Protein AF-A0A094HJ12-F1 (afdb_monomer_lite)

pLDDT: mean 71.32, std 26.85, range [19.88, 98.44]

Radius of gyration: 34.87 Å; chains: 1; bounding box: 113×97×85 Å

Sequence (709 aa):
MSSPTTSNSNSSTTTIVPDAVLGPIGPSYYASSKYLTPKFYEDLICRGWRRSGTLLYKPDLRNACCPHYTLRLDAPAFKATKDQRQAQNRFNHYILGDEYIKETAKLHPKSKAEAARYKQTFDLCERVHESELSYLQEPTKPAHEFAVTLDPDTFTEEKYLLYENYQRIVHKEGPDDISRHGFRNFLCSSKIKRSTTIVDGKEKKLGSYHQCYRLDGRLVAIGVLDLLPNAVSAVYFMYHEDLHTWSPGKLSALRETALAIEQGCRWYMMGFYIHGCTKMKYKADYHPQYILDPEKYTWDLLDDDLKLRMDARRYVSLSSEKARGIPAPTKEEAEAAAATRSPPPTNDDDDDLNLLSQNMPGALTADELEAFDLGSLLRPYGRGAVIRFSDIDGWEGYPEPGDGRTDGEPLIKQALGDLVAVVGTELAGRLELEVIDMEGTITKQAPVAVSLEFFTVIYVEGMIIKQSSIAPSSEHQNWTLERTIIKQGLGRSFRYVNKLEDAPGFPQTALQHLLPLHHNLLQRVNPHTISLTSAHILSSRAPAPAQTATMAPTSTQLLLLSPAELSYLHTSLSLHPPLRPDSRTATQFRPLTAETDILPSTNGSARICFADGTEAIVGIKAEVERTVQQPGAGEGFVDVDEEDEEGRGGKRGGDNKWVELSIDIPGFRDDDAMPVVLSSILAEALLADGSFTPRLWINRRFHWKLYID

Structure (mmCIF, N/CA/C/O backbone):
data_AF-A0A094HJ12-F1
#
_entry.id   AF-A0A094HJ12-F1
#
loop_
_atom_site.group_PDB
_atom_site.id
_atom_site.type_symbol
_atom_site.label_atom_id
_atom_site.label_alt_id
_atom_site.label_comp_id
_atom_site.label_asym_id
_atom_site.label_entity_id
_atom_site.label_seq_id
_atom_site.pdbx_PDB_ins_code
_atom_site.Cartn_x
_atom_site.Cartn_y
_atom_site.Cartn_z
_atom_site.occupancy
_atom_site.B_iso_or_equiv
_atom_site.auth_seq_id
_atom_site.auth_comp_id
_atom_site.auth_asym_id
_atom_site.auth_atom_id
_atom_site.pdbx_PDB_model_num
ATOM 1 N N . MET A 1 1 ? -19.230 41.498 -31.877 1.00 28.03 1 MET A N 1
ATOM 2 C CA . MET A 1 1 ? -19.140 41.767 -30.423 1.00 28.03 1 MET A CA 1
ATOM 3 C C . MET A 1 1 ? -18.967 40.438 -29.703 1.00 28.03 1 MET A C 1
ATOM 5 O O . MET A 1 1 ? -19.468 39.453 -30.228 1.00 28.03 1 MET A O 1
ATOM 9 N N . SER A 1 2 ? -18.262 40.441 -28.564 1.00 26.09 2 SER A N 1
ATOM 10 C CA . SER A 1 2 ? -18.084 39.321 -27.610 1.00 26.09 2 SER A CA 1
ATOM 11 C C . SER A 1 2 ? -17.624 37.966 -28.178 1.00 26.09 2 SER A C 1
ATOM 13 O O . SER A 1 2 ? -18.425 37.143 -28.612 1.00 26.09 2 SER A O 1
ATOM 15 N N . SER A 1 3 ? -16.313 37.734 -28.084 1.00 19.88 3 SER A N 1
ATOM 16 C CA . SER A 1 3 ? -15.638 36.437 -28.228 1.00 19.88 3 SER A CA 1
ATOM 17 C C . SER A 1 3 ? -16.081 35.423 -27.156 1.00 19.88 3 SER A C 1
ATOM 19 O O . SER A 1 3 ? -16.410 35.844 -26.044 1.00 19.88 3 SER A O 1
ATOM 21 N N . PRO A 1 4 ? -15.998 34.103 -27.410 1.00 23.28 4 PRO A N 1
ATOM 22 C CA . PRO A 1 4 ? -16.052 33.107 -26.346 1.00 23.28 4 PRO A CA 1
ATOM 23 C C . PRO A 1 4 ? -14.735 33.121 -25.556 1.00 23.28 4 PRO A C 1
ATOM 25 O O . PRO A 1 4 ? -13.648 33.016 -26.124 1.00 23.28 4 PRO A O 1
ATOM 28 N N . THR A 1 5 ? -14.827 33.263 -24.236 1.00 21.38 5 THR A N 1
ATOM 29 C CA . THR A 1 5 ? -13.683 33.192 -23.319 1.00 21.38 5 THR A CA 1
ATOM 30 C C . THR A 1 5 ? -13.147 31.767 -23.231 1.00 21.38 5 THR A C 1
ATOM 32 O O . THR A 1 5 ? -13.823 30.886 -22.702 1.00 21.38 5 THR A O 1
ATOM 35 N N . THR A 1 6 ? -11.910 31.552 -23.676 1.00 22.92 6 THR A N 1
ATOM 36 C CA . THR A 1 6 ? -11.144 30.340 -23.370 1.00 22.92 6 THR A CA 1
ATOM 37 C C . THR A 1 6 ? -10.833 30.293 -21.876 1.00 22.92 6 THR A C 1
ATOM 39 O O . THR A 1 6 ? -10.045 31.093 -21.370 1.00 22.92 6 THR A O 1
ATOM 42 N N . SER A 1 7 ? -11.443 29.353 -21.158 1.00 22.30 7 SER A N 1
ATOM 43 C CA . SER A 1 7 ? -11.045 29.022 -19.793 1.00 22.30 7 SER A CA 1
ATOM 44 C C . SER A 1 7 ? -9.666 28.361 -19.813 1.00 22.30 7 SER A C 1
ATOM 46 O O . SER A 1 7 ? -9.531 27.262 -20.352 1.00 22.30 7 SER A O 1
ATOM 48 N N . ASN A 1 8 ? -8.660 28.997 -19.206 1.00 22.53 8 ASN A N 1
ATOM 49 C CA . ASN A 1 8 ? -7.356 28.373 -18.977 1.00 22.53 8 ASN A CA 1
ATOM 50 C C . ASN A 1 8 ? -7.510 27.176 -18.028 1.00 22.53 8 ASN A C 1
ATOM 52 O O . ASN A 1 8 ? -7.481 27.326 -16.806 1.00 22.53 8 ASN A O 1
ATOM 56 N N . SER A 1 9 ? -7.635 25.974 -18.586 1.00 24.02 9 SER A N 1
ATOM 57 C CA . SER A 1 9 ? -7.294 24.752 -17.870 1.00 24.02 9 SER A CA 1
ATOM 58 C C . SER A 1 9 ? -5.774 24.703 -17.738 1.00 24.02 9 SER A C 1
ATOM 60 O O . SER A 1 9 ? -5.082 24.428 -18.717 1.00 24.02 9 SER A O 1
ATOM 62 N N . ASN A 1 10 ? -5.249 24.980 -16.543 1.00 25.69 10 ASN A N 1
ATOM 63 C CA . ASN A 1 10 ? -3.838 24.745 -16.246 1.00 25.69 10 ASN A CA 1
ATOM 64 C C . ASN A 1 10 ? -3.533 23.254 -16.457 1.00 25.69 10 ASN A C 1
ATOM 66 O O . ASN A 1 10 ? -3.905 22.430 -15.619 1.00 25.69 10 ASN A O 1
ATOM 70 N N . SER A 1 11 ? -2.856 22.907 -17.552 1.00 30.03 11 SER A N 1
ATOM 71 C CA . SER A 1 11 ? -2.266 21.582 -17.729 1.00 30.03 11 SER A CA 1
ATOM 72 C C . SER A 1 11 ? -1.170 21.420 -16.680 1.00 30.03 11 SER A C 1
ATOM 74 O O . SER A 1 11 ? -0.110 22.035 -16.767 1.00 30.03 11 SER A O 1
ATOM 76 N N . SER A 1 12 ? -1.451 20.644 -15.639 1.00 38.69 12 SER A N 1
ATOM 77 C CA . SER A 1 12 ? -0.516 20.382 -14.553 1.00 38.69 12 SER A CA 1
ATOM 78 C C . SER A 1 12 ? 0.535 19.363 -15.001 1.00 38.69 12 SER A C 1
ATOM 80 O O . SER A 1 12 ? 0.399 18.163 -14.761 1.00 38.69 12 SER A O 1
ATOM 82 N N . THR A 1 13 ? 1.583 19.831 -15.683 1.00 43.44 13 THR A N 1
ATOM 83 C CA . THR A 1 13 ? 2.632 18.938 -16.181 1.00 43.44 13 THR A CA 1
ATOM 84 C C . THR A 1 13 ? 3.459 18.300 -15.064 1.00 43.44 13 THR A C 1
ATOM 86 O O . THR A 1 13 ? 3.528 18.778 -13.925 1.00 43.44 13 THR A O 1
ATOM 89 N N . THR A 1 14 ? 4.028 17.143 -15.398 1.00 50.75 14 THR A N 1
ATOM 90 C CA . THR A 1 14 ? 4.689 16.210 -14.483 1.00 50.75 14 THR A CA 1
ATOM 91 C C . THR A 1 14 ? 6.115 15.977 -14.968 1.00 50.75 14 THR A C 1
ATOM 93 O O . THR A 1 14 ? 6.303 15.549 -16.103 1.00 50.75 14 THR A O 1
ATOM 96 N N . THR A 1 15 ? 7.107 16.248 -14.114 1.00 53.44 15 THR A N 1
ATOM 97 C CA . THR A 1 15 ? 8.528 16.139 -14.478 1.00 53.44 15 THR A CA 1
ATOM 98 C C . THR A 1 15 ? 9.113 14.828 -13.956 1.00 53.44 15 THR A C 1
ATOM 100 O O . THR A 1 15 ? 9.269 14.650 -12.738 1.00 53.44 15 THR A O 1
ATOM 103 N N . ILE A 1 16 ? 9.454 13.918 -14.867 1.00 53.62 16 ILE A N 1
ATOM 104 C CA . ILE A 1 16 ? 10.161 12.663 -14.573 1.00 53.62 16 ILE A CA 1
ATOM 105 C C . ILE A 1 16 ? 11.623 12.799 -15.010 1.00 53.62 16 ILE A C 1
ATOM 107 O O . ILE A 1 16 ? 11.931 13.421 -16.025 1.00 53.62 16 ILE A O 1
ATOM 111 N N . VAL A 1 17 ? 12.526 12.241 -14.209 1.00 47.56 17 VAL A N 1
ATOM 112 C CA . VAL A 1 17 ? 13.943 12.106 -14.550 1.00 47.56 17 VAL A CA 1
ATOM 113 C C . VAL A 1 17 ? 14.173 10.615 -14.806 1.00 47.56 17 VAL A C 1
ATOM 115 O O . VAL A 1 17 ? 14.023 9.821 -13.869 1.00 47.56 17 VAL A O 1
ATOM 118 N N . PRO A 1 18 ? 14.455 10.206 -16.057 1.00 44.28 18 PRO A N 1
ATOM 119 C CA . PRO A 1 18 ? 14.776 8.822 -16.365 1.00 44.28 18 PRO A CA 1
ATOM 120 C C . PRO A 1 18 ? 16.154 8.492 -15.788 1.00 44.28 18 PRO A C 1
ATOM 122 O O . PRO A 1 18 ? 17.180 8.734 -16.410 1.00 44.28 18 PRO A O 1
ATOM 125 N N . ASP A 1 19 ? 16.137 7.948 -14.578 1.00 42.00 19 ASP A N 1
ATOM 126 C CA . ASP A 1 19 ? 17.265 7.282 -13.930 1.00 42.00 19 ASP A CA 1
ATOM 127 C C . ASP A 1 19 ? 16.904 5.788 -13.867 1.00 42.00 19 ASP A C 1
ATOM 129 O O . ASP A 1 19 ? 16.589 5.217 -12.820 1.00 42.00 19 ASP A O 1
ATOM 133 N N . ALA A 1 20 ? 16.732 5.217 -15.063 1.00 37.56 20 ALA A N 1
ATOM 134 C CA . ALA A 1 20 ? 16.187 3.884 -15.280 1.00 37.56 20 ALA A CA 1
ATOM 135 C C . ALA A 1 20 ? 17.318 2.856 -15.242 1.00 37.56 20 ALA A C 1
ATOM 137 O O . ALA A 1 20 ? 17.795 2.393 -16.275 1.00 37.56 20 ALA A O 1
ATOM 138 N N . VAL A 1 21 ? 17.753 2.508 -14.031 1.00 37.72 21 VAL A N 1
ATOM 139 C CA . VAL A 1 21 ? 18.708 1.415 -13.833 1.00 37.72 21 VAL A CA 1
ATOM 140 C C . VAL A 1 21 ? 18.003 0.087 -14.113 1.00 37.72 21 VAL A C 1
ATOM 142 O O . VAL A 1 21 ? 17.206 -0.395 -13.308 1.00 37.72 21 VAL A O 1
ATOM 145 N N . LEU A 1 22 ? 18.310 -0.489 -15.273 1.00 38.94 22 LEU A N 1
ATOM 146 C CA . LEU A 1 22 ? 18.162 -1.910 -15.565 1.00 38.94 22 LEU A CA 1
ATOM 147 C C . LEU A 1 22 ? 19.378 -2.624 -14.959 1.00 38.94 22 LEU A C 1
ATOM 149 O O . LEU A 1 22 ? 20.489 -2.477 -15.455 1.00 38.94 22 LEU A O 1
ATOM 153 N N . GLY A 1 23 ? 19.190 -3.326 -13.842 1.00 38.09 23 GLY A N 1
ATOM 154 C CA . GLY A 1 23 ? 20.279 -3.999 -13.129 1.00 38.09 23 GLY A CA 1
ATOM 155 C C . GLY A 1 23 ? 19.833 -4.535 -11.763 1.00 38.09 23 GLY A C 1
ATOM 156 O O . GLY A 1 23 ? 18.845 -4.047 -11.206 1.00 38.09 23 GLY A O 1
ATOM 157 N N . PRO A 1 24 ? 20.496 -5.570 -11.220 1.00 32.66 24 PRO A N 1
ATOM 158 C CA . PRO A 1 24 ? 19.861 -6.474 -10.269 1.00 32.66 24 PRO A CA 1
ATOM 159 C C . PRO A 1 24 ? 19.702 -5.908 -8.848 1.00 32.66 24 PRO A C 1
ATOM 161 O O . PRO A 1 24 ? 20.607 -5.968 -8.019 1.00 32.66 24 PRO A O 1
ATOM 164 N N . ILE A 1 25 ? 18.459 -5.554 -8.513 1.00 39.75 25 ILE A N 1
ATOM 165 C CA . ILE A 1 25 ? 17.819 -6.058 -7.285 1.00 39.75 25 ILE A CA 1
ATOM 166 C C . ILE A 1 25 ? 16.558 -6.826 -7.714 1.00 39.75 25 ILE A C 1
ATOM 168 O O . ILE A 1 25 ? 15.420 -6.443 -7.443 1.00 39.75 25 ILE A O 1
ATOM 172 N N . GLY A 1 26 ? 16.776 -7.908 -8.467 1.00 50.16 26 GLY A N 1
ATOM 173 C CA . GLY A 1 26 ? 15.712 -8.658 -9.134 1.00 50.16 26 GLY A CA 1
ATOM 174 C C . GLY A 1 26 ? 15.096 -7.913 -10.332 1.00 50.16 26 GLY A C 1
ATOM 175 O O . GLY A 1 26 ? 15.654 -6.925 -10.809 1.00 50.16 26 GLY A O 1
ATOM 176 N N . PRO A 1 27 ? 13.948 -8.385 -10.848 1.00 61.16 27 PRO A N 1
ATOM 177 C CA . PRO A 1 27 ? 13.371 -7.893 -12.092 1.00 61.16 27 PRO A CA 1
ATOM 178 C C . PRO A 1 27 ? 12.363 -6.766 -11.804 1.00 61.16 27 PRO A C 1
ATOM 180 O O . PRO A 1 27 ? 11.165 -6.989 -11.605 1.00 61.16 27 PRO A O 1
ATOM 183 N N . SER A 1 28 ? 12.851 -5.530 -11.705 1.00 69.94 28 SER A N 1
ATOM 184 C CA . SER A 1 28 ? 12.035 -4.331 -11.467 1.00 69.94 28 SER A CA 1
ATOM 185 C C . SER A 1 28 ? 12.585 -3.121 -12.214 1.00 69.94 28 SER A C 1
ATOM 187 O O . SER A 1 28 ? 13.791 -2.920 -12.278 1.00 69.94 28 SER A O 1
ATOM 189 N N . TYR A 1 29 ? 11.683 -2.289 -12.731 1.00 74.00 29 TYR A N 1
ATOM 190 C CA . TYR A 1 29 ? 12.020 -1.031 -13.397 1.00 74.00 29 TYR A CA 1
ATOM 191 C C . TYR A 1 29 ? 11.907 0.118 -12.417 1.00 74.00 29 TYR A C 1
ATOM 193 O O . TYR A 1 29 ? 10.942 0.172 -11.653 1.00 74.00 29 TYR A O 1
ATOM 201 N N . TYR A 1 30 ? 12.842 1.059 -12.485 1.00 75.12 30 TYR A N 1
ATOM 202 C CA . TYR A 1 30 ? 12.907 2.215 -11.601 1.00 75.12 30 TYR A CA 1
ATOM 203 C C . TYR A 1 30 ? 12.814 3.524 -12.386 1.00 75.12 30 TYR A C 1
ATOM 205 O O . TYR A 1 30 ? 13.179 3.602 -13.556 1.00 75.12 30 TYR A O 1
ATOM 213 N N . ALA A 1 31 ? 12.293 4.562 -11.738 1.00 74.88 31 ALA A N 1
ATOM 214 C CA . ALA A 1 31 ? 12.315 5.929 -12.241 1.00 74.88 31 ALA A CA 1
ATOM 215 C C . ALA A 1 31 ? 12.350 6.906 -11.063 1.00 74.88 31 ALA A C 1
ATOM 217 O O . ALA A 1 31 ? 11.850 6.601 -9.979 1.00 74.88 31 ALA A O 1
ATOM 218 N N . SER A 1 32 ? 12.870 8.115 -11.261 1.00 73.06 32 SER A N 1
ATOM 219 C CA . SER A 1 32 ? 12.769 9.179 -10.260 1.00 73.06 32 SER A CA 1
ATOM 220 C C . SER A 1 32 ? 11.932 10.343 -10.790 1.00 73.06 32 SER A C 1
ATOM 222 O O . SER A 1 32 ? 11.714 10.509 -11.991 1.00 73.06 32 SER A O 1
ATOM 224 N N . SER A 1 33 ? 11.388 11.158 -9.891 1.00 75.69 33 SER A N 1
ATOM 225 C CA . SER A 1 33 ? 10.609 12.333 -10.281 1.00 75.69 33 SER A CA 1
ATOM 226 C C . SER A 1 33 ? 11.003 13.547 -9.457 1.00 75.69 33 SER A C 1
ATOM 228 O O . SER A 1 33 ? 11.270 13.457 -8.257 1.00 75.69 33 SER A O 1
ATOM 230 N N . LYS A 1 34 ? 11.000 14.719 -10.096 1.00 74.00 34 LYS A N 1
ATOM 231 C CA . LYS A 1 34 ? 11.084 15.999 -9.382 1.00 74.00 34 LYS A CA 1
ATOM 232 C C . LYS A 1 34 ? 9.706 16.419 -8.869 1.00 74.00 34 LYS A C 1
ATOM 234 O O . LYS A 1 34 ? 9.611 16.932 -7.754 1.00 74.00 34 LYS A O 1
ATOM 239 N N . TYR A 1 35 ? 8.649 16.153 -9.644 1.00 78.38 35 TYR A N 1
ATOM 240 C CA . TYR A 1 35 ? 7.266 16.519 -9.335 1.00 78.38 35 TYR A CA 1
ATOM 241 C C . TYR A 1 35 ? 6.265 15.534 -9.942 1.00 78.38 35 TYR A C 1
ATOM 243 O O . TYR A 1 35 ? 6.257 15.351 -11.156 1.00 78.38 35 TYR A O 1
ATOM 251 N N . LEU A 1 36 ? 5.343 15.024 -9.122 1.00 85.94 36 LEU A N 1
ATOM 252 C CA . LEU A 1 36 ? 4.178 14.249 -9.551 1.00 85.94 36 LEU A CA 1
ATOM 253 C C . LEU A 1 36 ? 2.884 14.997 -9.218 1.00 85.94 36 LEU A C 1
ATOM 255 O O . LEU A 1 36 ? 2.745 15.589 -8.141 1.00 85.94 36 LEU A O 1
ATOM 259 N N . THR A 1 37 ? 1.905 14.935 -10.119 1.00 90.19 37 THR A N 1
ATOM 260 C CA . THR A 1 37 ? 0.524 15.295 -9.774 1.00 90.19 37 THR A CA 1
ATOM 261 C C . THR A 1 37 ? -0.199 14.091 -9.158 1.00 90.19 37 THR A C 1
ATOM 263 O O . THR A 1 37 ? 0.071 12.953 -9.554 1.00 90.19 37 THR A O 1
ATOM 266 N N . PRO A 1 38 ? -1.156 14.300 -8.232 1.00 93.12 38 PRO A N 1
ATOM 267 C CA . PRO A 1 38 ? -1.972 13.213 -7.687 1.00 93.12 38 PRO A CA 1
ATOM 268 C C . PRO A 1 38 ? -2.689 12.393 -8.769 1.00 93.12 38 PRO A C 1
ATOM 270 O O . PRO A 1 38 ? -2.785 11.177 -8.647 1.00 93.12 38 PRO A O 1
ATOM 273 N N . LYS A 1 39 ? -3.150 13.027 -9.861 1.00 92.56 39 LYS A N 1
ATOM 274 C CA . LYS A 1 39 ? -3.796 12.296 -10.961 1.00 92.56 39 LYS A CA 1
ATOM 275 C C . LYS A 1 39 ? -2.808 11.437 -11.753 1.00 92.56 39 LYS A C 1
ATOM 277 O O . LYS A 1 39 ? -3.105 10.277 -12.007 1.00 92.56 39 LYS A O 1
ATOM 282 N N . PHE A 1 40 ? -1.631 11.963 -12.091 1.00 91.62 40 PHE A N 1
ATOM 283 C CA . PHE A 1 40 ? -0.640 11.179 -12.829 1.00 91.62 40 PHE A CA 1
ATOM 284 C C . PHE A 1 40 ? -0.161 9.960 -12.024 1.00 91.62 40 PHE A C 1
ATOM 286 O O . PHE A 1 40 ? -0.026 8.871 -12.570 1.00 91.62 40 PHE A O 1
ATOM 293 N N . TYR A 1 41 ? 0.019 10.107 -10.707 1.00 93.81 41 TYR A N 1
ATOM 294 C CA . TYR A 1 41 ? 0.384 8.977 -9.850 1.00 93.81 41 TYR A CA 1
ATOM 295 C C . TYR A 1 41 ? -0.754 7.947 -9.670 1.00 93.81 41 TYR A C 1
ATOM 297 O O . TYR A 1 41 ? -0.482 6.751 -9.595 1.00 93.81 41 TYR A O 1
ATOM 305 N N . GLU A 1 42 ? -2.025 8.370 -9.678 1.00 95.06 42 GLU A N 1
ATOM 306 C CA . GLU A 1 42 ? -3.173 7.447 -9.757 1.00 95.06 42 GLU A CA 1
ATOM 307 C C . GLU A 1 42 ? -3.134 6.597 -11.035 1.00 95.06 42 GLU A C 1
ATOM 309 O O . GLU A 1 42 ? -3.345 5.383 -10.972 1.00 95.06 42 GLU A O 1
ATOM 314 N N . ASP A 1 43 ? -2.821 7.214 -12.177 1.00 94.38 43 ASP A N 1
ATOM 315 C CA . ASP A 1 43 ? -2.716 6.513 -13.459 1.00 94.38 43 ASP A CA 1
ATOM 316 C C . ASP A 1 43 ? -1.512 5.552 -13.490 1.00 94.38 43 ASP A C 1
ATOM 318 O O . ASP A 1 43 ? -1.637 4.427 -13.976 1.00 94.38 43 ASP A O 1
ATOM 322 N N . LEU A 1 44 ? -0.375 5.942 -12.896 1.00 93.25 44 LEU A N 1
ATOM 323 C CA . LEU A 1 44 ? 0.788 5.067 -12.696 1.00 93.25 44 LEU A CA 1
ATOM 324 C C . LEU A 1 44 ? 0.452 3.839 -11.827 1.00 93.25 44 LEU A C 1
ATOM 326 O O . LEU A 1 44 ? 0.777 2.714 -12.213 1.00 93.25 44 LEU A O 1
ATOM 330 N N . ILE A 1 45 ? -0.239 4.016 -10.691 1.00 94.50 45 ILE A N 1
ATOM 331 C CA . ILE A 1 45 ? -0.703 2.898 -9.841 1.00 94.50 45 ILE A CA 1
ATOM 332 C C . ILE A 1 45 ? -1.593 1.939 -10.637 1.00 94.50 45 ILE A C 1
ATOM 334 O O . ILE A 1 45 ? -1.455 0.719 -10.517 1.00 94.50 45 ILE A O 1
ATOM 338 N N . CYS A 1 46 ? -2.471 2.478 -11.488 1.00 94.88 46 CYS A N 1
ATOM 339 C CA . CYS A 1 46 ? -3.329 1.689 -12.372 1.00 94.88 46 CYS A CA 1
ATOM 340 C C . CYS A 1 46 ? -2.569 0.966 -13.498 1.00 94.88 46 CYS A C 1
ATOM 342 O O . CYS A 1 46 ? -3.184 0.182 -14.208 1.00 94.88 46 CYS A O 1
ATOM 344 N N . ARG A 1 47 ? -1.253 1.175 -13.632 1.00 93.06 47 ARG A N 1
ATOM 345 C CA . ARG A 1 47 ? -0.336 0.451 -14.532 1.00 93.06 47 ARG A CA 1
ATOM 346 C C . ARG A 1 47 ? 0.742 -0.339 -13.768 1.00 93.06 47 ARG A C 1
ATOM 348 O O . ARG A 1 47 ? 1.786 -0.678 -14.316 1.00 93.06 47 ARG A O 1
ATOM 355 N N . GLY A 1 48 ? 0.506 -0.617 -12.483 1.00 91.56 48 GLY A N 1
ATOM 356 C CA . GLY A 1 48 ? 1.362 -1.465 -11.644 1.00 91.56 48 GLY A CA 1
ATOM 357 C C . GLY A 1 48 ? 2.528 -0.757 -10.946 1.00 91.56 48 GLY A C 1
ATOM 358 O O . GLY A 1 48 ? 3.203 -1.389 -10.135 1.00 91.56 48 GLY A O 1
ATOM 359 N N . TRP A 1 49 ? 2.744 0.538 -11.186 1.00 91.38 49 TRP A N 1
ATOM 360 C CA . TRP A 1 49 ? 3.804 1.302 -10.523 1.00 91.38 49 TRP A CA 1
ATOM 361 C C . TRP A 1 49 ? 3.500 1.562 -9.038 1.00 91.38 49 TRP A C 1
ATOM 363 O O . TRP A 1 49 ? 2.342 1.644 -8.613 1.00 91.38 49 TRP A O 1
ATOM 373 N N . ARG A 1 50 ? 4.549 1.760 -8.241 1.00 90.00 50 ARG A N 1
ATOM 374 C CA . ARG A 1 50 ? 4.513 2.247 -6.853 1.00 90.00 50 ARG A CA 1
ATOM 375 C C . ARG A 1 50 ? 5.622 3.255 -6.601 1.00 90.00 50 ARG A C 1
ATOM 377 O O . ARG A 1 50 ? 6.473 3.475 -7.456 1.00 90.00 50 ARG A O 1
ATOM 384 N N . ARG A 1 51 ? 5.600 3.865 -5.413 1.00 87.69 51 ARG A N 1
ATOM 385 C CA . ARG A 1 51 ? 6.683 4.706 -4.905 1.00 87.69 51 ARG A CA 1
ATOM 386 C C . ARG A 1 51 ? 7.250 4.185 -3.590 1.00 87.69 51 ARG A C 1
ATOM 388 O O . ARG A 1 51 ? 6.527 3.594 -2.791 1.00 87.69 51 ARG A O 1
ATOM 395 N N . SER A 1 52 ? 8.516 4.493 -3.356 1.00 81.62 52 SER A N 1
ATOM 396 C CA . SER A 1 52 ? 9.195 4.435 -2.065 1.00 81.62 52 SER A CA 1
ATOM 397 C C . SER A 1 52 ? 9.895 5.780 -1.892 1.00 81.62 52 SER A C 1
ATOM 399 O O . SER A 1 52 ? 10.802 6.109 -2.657 1.00 81.62 52 SER A O 1
ATOM 401 N N . GLY A 1 53 ? 9.396 6.634 -0.995 1.00 78.69 53 GLY A N 1
ATOM 402 C CA . GLY A 1 53 ? 9.881 8.011 -0.906 1.00 78.69 53 GLY A CA 1
ATOM 403 C C . GLY A 1 53 ? 9.726 8.799 -2.208 1.00 78.69 53 GLY A C 1
ATOM 404 O O . GLY A 1 53 ? 8.607 9.114 -2.632 1.00 78.69 53 GLY A O 1
ATOM 405 N N . THR A 1 54 ? 10.872 9.110 -2.824 1.00 74.25 54 THR A N 1
ATOM 406 C CA . THR A 1 54 ? 11.020 9.809 -4.113 1.00 74.25 54 THR A CA 1
ATOM 407 C C . THR A 1 54 ? 11.264 8.883 -5.310 1.00 74.25 54 THR A C 1
ATOM 409 O O . THR A 1 54 ? 11.231 9.359 -6.444 1.00 74.25 54 THR A O 1
ATOM 412 N N . LEU A 1 55 ? 11.533 7.598 -5.065 1.00 78.94 55 LEU A N 1
ATOM 413 C CA . LEU A 1 55 ? 11.756 6.568 -6.078 1.00 78.94 55 LEU A CA 1
ATOM 414 C C . LEU A 1 55 ? 10.410 6.003 -6.541 1.00 78.94 55 LEU A C 1
ATOM 416 O O . LEU A 1 55 ? 9.557 5.685 -5.712 1.00 78.94 55 LEU A O 1
ATOM 420 N N . LEU A 1 56 ? 10.225 5.856 -7.849 1.00 83.75 56 LEU A N 1
ATOM 421 C CA . LEU A 1 56 ? 9.148 5.085 -8.465 1.00 83.75 56 LEU A CA 1
ATOM 422 C C . LEU A 1 56 ? 9.691 3.734 -8.921 1.00 83.75 56 LEU A C 1
ATOM 424 O O . LEU A 1 56 ? 10.839 3.647 -9.350 1.00 83.75 56 LEU A O 1
ATOM 428 N N . TYR A 1 57 ? 8.861 2.695 -8.857 1.00 84.44 57 TYR A N 1
ATOM 429 C CA . TYR A 1 57 ? 9.227 1.368 -9.341 1.00 84.44 57 TYR A CA 1
ATOM 430 C C . TYR A 1 57 ? 8.031 0.567 -9.868 1.00 84.44 57 TYR A C 1
ATOM 432 O O . TYR A 1 57 ? 6.899 0.760 -9.413 1.00 84.44 57 TYR A O 1
ATOM 440 N N . LYS A 1 58 ? 8.279 -0.341 -10.815 1.00 85.94 58 LYS A N 1
ATOM 441 C CA . LYS A 1 58 ? 7.306 -1.282 -11.390 1.00 85.94 58 LYS A CA 1
ATOM 442 C C . LYS A 1 58 ? 7.950 -2.675 -11.485 1.00 85.94 58 LYS A C 1
ATOM 444 O O . LYS A 1 58 ? 8.833 -2.864 -12.322 1.00 85.94 58 LYS A O 1
ATOM 449 N N . PRO A 1 59 ? 7.535 -3.645 -10.653 1.00 82.44 59 PRO A N 1
ATOM 450 C CA . PRO A 1 59 ? 8.054 -5.007 -10.730 1.00 82.44 59 PRO A CA 1
ATOM 451 C C . PRO A 1 59 ? 7.625 -5.727 -12.012 1.00 82.44 59 PRO A C 1
ATOM 453 O O . PRO A 1 59 ? 6.491 -5.562 -12.469 1.00 82.44 59 PRO A O 1
ATOM 456 N N . ASP A 1 60 ? 8.489 -6.584 -12.550 1.00 81.50 60 ASP A N 1
ATOM 457 C CA . ASP A 1 60 ? 8.103 -7.601 -13.526 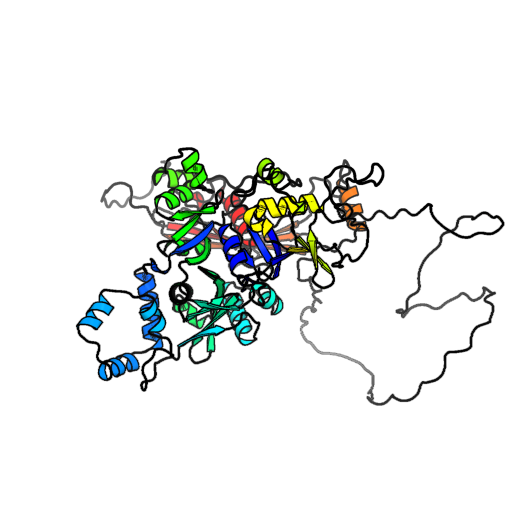1.00 81.50 60 ASP A CA 1
ATOM 458 C C . ASP A 1 60 ? 7.517 -8.808 -12.784 1.00 81.50 60 ASP A C 1
ATOM 460 O O . ASP A 1 60 ? 8.215 -9.614 -12.167 1.00 81.50 60 ASP A O 1
ATOM 464 N N . LEU A 1 61 ? 6.194 -8.938 -12.855 1.00 84.69 61 LEU A N 1
ATOM 465 C CA . LEU A 1 61 ? 5.457 -9.991 -12.166 1.00 84.69 61 LEU A CA 1
ATOM 466 C C . LEU A 1 61 ? 5.686 -11.395 -12.742 1.00 84.69 61 LEU A C 1
ATOM 468 O O . LEU A 1 61 ? 5.381 -12.365 -12.049 1.00 84.69 61 LEU A O 1
ATOM 472 N N . ARG A 1 62 ? 6.169 -11.541 -13.979 1.00 82.88 62 ARG A N 1
ATOM 473 C CA . ARG A 1 62 ? 6.412 -12.863 -14.574 1.00 82.88 62 ARG A CA 1
ATOM 474 C C . ARG A 1 62 ? 7.729 -13.422 -14.037 1.00 82.88 62 ARG A C 1
ATOM 476 O O . ARG A 1 62 ? 7.750 -14.525 -13.477 1.00 82.88 62 ARG A O 1
ATOM 483 N N . ASN A 1 63 ? 8.782 -12.610 -14.102 1.00 76.38 63 ASN A N 1
ATOM 484 C CA . ASN A 1 63 ? 10.133 -12.994 -13.697 1.00 76.38 63 ASN A CA 1
ATOM 485 C C . ASN A 1 63 ? 10.328 -12.963 -12.159 1.00 76.38 63 ASN A C 1
ATOM 487 O O . ASN A 1 63 ? 10.967 -13.864 -11.609 1.00 76.38 63 ASN A O 1
ATOM 491 N N . ALA A 1 64 ? 9.617 -12.098 -11.421 1.00 74.38 64 ALA A N 1
ATOM 492 C CA . ALA A 1 64 ? 9.250 -12.353 -10.018 1.00 74.38 64 ALA A CA 1
ATOM 493 C C . ALA A 1 64 ? 10.321 -11.998 -8.957 1.00 74.38 64 ALA A C 1
ATOM 495 O O . ALA A 1 64 ? 10.756 -10.860 -8.872 1.00 74.38 64 ALA A O 1
ATOM 496 N N . CYS A 1 65 ? 10.677 -12.886 -8.019 1.00 69.31 65 CYS A N 1
ATOM 497 C CA . CYS A 1 65 ? 10.242 -14.282 -7.875 1.00 69.31 65 CYS A CA 1
ATOM 498 C C . CYS A 1 65 ? 8.781 -14.433 -7.393 1.00 69.31 65 CYS A C 1
ATOM 500 O O . CYS A 1 65 ? 8.031 -15.252 -7.918 1.00 69.31 65 CYS A O 1
ATOM 502 N N . CYS A 1 66 ? 8.338 -13.611 -6.445 1.00 75.94 66 CYS A N 1
ATOM 503 C CA . CYS A 1 66 ? 6.977 -13.598 -5.913 1.00 75.94 66 CYS A CA 1
ATOM 504 C C . CYS A 1 66 ? 6.138 -12.512 -6.609 1.00 75.94 66 CYS A C 1
ATOM 506 O O . CYS A 1 66 ? 6.443 -11.336 -6.428 1.00 75.94 66 CYS A O 1
ATOM 508 N N . PRO A 1 67 ? 5.095 -12.833 -7.402 1.00 86.62 67 PRO A N 1
ATOM 509 C CA . PRO A 1 67 ? 4.414 -11.802 -8.188 1.00 86.62 67 PRO A CA 1
ATOM 510 C C . PRO A 1 67 ? 3.649 -10.784 -7.324 1.00 86.62 67 PRO A C 1
ATOM 512 O O . PRO A 1 67 ? 2.742 -11.127 -6.562 1.00 86.62 67 PRO A O 1
ATOM 515 N N . HIS A 1 68 ? 4.029 -9.515 -7.471 1.00 88.75 68 HIS A N 1
ATOM 516 C CA . HIS A 1 68 ? 3.541 -8.366 -6.708 1.00 88.75 68 HIS A CA 1
ATOM 517 C C . HIS A 1 68 ? 2.262 -7.768 -7.312 1.00 88.75 68 HIS A C 1
ATOM 519 O O . HIS A 1 68 ? 2.288 -6.724 -7.965 1.00 88.75 68 HIS A O 1
ATOM 525 N N . TYR A 1 69 ? 1.110 -8.405 -7.105 1.00 92.94 69 TYR A N 1
ATOM 526 C CA . TYR A 1 69 ? -0.140 -7.900 -7.676 1.00 92.94 69 TYR A CA 1
ATOM 527 C C . TYR A 1 69 ? -0.627 -6.622 -6.999 1.00 92.94 69 TYR A C 1
ATOM 529 O O . TYR A 1 69 ? -0.605 -6.486 -5.777 1.00 92.94 69 TYR A O 1
ATOM 537 N N . THR A 1 70 ? -1.124 -5.682 -7.796 1.00 94.94 70 THR A N 1
ATOM 538 C CA . THR A 1 70 ? -1.767 -4.465 -7.294 1.00 94.94 70 THR A CA 1
ATOM 539 C C . THR A 1 70 ? -3.202 -4.767 -6.855 1.00 94.94 70 THR A C 1
ATOM 541 O O . THR A 1 70 ? -3.964 -5.325 -7.640 1.00 94.94 70 THR A O 1
ATOM 544 N N . LEU A 1 71 ? -3.582 -4.368 -5.633 1.00 95.44 71 LEU A N 1
ATOM 545 C CA . LEU A 1 71 ? -4.955 -4.501 -5.126 1.00 95.44 71 LEU A CA 1
ATOM 546 C C . LEU A 1 71 ? -5.647 -3.158 -4.886 1.00 95.44 71 LEU A C 1
ATOM 548 O O . LEU A 1 71 ? -5.049 -2.228 -4.339 1.00 95.44 71 LEU A O 1
ATOM 552 N N . ARG A 1 72 ? -6.958 -3.131 -5.152 1.00 96.81 72 ARG A N 1
ATOM 553 C CA . ARG A 1 72 ? -7.874 -2.072 -4.706 1.00 96.81 72 ARG A CA 1
ATOM 554 C C . ARG A 1 72 ? -9.163 -2.636 -4.111 1.00 96.81 72 ARG A C 1
ATOM 556 O O . ARG A 1 72 ? -9.723 -3.589 -4.643 1.00 96.81 72 ARG A O 1
ATOM 563 N N . LEU A 1 73 ? -9.657 -1.997 -3.061 1.00 98.06 73 LEU A N 1
ATOM 564 C CA . LEU A 1 73 ? -10.967 -2.230 -2.459 1.00 98.06 73 LEU A CA 1
ATOM 565 C C . LEU A 1 73 ? -11.979 -1.229 -3.029 1.00 98.06 73 LEU A C 1
ATOM 567 O O . LEU A 1 73 ? -11.661 -0.042 -3.115 1.00 98.06 73 LEU A O 1
ATOM 571 N N . ASP A 1 74 ? -13.191 -1.668 -3.377 1.00 98.12 74 ASP A N 1
ATOM 572 C CA . ASP A 1 74 ? -14.321 -0.754 -3.621 1.00 98.12 74 ASP A CA 1
ATOM 573 C C . ASP A 1 74 ? -14.891 -0.299 -2.266 1.00 98.12 74 ASP A C 1
ATOM 575 O O . ASP A 1 74 ? -15.636 -1.031 -1.609 1.00 98.12 74 ASP A O 1
ATOM 579 N N . ALA A 1 75 ? -14.475 0.881 -1.804 1.00 97.88 75 ALA A N 1
ATOM 580 C CA . ALA A 1 75 ? -14.729 1.348 -0.444 1.00 97.88 75 ALA A CA 1
ATOM 581 C C . ALA A 1 75 ? -16.232 1.566 -0.149 1.00 97.88 75 ALA A C 1
ATOM 583 O O . ALA A 1 75 ? -16.695 1.056 0.871 1.00 97.88 75 ALA A O 1
ATOM 584 N N . PRO A 1 76 ? -17.045 2.194 -1.028 1.00 97.38 76 PRO A N 1
ATOM 585 C CA . PRO A 1 76 ? -18.498 2.273 -0.838 1.00 97.38 76 PRO A CA 1
ATOM 586 C C . PRO A 1 76 ? -19.221 0.916 -0.807 1.00 97.38 76 PRO A C 1
ATOM 588 O O . PRO A 1 76 ? -20.299 0.812 -0.224 1.00 97.38 76 PRO A O 1
ATOM 591 N N . ALA A 1 77 ? -18.659 -0.123 -1.436 1.00 97.38 77 ALA A N 1
ATOM 592 C CA . ALA A 1 77 ? -19.236 -1.470 -1.460 1.00 97.38 77 ALA A CA 1
ATOM 593 C C . ALA A 1 77 ? -18.681 -2.408 -0.367 1.00 97.38 77 ALA A C 1
ATOM 595 O O . ALA A 1 77 ? -19.141 -3.552 -0.259 1.00 97.38 77 ALA A O 1
ATOM 596 N N . PHE A 1 78 ? -17.704 -1.950 0.425 1.00 97.44 78 PHE A N 1
ATOM 597 C CA . PHE A 1 78 ? -17.010 -2.758 1.423 1.00 97.44 78 PHE A CA 1
ATOM 598 C C . PHE A 1 78 ? -17.944 -3.287 2.518 1.00 97.44 78 PHE A C 1
ATOM 600 O O . PHE A 1 78 ? -18.832 -2.593 3.017 1.00 97.44 78 PHE A O 1
ATOM 607 N N . LYS A 1 79 ? -17.713 -4.537 2.938 1.00 94.38 79 LYS A N 1
ATOM 608 C CA . LYS A 1 79 ? -18.462 -5.188 4.021 1.00 94.38 79 LYS A CA 1
ATOM 609 C C . LYS A 1 79 ? -17.513 -5.763 5.067 1.00 94.38 79 LYS A C 1
ATOM 611 O O . LYS A 1 79 ? -16.950 -6.836 4.870 1.00 94.38 79 LYS A O 1
ATOM 616 N N . ALA A 1 80 ? -17.403 -5.081 6.207 1.00 95.12 80 ALA A N 1
ATOM 617 C CA . ALA A 1 80 ? -16.551 -5.512 7.313 1.00 95.12 80 ALA A CA 1
ATOM 618 C C . ALA A 1 80 ? -16.921 -6.918 7.822 1.00 95.12 80 ALA A C 1
ATOM 620 O O . ALA A 1 80 ? -18.083 -7.181 8.156 1.00 95.12 80 ALA A O 1
ATOM 621 N N . THR A 1 81 ? -15.937 -7.811 7.934 1.00 95.25 81 THR A N 1
ATOM 622 C CA . THR A 1 81 ? -16.090 -9.187 8.437 1.00 95.25 81 THR A CA 1
ATOM 623 C C . THR A 1 81 ? -16.388 -9.222 9.942 1.00 95.25 81 THR A C 1
ATOM 625 O O . THR A 1 81 ? -16.248 -8.225 10.649 1.00 95.25 81 THR A O 1
ATOM 628 N N . LYS A 1 82 ? -16.809 -10.377 10.484 1.00 93.94 82 LYS A N 1
ATOM 629 C CA . LYS A 1 82 ? -17.100 -10.512 11.929 1.00 93.94 82 LYS A CA 1
ATOM 630 C C . LYS A 1 82 ? -15.905 -10.103 12.801 1.00 93.94 82 LYS A C 1
ATOM 632 O O . LYS A 1 82 ? -16.108 -9.407 13.791 1.00 93.94 82 LYS A O 1
ATOM 637 N N . ASP A 1 83 ? -14.701 -10.521 12.425 1.00 94.38 83 ASP A N 1
ATOM 638 C CA . ASP A 1 83 ? -13.461 -10.224 13.145 1.00 94.38 83 ASP A CA 1
ATOM 639 C C . ASP A 1 83 ? -13.071 -8.737 13.038 1.00 94.38 83 ASP A C 1
ATOM 641 O O . ASP A 1 83 ? -12.818 -8.107 14.063 1.00 94.38 83 ASP A O 1
ATOM 645 N N . GLN A 1 84 ? -13.149 -8.133 11.845 1.00 95.88 84 GLN A N 1
ATOM 646 C CA . GLN A 1 84 ? -12.926 -6.690 11.653 1.00 95.88 84 GLN A CA 1
ATOM 647 C C . GLN A 1 84 ? -13.888 -5.849 12.517 1.00 95.88 84 GLN A C 1
ATOM 649 O O . GLN A 1 84 ? -13.458 -4.952 13.242 1.00 95.88 84 GLN A O 1
ATOM 654 N N . ARG A 1 85 ? -15.186 -6.194 12.531 1.00 95.81 85 ARG A N 1
ATOM 655 C CA . ARG A 1 85 ? -16.188 -5.537 13.395 1.00 95.81 85 ARG A CA 1
ATOM 656 C C . ARG A 1 85 ? -15.892 -5.726 14.885 1.00 95.81 85 ARG A C 1
ATOM 658 O O . ARG A 1 85 ? -16.132 -4.818 15.676 1.00 95.81 85 ARG A O 1
ATOM 665 N N . GLN A 1 86 ? -15.393 -6.897 15.286 1.00 95.69 86 GLN A N 1
ATOM 666 C CA . GLN A 1 86 ? -14.993 -7.157 16.671 1.00 95.69 86 GLN A CA 1
ATOM 667 C C . GLN A 1 86 ? -13.752 -6.353 17.072 1.00 95.69 86 GLN A C 1
ATOM 669 O O . GLN A 1 86 ? -13.728 -5.844 18.188 1.00 95.69 86 GLN A O 1
ATOM 674 N N . ALA A 1 87 ? -12.760 -6.202 16.190 1.00 96.06 87 ALA A N 1
ATOM 675 C CA . ALA A 1 87 ? -11.591 -5.360 16.439 1.00 96.06 87 ALA A CA 1
ATOM 676 C C . ALA A 1 87 ? -12.002 -3.900 16.690 1.00 96.06 87 ALA A C 1
ATOM 678 O O . ALA A 1 87 ? -11.695 -3.371 17.758 1.00 96.06 87 ALA A O 1
ATOM 679 N N . GLN A 1 88 ? -12.792 -3.304 15.784 1.00 97.38 88 GLN A N 1
ATOM 680 C CA . GLN A 1 88 ? -13.286 -1.932 15.947 1.00 97.38 88 GLN A CA 1
ATOM 681 C C . GLN A 1 88 ? -14.108 -1.769 17.232 1.00 97.38 88 GLN A C 1
ATOM 683 O O . GLN A 1 88 ? -13.823 -0.894 18.038 1.00 97.38 88 GLN A O 1
ATOM 688 N N . ASN A 1 89 ? -15.088 -2.645 17.480 1.00 96.19 89 ASN A N 1
ATOM 689 C CA . ASN A 1 89 ? -15.958 -2.510 18.650 1.00 96.19 89 ASN A CA 1
ATOM 690 C C . ASN A 1 89 ? -15.206 -2.682 19.984 1.00 96.19 89 ASN A C 1
ATOM 692 O O . ASN A 1 89 ? -15.560 -2.024 20.960 1.00 96.19 89 ASN A O 1
ATOM 696 N N . ARG A 1 90 ? -14.175 -3.544 20.047 1.00 96.94 90 ARG A N 1
ATOM 697 C CA . ARG A 1 90 ? -13.310 -3.655 21.237 1.00 96.94 90 ARG A CA 1
ATOM 698 C C . ARG A 1 90 ? -12.499 -2.380 21.453 1.00 96.94 90 ARG A C 1
ATOM 700 O O . ARG A 1 90 ? -12.409 -1.929 22.589 1.00 96.94 90 ARG A O 1
ATOM 707 N N . PHE A 1 91 ? -11.945 -1.806 20.385 1.00 97.62 91 PHE A N 1
ATOM 708 C CA . PHE A 1 91 ? -11.196 -0.556 20.467 1.00 97.62 91 PHE A CA 1
ATOM 709 C C . PHE A 1 91 ? -12.101 0.612 20.887 1.00 97.62 91 PHE A C 1
ATOM 711 O O . PHE A 1 91 ? -11.780 1.301 21.848 1.00 97.62 91 PHE A O 1
ATOM 718 N N . ASN A 1 92 ? -13.290 0.754 20.289 1.00 97.38 92 ASN A N 1
ATOM 719 C CA . ASN A 1 92 ? -14.270 1.768 20.696 1.00 97.38 92 ASN A CA 1
ATOM 720 C C . ASN A 1 92 ? -14.618 1.647 22.188 1.00 97.38 92 ASN A C 1
ATOM 722 O O . ASN A 1 92 ? -14.618 2.639 22.910 1.00 97.38 92 ASN A O 1
ATOM 726 N N . HIS A 1 93 ? -14.868 0.428 22.676 1.00 96.81 93 HIS A N 1
ATOM 727 C CA . HIS A 1 93 ? -15.170 0.192 24.089 1.00 96.81 93 HIS A CA 1
ATOM 728 C C . HIS A 1 93 ? -13.990 0.523 25.018 1.00 96.81 93 HIS A C 1
ATOM 730 O O . HIS A 1 93 ? -14.211 0.994 26.133 1.00 96.81 93 HIS A O 1
ATOM 736 N N . TYR A 1 94 ? -12.753 0.277 24.582 1.00 96.62 94 TYR A N 1
ATOM 737 C CA . TYR A 1 94 ? -11.549 0.648 25.324 1.00 96.62 94 TYR A CA 1
ATOM 738 C C . TYR A 1 94 ? -11.409 2.169 25.443 1.00 96.62 94 TYR A C 1
ATOM 740 O O . TYR A 1 94 ? -11.261 2.671 26.552 1.00 96.62 94 TYR A O 1
ATOM 748 N N . ILE A 1 95 ? -11.539 2.898 24.329 1.00 97.12 95 ILE A N 1
ATOM 749 C CA . ILE A 1 95 ? -11.425 4.361 24.312 1.00 97.12 95 ILE A CA 1
ATOM 750 C C . ILE A 1 95 ? -12.540 5.032 25.122 1.00 97.12 95 ILE A C 1
ATOM 752 O O . ILE A 1 95 ? -12.269 5.894 25.955 1.00 97.12 95 ILE A O 1
ATOM 756 N N . LEU A 1 96 ? -13.797 4.640 24.897 1.00 96.25 96 LEU A N 1
ATOM 757 C CA . LEU A 1 96 ? -14.938 5.255 25.575 1.00 96.25 96 LEU A CA 1
ATOM 758 C C . LEU A 1 96 ? -14.964 4.897 27.065 1.00 96.25 96 LEU A C 1
ATOM 760 O O . LEU A 1 96 ? -15.087 5.778 27.912 1.00 96.25 96 LEU A O 1
ATOM 764 N N . GLY A 1 97 ? -14.814 3.612 27.387 1.00 96.06 97 GLY A N 1
ATOM 765 C CA . GLY A 1 97 ? -14.898 3.098 28.747 1.00 96.06 97 GLY A CA 1
ATOM 766 C C . GLY A 1 97 ? -16.320 3.007 29.313 1.00 96.06 97 GLY A C 1
ATOM 767 O O . GLY A 1 97 ? -17.271 3.659 28.877 1.00 96.06 97 GLY A O 1
ATOM 768 N N . ASP A 1 98 ? -16.449 2.168 30.338 1.00 94.88 98 ASP A N 1
ATOM 769 C CA . ASP A 1 98 ? -17.710 1.811 30.993 1.00 94.88 98 ASP A CA 1
ATOM 770 C C . ASP A 1 98 ? -18.513 3.012 31.517 1.00 94.88 98 ASP A C 1
ATOM 772 O O . ASP A 1 98 ? -19.742 2.999 31.469 1.00 94.88 98 ASP A O 1
ATOM 776 N N . GLU A 1 99 ? -17.831 4.016 32.070 1.00 91.94 99 GLU A N 1
ATOM 777 C CA . GLU A 1 99 ? -18.457 5.180 32.704 1.00 91.94 99 GLU A CA 1
ATOM 778 C C . GLU A 1 99 ? -19.075 6.115 31.660 1.00 91.94 99 GLU A C 1
ATOM 780 O O . GLU A 1 99 ? -20.275 6.388 31.724 1.00 91.94 99 GLU A O 1
ATOM 785 N N . TYR A 1 100 ? -18.313 6.492 30.626 1.00 93.06 100 TYR A N 1
ATOM 786 C CA . TYR A 1 100 ? -18.816 7.282 29.499 1.00 93.06 100 TYR A CA 1
ATOM 787 C C . TYR A 1 100 ? -20.010 6.604 28.821 1.00 93.06 100 TYR A C 1
ATOM 789 O O . TYR A 1 100 ? -21.035 7.244 28.588 1.00 93.06 100 TYR A O 1
ATOM 797 N N . ILE A 1 101 ? -19.911 5.297 28.539 1.00 92.38 101 ILE A N 1
ATOM 798 C CA . ILE A 1 101 ? -20.985 4.532 27.888 1.00 92.38 101 ILE A CA 1
ATOM 799 C C . ILE A 1 101 ? -22.266 4.555 28.740 1.00 92.38 101 ILE A C 1
ATOM 801 O O . ILE A 1 101 ? -23.362 4.710 28.194 1.00 92.38 101 ILE A O 1
ATOM 805 N N . LYS A 1 102 ? -22.152 4.438 30.072 1.00 91.88 102 LYS A N 1
ATOM 806 C CA . LYS A 1 102 ? -23.297 4.479 30.999 1.00 91.88 102 LYS A CA 1
ATOM 807 C C . LYS A 1 102 ? -23.904 5.876 31.112 1.00 91.88 102 LYS A C 1
ATOM 809 O O . LYS A 1 102 ? -25.127 5.987 31.046 1.00 91.88 102 LYS A O 1
ATOM 814 N N . GLU A 1 103 ? -23.099 6.927 31.261 1.00 90.69 103 GLU A N 1
ATOM 815 C CA . GLU A 1 103 ? -23.618 8.295 31.395 1.00 90.69 103 GLU A CA 1
ATOM 816 C C . GLU A 1 103 ? -24.192 8.829 30.076 1.00 90.69 103 GLU A C 1
ATOM 818 O O . GLU A 1 103 ? -25.307 9.351 30.064 1.00 90.69 103 GLU A O 1
ATOM 823 N N . THR A 1 104 ? -23.526 8.591 28.943 1.00 89.06 104 THR A N 1
ATOM 824 C CA . THR A 1 104 ? -24.047 8.963 27.614 1.00 89.06 104 THR A CA 1
ATOM 825 C C . THR A 1 104 ? -25.371 8.253 27.322 1.00 89.06 104 THR A C 1
ATOM 827 O O . THR A 1 104 ? -26.302 8.871 26.816 1.00 89.06 104 THR A O 1
ATOM 830 N N . ALA A 1 105 ? -25.528 6.983 27.719 1.00 88.50 105 ALA A N 1
ATOM 831 C CA . ALA A 1 105 ? -26.798 6.267 27.573 1.00 88.50 105 ALA A CA 1
ATOM 832 C C . ALA A 1 105 ? -27.941 6.823 28.453 1.00 88.50 105 ALA A C 1
ATOM 834 O O . ALA A 1 105 ? -29.108 6.610 28.118 1.00 88.50 105 ALA A O 1
ATOM 835 N N . LYS A 1 106 ? -27.633 7.530 29.553 1.00 88.62 106 LYS A N 1
ATOM 836 C CA . LYS A 1 106 ? -28.624 8.242 30.384 1.00 88.62 106 LYS A CA 1
ATOM 837 C C . LYS A 1 106 ? -28.968 9.619 29.816 1.00 88.62 106 LYS A C 1
ATOM 839 O O . LYS A 1 106 ? -30.142 9.977 29.787 1.00 88.62 106 LYS A O 1
ATOM 844 N N . LEU A 1 107 ? -27.956 10.387 29.403 1.00 87.62 107 LEU A N 1
ATOM 845 C CA . LEU A 1 107 ? -28.104 11.759 28.899 1.00 87.62 107 LEU A CA 1
ATOM 846 C C . LEU A 1 107 ? -28.696 11.796 27.482 1.00 87.62 107 LEU A C 1
ATOM 848 O O . LEU A 1 107 ? -29.526 12.651 27.173 1.00 87.62 107 LEU A O 1
ATOM 852 N N . HIS A 1 108 ? -28.308 10.836 26.641 1.00 85.62 108 HIS A N 1
ATOM 853 C CA . HIS A 1 108 ? -28.668 10.743 25.227 1.00 85.62 108 HIS A CA 1
ATOM 854 C C . HIS A 1 108 ? -29.210 9.336 24.892 1.00 85.62 108 HIS A C 1
ATOM 856 O O . HIS A 1 108 ? -28.573 8.557 24.173 1.00 85.62 108 HIS A O 1
ATOM 862 N N . PRO A 1 109 ? -30.393 8.964 25.422 1.00 86.25 109 PRO A N 1
ATOM 863 C CA . PRO A 1 109 ? -30.964 7.636 25.223 1.00 86.25 109 PRO A CA 1
ATOM 864 C C . PRO A 1 109 ? -31.340 7.401 23.752 1.00 86.25 109 PRO A C 1
ATOM 866 O O . PRO A 1 109 ? -32.262 8.023 23.223 1.00 86.25 109 PRO A O 1
ATOM 869 N N . LYS A 1 110 ? -30.657 6.452 23.098 1.00 87.56 110 LYS A N 1
ATOM 870 C CA . LYS A 1 110 ? -30.972 6.020 21.724 1.00 87.56 110 LYS A CA 1
ATOM 871 C C . LYS A 1 110 ? -32.384 5.425 21.663 1.00 87.56 110 LYS A C 1
ATOM 873 O O . LYS A 1 110 ? -32.759 4.603 22.504 1.00 87.56 110 LYS A O 1
ATOM 878 N N . SER A 1 111 ? -33.160 5.780 20.641 1.00 90.75 111 SER A N 1
ATOM 879 C CA . SER A 1 111 ? -34.492 5.210 20.425 1.00 90.75 111 SER A CA 1
ATOM 880 C C . SER A 1 111 ? -34.426 3.701 20.156 1.00 90.75 111 SER A C 1
ATOM 882 O O . SER A 1 111 ? -33.413 3.157 19.706 1.00 90.75 111 SER A O 1
ATOM 884 N N . LYS A 1 112 ? -35.548 2.996 20.357 1.00 88.62 112 LYS A N 1
ATOM 885 C CA . LYS A 1 112 ? -35.644 1.554 20.060 1.00 88.62 112 LYS A CA 1
ATOM 886 C C . LYS A 1 112 ? -35.306 1.234 18.594 1.00 88.62 112 LYS A C 1
ATOM 888 O O . LYS A 1 112 ? -34.756 0.168 18.326 1.00 88.62 112 LYS A O 1
ATOM 893 N N . ALA A 1 113 ? -35.615 2.144 17.666 1.00 89.38 113 ALA A N 1
ATOM 894 C CA . ALA A 1 113 ? -35.303 1.997 16.246 1.00 89.38 113 ALA A CA 1
ATOM 895 C C . ALA A 1 113 ? -33.795 2.137 15.974 1.00 89.38 113 ALA A C 1
ATOM 897 O O . ALA A 1 113 ? -33.213 1.278 15.316 1.00 89.38 113 ALA A O 1
ATOM 898 N N . GLU A 1 114 ? -33.138 3.151 16.541 1.00 87.44 114 GLU A N 1
ATOM 899 C CA . GLU A 1 114 ? -31.686 3.349 16.405 1.00 87.44 114 GLU A CA 1
ATOM 900 C C . GLU A 1 114 ? -30.894 2.224 17.075 1.00 87.44 114 GLU A C 1
ATOM 902 O O . GLU A 1 114 ? -29.943 1.706 16.495 1.00 87.44 114 GLU A O 1
ATOM 907 N N . ALA A 1 115 ? -31.320 1.780 18.261 1.00 86.50 115 ALA A N 1
ATOM 908 C CA . ALA A 1 115 ? -30.711 0.653 18.961 1.00 86.50 115 ALA A CA 1
ATOM 909 C C . ALA A 1 115 ? -30.882 -0.679 18.203 1.00 86.50 115 ALA A C 1
ATOM 911 O O . ALA A 1 115 ? -30.013 -1.549 18.288 1.00 86.50 115 ALA A O 1
ATOM 912 N N . ALA A 1 116 ? -31.979 -0.848 17.453 1.00 87.50 116 ALA A N 1
ATOM 913 C CA . ALA A 1 116 ? -32.162 -1.982 16.549 1.00 87.50 116 ALA A CA 1
ATOM 914 C C . ALA A 1 116 ? -31.260 -1.863 15.309 1.00 87.50 116 ALA A C 1
ATOM 916 O O . ALA A 1 116 ? -30.528 -2.811 15.023 1.00 87.50 116 ALA A O 1
ATOM 917 N N . ARG A 1 117 ? -31.230 -0.693 14.644 1.00 91.38 117 ARG A N 1
ATOM 918 C CA . ARG A 1 117 ? -30.337 -0.398 13.505 1.00 91.38 117 ARG A CA 1
ATOM 919 C C . ARG A 1 117 ? -28.884 -0.694 13.871 1.00 91.38 117 ARG A C 1
ATOM 921 O O . ARG A 1 117 ? -28.268 -1.552 13.255 1.00 91.38 117 ARG A O 1
ATOM 928 N N . TYR A 1 118 ? -28.375 -0.097 14.946 1.00 86.88 118 TYR A N 1
ATOM 929 C CA . TYR A 1 118 ? -26.996 -0.268 15.418 1.00 86.88 118 TYR A CA 1
ATOM 930 C C . TYR A 1 118 ? -26.617 -1.737 15.698 1.00 86.88 118 TYR A C 1
ATOM 932 O O . TYR A 1 118 ? -25.457 -2.111 15.544 1.00 86.88 118 TYR A O 1
ATOM 940 N N . LYS A 1 119 ? -27.572 -2.594 16.092 1.00 85.62 119 LYS A N 1
ATOM 941 C CA . LYS A 1 119 ? -27.340 -4.039 16.292 1.00 85.62 119 LYS A CA 1
ATOM 942 C C . LYS A 1 119 ? -27.410 -4.859 14.999 1.00 85.62 119 LYS A C 1
ATOM 944 O O . LYS A 1 119 ? -26.777 -5.907 14.928 1.00 85.62 119 LYS A O 1
ATOM 949 N N . GLN A 1 120 ? -28.193 -4.419 14.015 1.00 87.25 120 GLN A N 1
ATOM 950 C CA . GLN A 1 120 ? -28.429 -5.133 12.755 1.00 87.25 120 GLN A CA 1
ATOM 951 C C . GLN A 1 120 ? -27.457 -4.722 11.639 1.00 87.25 120 GLN A C 1
ATOM 953 O O . GLN A 1 120 ? -27.101 -5.552 10.806 1.00 87.25 120 GLN A O 1
ATOM 958 N N . THR A 1 121 ? -27.008 -3.466 11.626 1.00 89.94 121 THR A N 1
ATOM 959 C CA . THR A 1 121 ? -26.147 -2.886 10.588 1.00 89.94 121 THR A CA 1
ATOM 960 C C . THR A 1 121 ? -24.828 -2.387 11.168 1.00 89.94 121 THR A C 1
ATOM 962 O O . THR A 1 121 ? -24.804 -1.763 12.229 1.00 89.94 121 THR A O 1
ATOM 965 N N . PHE A 1 122 ? -23.738 -2.602 10.434 1.00 92.56 122 PHE A N 1
ATOM 966 C CA . PHE A 1 122 ? -22.435 -2.001 10.711 1.00 92.56 122 PHE A CA 1
ATOM 967 C C . PHE A 1 122 ? -22.159 -0.939 9.645 1.00 92.56 122 PHE A C 1
ATOM 969 O O . PHE A 1 122 ? -21.715 -1.267 8.548 1.00 92.56 122 PHE A O 1
ATOM 976 N N . ASP A 1 123 ? -22.491 0.311 9.957 1.00 94.88 123 ASP A N 1
ATOM 977 C CA . ASP A 1 123 ? -22.096 1.471 9.157 1.00 94.88 123 ASP A CA 1
ATOM 978 C C . ASP A 1 123 ? -20.620 1.775 9.441 1.00 94.88 123 ASP A C 1
ATOM 980 O O . ASP A 1 123 ? -20.246 1.935 10.601 1.00 94.88 123 ASP A O 1
ATOM 984 N N . LEU A 1 124 ? -19.763 1.773 8.415 1.00 96.62 124 LEU A N 1
ATOM 985 C CA . LEU A 1 124 ? -18.319 1.892 8.623 1.00 96.62 124 LEU A CA 1
ATOM 986 C C . LEU A 1 124 ? -17.936 3.256 9.209 1.00 96.62 124 LEU A C 1
ATOM 988 O O . LEU A 1 124 ? -17.206 3.298 10.198 1.00 96.62 124 LEU A O 1
ATOM 992 N N . CYS A 1 125 ? -18.426 4.347 8.618 1.00 96.50 125 CYS A N 1
ATOM 993 C CA . CYS A 1 125 ? -18.074 5.705 9.025 1.00 96.50 125 CYS A CA 1
ATOM 994 C C . CYS A 1 125 ? -18.586 5.996 10.443 1.00 96.50 125 CYS A C 1
ATOM 996 O O . CYS A 1 125 ? -17.814 6.447 11.285 1.00 96.50 125 CYS A O 1
ATOM 998 N N . GLU A 1 126 ? -19.838 5.636 10.761 1.00 95.31 126 GLU A N 1
ATOM 999 C CA . GLU A 1 126 ? -20.378 5.757 12.128 1.00 95.31 126 GLU A CA 1
ATOM 1000 C C . GLU A 1 126 ? -19.498 5.012 13.150 1.00 95.31 126 GLU A C 1
ATOM 1002 O O . GLU A 1 126 ? -19.267 5.502 14.252 1.00 95.31 126 GLU A O 1
ATOM 1007 N N . ARG A 1 127 ? -18.972 3.836 12.782 1.00 96.19 127 ARG A N 1
ATOM 1008 C CA . ARG A 1 127 ? -18.221 2.948 13.683 1.00 96.19 127 ARG A CA 1
ATOM 1009 C C . ARG A 1 127 ? -16.773 3.343 13.914 1.00 96.19 127 ARG A C 1
ATOM 1011 O O . ARG A 1 127 ? -16.281 3.098 15.011 1.00 96.19 127 ARG A O 1
ATOM 1018 N N . VAL A 1 128 ? -16.084 3.899 12.921 1.00 97.19 128 VAL A N 1
ATOM 1019 C CA . VAL A 1 128 ? -14.688 4.339 13.105 1.00 97.19 128 VAL A CA 1
ATOM 1020 C C . VAL A 1 128 ? -14.603 5.684 13.828 1.00 97.19 128 VAL A C 1
ATOM 1022 O O . VAL A 1 128 ? -13.651 5.908 14.567 1.00 97.19 128 VAL A O 1
ATOM 1025 N N . HIS A 1 129 ? -15.617 6.544 13.674 1.00 97.56 129 HIS A N 1
ATOM 1026 C CA . HIS A 1 129 ? -15.704 7.829 14.370 1.00 97.56 129 HIS A CA 1
ATOM 1027 C C . HIS A 1 129 ? -16.283 7.729 15.792 1.00 97.56 129 HIS A C 1
ATOM 1029 O O . HIS A 1 129 ? -16.087 8.647 16.579 1.00 97.56 129 HIS A O 1
ATOM 1035 N N . GLU A 1 130 ? -16.967 6.634 16.156 1.00 95.25 130 GLU A N 1
ATOM 1036 C CA . GLU A 1 130 ? -17.614 6.445 17.474 1.00 95.25 130 GLU A CA 1
ATOM 1037 C C . GLU A 1 130 ? -16.662 6.635 18.675 1.00 95.25 130 GLU A C 1
ATOM 1039 O O . GLU A 1 130 ? -17.127 6.953 19.766 1.00 95.25 130 GLU A O 1
ATOM 1044 N N . SER A 1 131 ? -15.348 6.473 18.485 1.00 95.12 131 SER A N 1
ATOM 1045 C CA . SER A 1 131 ? -14.317 6.719 19.502 1.00 95.12 131 SER A CA 1
ATOM 1046 C C . SER A 1 131 ? -13.464 7.974 19.272 1.00 95.12 131 SER A C 1
ATOM 1048 O O . SER A 1 131 ? -12.583 8.250 20.078 1.00 95.12 131 SER A O 1
ATOM 1050 N N . GLU A 1 132 ? -13.652 8.711 18.176 1.00 96.38 132 GLU A N 1
ATOM 1051 C CA . GLU A 1 132 ? -12.863 9.912 17.873 1.00 96.38 132 GLU A CA 1
ATOM 1052 C C . GLU A 1 132 ? -13.391 11.123 18.654 1.00 96.38 132 GLU A C 1
ATOM 1054 O O . GLU A 1 132 ? -14.568 11.465 18.568 1.00 96.38 132 GLU A O 1
ATOM 1059 N N . LEU A 1 133 ? -12.503 11.817 19.373 1.00 94.31 133 LEU A N 1
ATOM 1060 C CA . LEU A 1 133 ? -12.822 12.917 20.292 1.00 94.31 133 LEU A CA 1
ATOM 1061 C C . LEU A 1 133 ? -13.696 14.018 19.662 1.00 94.31 133 LEU A C 1
ATOM 1063 O O . LEU A 1 133 ? -14.568 14.560 20.331 1.00 94.31 133 LEU A O 1
ATOM 1067 N N . SER A 1 134 ? -13.516 14.311 18.370 1.00 93.00 134 SER A N 1
ATOM 1068 C CA . SER A 1 134 ? -14.304 15.306 17.623 1.00 93.00 134 SER A CA 1
ATOM 1069 C C . SER A 1 134 ? -15.763 14.912 17.353 1.00 93.00 134 SER A C 1
ATOM 1071 O O . SER A 1 134 ? -16.528 15.745 16.872 1.00 93.00 134 SER A O 1
ATOM 1073 N N . TYR A 1 135 ? -16.143 13.661 17.621 1.00 92.44 135 TYR A N 1
ATOM 1074 C CA . TYR A 1 135 ? -17.499 13.126 17.452 1.00 92.44 135 TYR A CA 1
ATOM 1075 C C . TYR A 1 135 ? -18.176 12.777 18.785 1.00 92.44 135 TYR A C 1
ATOM 1077 O O . TYR A 1 135 ? -19.352 12.405 18.797 1.00 92.44 135 TYR A O 1
ATOM 1085 N N . LEU A 1 136 ? -17.458 12.896 19.906 1.00 91.38 136 LEU A N 1
ATOM 1086 C CA . LEU A 1 136 ? -17.996 12.614 21.232 1.00 91.38 136 LEU A CA 1
ATOM 1087 C C . LEU A 1 136 ? -18.916 13.738 21.715 1.00 91.38 136 LEU A C 1
ATOM 1089 O O . LEU A 1 136 ? -18.731 14.915 21.411 1.00 91.38 136 LEU A O 1
ATOM 1093 N N . GLN A 1 137 ? -19.918 13.357 22.502 1.00 82.38 137 GLN A N 1
ATOM 1094 C CA . GLN A 1 137 ? -20.849 14.289 23.132 1.00 82.38 137 GLN A CA 1
ATOM 1095 C C . GLN A 1 137 ? -20.273 14.792 24.463 1.00 82.38 137 GLN A C 1
ATOM 1097 O O . GLN A 1 137 ? -19.922 13.990 25.333 1.00 82.38 137 GLN A O 1
ATOM 1102 N N . GLU A 1 138 ? -20.192 16.115 24.616 1.00 77.94 138 GLU A N 1
ATOM 1103 C CA . GLU A 1 138 ? -19.945 16.791 25.897 1.00 77.94 138 GLU A CA 1
ATOM 1104 C C . GLU A 1 138 ? -21.170 16.660 26.830 1.00 77.94 138 GLU A C 1
ATOM 1106 O O . GLU A 1 138 ? -22.297 16.573 26.335 1.00 77.94 138 GLU A O 1
ATOM 1111 N N . PRO A 1 139 ? -21.010 16.686 28.172 1.00 69.56 139 PRO A N 1
ATOM 1112 C CA . PRO A 1 139 ? -19.805 17.042 28.934 1.00 69.56 139 PRO A CA 1
ATOM 1113 C C . PRO A 1 139 ? -19.046 15.847 29.540 1.00 69.56 139 PRO A C 1
ATOM 1115 O O . PRO A 1 139 ? -18.120 16.041 30.326 1.00 69.56 139 PRO A O 1
ATOM 1118 N N . THR A 1 140 ? -19.451 14.609 29.255 1.00 79.56 140 THR A N 1
ATOM 1119 C CA . THR A 1 140 ? -18.819 13.406 29.818 1.00 79.56 140 THR A CA 1
ATOM 1120 C C . THR A 1 140 ? -17.453 13.152 29.184 1.00 79.56 140 THR A C 1
ATOM 1122 O O . THR A 1 140 ? -17.326 13.191 27.964 1.00 79.56 140 THR A O 1
ATOM 1125 N N . LYS A 1 141 ? -16.425 12.853 29.989 1.00 88.69 141 LYS A N 1
ATOM 1126 C CA . LYS A 1 141 ? -15.088 12.520 29.475 1.00 88.69 141 LYS A CA 1
ATOM 1127 C C . LYS A 1 141 ? -14.988 11.015 29.148 1.00 88.69 141 LYS A C 1
ATOM 1129 O O . LYS A 1 141 ? -15.430 10.218 29.978 1.00 88.69 141 LYS A O 1
ATOM 1134 N N . PRO A 1 142 ? -14.441 10.603 27.986 1.00 94.88 142 PRO A N 1
ATOM 1135 C CA . PRO A 1 142 ? -14.110 9.199 27.717 1.00 94.88 142 PRO A CA 1
ATOM 1136 C C . PRO A 1 142 ? -12.968 8.704 28.622 1.00 94.88 142 PRO A C 1
ATOM 1138 O O . PRO A 1 142 ? -12.241 9.506 29.210 1.00 94.88 142 PRO A O 1
ATOM 1141 N N . ALA A 1 143 ? -12.775 7.386 28.706 1.00 96.25 143 ALA A N 1
ATOM 1142 C CA . ALA A 1 143 ? -11.632 6.800 29.412 1.00 96.25 143 ALA A CA 1
ATOM 1143 C C . ALA A 1 143 ? -10.282 7.206 28.793 1.00 96.25 143 ALA A C 1
ATOM 1145 O O . ALA A 1 143 ? -9.329 7.439 29.534 1.00 96.25 143 ALA A O 1
ATOM 1146 N N . HIS A 1 144 ? -10.229 7.340 27.464 1.00 96.44 144 HIS A N 1
ATOM 1147 C CA . HIS A 1 144 ? -9.064 7.813 26.718 1.00 96.44 144 HIS A CA 1
ATOM 1148 C C . HIS A 1 144 ? -9.450 8.860 25.661 1.00 96.44 144 HIS A C 1
ATOM 1150 O O . HIS A 1 144 ? -10.511 8.789 25.041 1.00 96.44 144 HIS A O 1
ATOM 1156 N N . GLU A 1 145 ? -8.568 9.825 25.413 1.00 96.19 145 GLU A N 1
ATOM 1157 C CA . GLU A 1 145 ? -8.726 10.833 24.361 1.00 96.19 145 GLU A CA 1
ATOM 1158 C C . GLU A 1 145 ? -8.084 10.341 23.057 1.00 96.19 145 GLU A C 1
ATOM 1160 O O . GLU A 1 145 ? -6.867 10.410 22.883 1.00 96.19 145 GLU A O 1
ATOM 1165 N N . PHE A 1 146 ? -8.897 9.840 22.124 1.00 97.50 146 PHE A N 1
ATOM 1166 C CA . PHE A 1 146 ? -8.430 9.366 20.819 1.00 97.50 146 PHE A CA 1
ATOM 1167 C C . PHE A 1 146 ? -8.741 10.371 19.705 1.00 97.50 146 PHE A C 1
ATOM 1169 O O . PHE A 1 146 ? -9.883 10.798 19.543 1.00 97.50 146 PHE A O 1
ATOM 1176 N N . ALA A 1 147 ? -7.740 10.732 18.906 1.00 97.50 147 ALA A N 1
ATOM 1177 C CA . ALA A 1 147 ? -7.882 11.670 17.796 1.00 97.50 147 ALA A CA 1
ATOM 1178 C C . ALA A 1 147 ? -7.129 11.183 16.553 1.00 97.50 147 ALA A C 1
ATOM 1180 O O . ALA A 1 147 ? -6.017 10.664 16.651 1.00 97.50 147 ALA A O 1
ATOM 1181 N N . VAL A 1 148 ? -7.714 11.399 15.374 1.00 97.88 148 VAL A N 1
ATOM 1182 C CA . VAL A 1 148 ? -7.114 11.051 14.080 1.00 97.88 148 VAL A CA 1
ATOM 1183 C C . VAL A 1 148 ? -7.016 12.311 13.227 1.00 97.88 148 VAL A C 1
ATOM 1185 O O . VAL A 1 148 ? -8.021 12.977 12.979 1.00 97.88 148 VAL A O 1
ATOM 1188 N N . THR A 1 149 ? -5.809 12.662 12.780 1.00 97.19 149 THR A N 1
ATOM 1189 C CA . THR A 1 149 ? -5.550 13.877 11.989 1.00 97.19 149 THR A CA 1
ATOM 1190 C C . THR A 1 149 ? -4.797 13.563 10.699 1.00 97.19 149 THR A C 1
ATOM 1192 O O . THR A 1 149 ? -4.029 12.609 10.630 1.00 97.19 149 THR A O 1
ATOM 1195 N N . LEU A 1 150 ? -5.014 14.370 9.655 1.00 96.81 150 LEU A N 1
ATOM 1196 C CA . LEU A 1 150 ? -4.230 14.324 8.416 1.00 96.81 150 LEU A CA 1
ATOM 1197 C C . LEU A 1 150 ? -3.152 15.410 8.456 1.00 96.81 150 LEU A C 1
ATOM 1199 O O . LEU A 1 150 ? -3.383 16.551 8.044 1.00 96.81 150 LEU A O 1
ATOM 1203 N N . ASP A 1 151 ? -1.980 15.031 8.952 1.00 96.62 151 ASP A N 1
ATOM 1204 C CA . ASP A 1 151 ? -0.805 15.888 9.068 1.00 96.62 151 ASP A CA 1
ATOM 1205 C C . ASP A 1 151 ? -0.016 15.855 7.733 1.00 96.62 151 ASP A C 1
ATOM 1207 O O . ASP A 1 151 ? -0.067 14.862 6.999 1.00 96.62 151 ASP A O 1
ATOM 1211 N N . PRO A 1 152 ? 0.747 16.902 7.363 1.00 95.25 152 PRO A N 1
ATOM 1212 C CA . PRO A 1 152 ? 1.647 16.840 6.206 1.00 95.25 152 PRO A CA 1
ATOM 1213 C C . PRO A 1 152 ? 2.663 15.698 6.341 1.00 95.25 152 PRO A C 1
ATOM 1215 O O . PRO A 1 152 ? 3.104 15.402 7.451 1.00 95.25 152 PRO A O 1
ATOM 1218 N N . ASP A 1 153 ? 3.125 15.120 5.230 1.00 94.00 153 ASP A N 1
ATOM 1219 C CA . ASP A 1 153 ? 4.176 14.078 5.198 1.00 94.00 153 ASP A CA 1
ATOM 1220 C C . ASP A 1 153 ? 5.595 14.585 5.552 1.00 94.00 153 ASP A C 1
ATOM 1222 O O . ASP A 1 153 ? 6.609 13.997 5.180 1.00 94.00 153 ASP A O 1
ATOM 1226 N N . THR A 1 154 ? 5.694 15.713 6.248 1.00 94.19 154 THR A N 1
ATOM 1227 C CA . THR A 1 154 ? 6.965 16.290 6.676 1.00 94.19 154 THR A CA 1
ATOM 1228 C C . THR A 1 154 ? 7.501 15.566 7.904 1.00 94.19 154 THR A C 1
ATOM 1230 O O . THR A 1 154 ? 6.744 15.215 8.819 1.00 94.19 154 THR A O 1
ATOM 1233 N N . PHE A 1 155 ? 8.825 15.427 7.948 1.00 95.06 155 PHE A N 1
ATOM 1234 C CA . PHE A 1 155 ? 9.563 14.936 9.106 1.00 95.06 155 PHE A CA 1
ATOM 1235 C C . PHE A 1 155 ? 9.248 15.748 10.369 1.00 95.06 155 PHE A C 1
ATOM 1237 O O . PHE A 1 155 ? 9.306 16.978 10.351 1.00 95.06 155 PHE A O 1
ATOM 1244 N N . THR A 1 156 ? 9.011 15.053 11.478 1.00 96.81 156 THR A N 1
ATOM 1245 C CA . THR A 1 156 ? 9.088 15.601 12.838 1.00 96.81 156 THR A CA 1
ATOM 1246 C C . THR A 1 156 ? 9.789 14.577 13.732 1.00 96.81 156 THR A C 1
ATOM 1248 O O . THR A 1 156 ? 9.761 13.381 13.436 1.00 96.81 156 THR A O 1
ATOM 1251 N N . GLU A 1 157 ? 10.404 15.023 14.830 1.00 97.31 157 GLU A N 1
ATOM 1252 C CA . GLU A 1 157 ? 11.016 14.097 15.796 1.00 97.31 157 GLU A CA 1
ATOM 1253 C C . GLU A 1 157 ? 9.960 13.184 16.452 1.00 97.31 157 GLU A C 1
ATOM 1255 O O . GLU A 1 157 ? 10.225 12.003 16.625 1.00 97.31 157 GLU A O 1
ATOM 1260 N N . GLU A 1 158 ? 8.737 13.672 16.716 1.00 97.38 158 GLU A N 1
ATOM 1261 C CA . GLU A 1 158 ? 7.6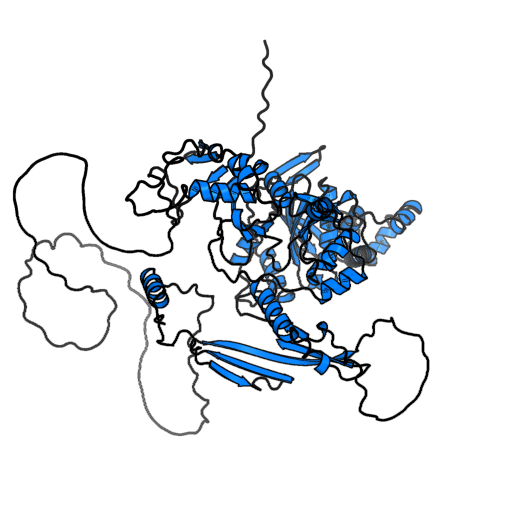16 12.853 17.230 1.00 97.38 158 GLU A CA 1
ATOM 1262 C C . GLU A 1 158 ? 7.333 11.641 16.323 1.00 97.38 158 GLU A C 1
ATOM 1264 O O . GLU A 1 158 ? 7.263 10.504 16.788 1.00 97.38 158 GLU A O 1
ATOM 1269 N N . LYS A 1 159 ? 7.227 11.871 15.008 1.00 97.75 159 LYS A N 1
ATOM 1270 C CA . LYS A 1 159 ? 6.981 10.809 14.024 1.00 97.75 159 LYS A CA 1
ATOM 1271 C C . LYS A 1 159 ? 8.181 9.875 13.864 1.00 97.75 159 LYS A C 1
ATOM 1273 O O . LYS A 1 159 ? 7.995 8.682 13.646 1.00 97.75 159 LYS A O 1
ATOM 1278 N N . TYR A 1 160 ? 9.399 10.406 13.981 1.00 96.88 160 TYR A N 1
ATOM 1279 C CA . TYR A 1 160 ? 10.616 9.599 13.946 1.00 96.88 160 TYR A CA 1
ATOM 1280 C C . TYR A 1 160 ? 10.729 8.666 15.159 1.00 96.88 160 TYR A C 1
ATOM 1282 O O . TYR A 1 160 ? 11.098 7.513 14.987 1.00 96.88 160 TYR A O 1
ATOM 1290 N N . LEU A 1 161 ? 10.375 9.122 16.364 1.00 96.56 161 LEU A N 1
ATOM 1291 C CA . LEU A 1 161 ? 10.383 8.276 17.564 1.00 96.56 161 LEU A CA 1
ATOM 1292 C C . LEU A 1 161 ? 9.354 7.137 17.472 1.00 96.56 161 LEU A C 1
ATOM 1294 O O . LEU A 1 161 ? 9.619 6.033 17.937 1.00 96.56 161 LEU A O 1
ATOM 1298 N N . LEU A 1 162 ? 8.209 7.374 16.820 1.00 96.62 162 LEU A N 1
ATOM 1299 C CA . LEU A 1 162 ? 7.261 6.306 16.498 1.00 96.62 162 LEU A CA 1
ATOM 1300 C C . LEU A 1 162 ? 7.853 5.293 15.506 1.00 96.62 162 LEU A C 1
ATOM 1302 O O . LEU A 1 162 ? 7.727 4.090 15.720 1.00 96.62 162 LEU A O 1
ATOM 1306 N N . TYR A 1 163 ? 8.488 5.774 14.432 1.00 94.69 163 TYR A N 1
ATOM 1307 C CA . TYR A 1 163 ? 9.180 4.922 13.462 1.00 94.69 163 TYR A CA 1
ATOM 1308 C C . TYR A 1 163 ? 10.271 4.085 14.144 1.00 94.69 163 TYR A C 1
ATOM 1310 O O . TYR A 1 163 ? 10.311 2.877 13.957 1.00 94.69 163 TYR A O 1
ATOM 1318 N N . GLU A 1 164 ? 11.094 4.695 14.997 1.00 94.56 164 GLU A N 1
ATOM 1319 C CA . GLU A 1 164 ? 12.174 4.026 15.732 1.00 94.56 164 GLU A CA 1
ATOM 1320 C C . GLU A 1 164 ? 11.657 2.925 16.668 1.00 94.56 164 GLU A C 1
ATOM 1322 O O . GLU A 1 164 ? 12.174 1.808 16.635 1.00 94.56 164 GLU A O 1
ATOM 1327 N N . ASN A 1 165 ? 10.573 3.188 17.409 1.00 94.38 165 ASN A N 1
ATOM 1328 C CA . ASN A 1 165 ? 9.887 2.159 18.190 1.00 94.38 165 ASN A CA 1
ATOM 1329 C C . ASN A 1 165 ? 9.388 1.016 17.290 1.00 94.38 165 ASN A C 1
ATOM 1331 O O . ASN A 1 165 ? 9.633 -0.151 17.588 1.00 94.38 165 ASN A O 1
ATOM 1335 N N . TYR A 1 166 ? 8.730 1.342 16.175 1.00 93.62 166 TYR A N 1
ATOM 1336 C CA . TYR A 1 166 ? 8.163 0.349 15.267 1.00 93.62 166 TYR A CA 1
ATOM 1337 C C . TYR A 1 166 ? 9.235 -0.546 14.629 1.00 93.62 166 TYR A C 1
ATOM 1339 O O . TYR A 1 166 ? 9.106 -1.766 14.694 1.00 93.62 166 TYR A O 1
ATOM 1347 N N . GLN A 1 167 ? 10.311 0.027 14.081 1.00 88.19 167 GLN A N 1
ATOM 1348 C CA . GLN A 1 167 ? 11.403 -0.747 13.480 1.00 88.19 167 GLN A CA 1
ATOM 1349 C C . GLN A 1 167 ? 12.055 -1.680 14.518 1.00 88.19 167 GLN A C 1
ATOM 1351 O O . GLN A 1 167 ? 12.107 -2.889 14.305 1.00 88.19 167 GLN A O 1
ATOM 1356 N N . ARG A 1 168 ? 12.431 -1.164 15.697 1.00 90.19 168 ARG A N 1
ATOM 1357 C CA . ARG A 1 168 ? 13.053 -1.959 16.773 1.00 90.19 168 ARG A CA 1
ATOM 1358 C C . ARG A 1 168 ? 12.144 -3.074 17.307 1.00 90.19 168 ARG A C 1
ATOM 1360 O O . ARG A 1 168 ? 12.608 -4.170 17.615 1.00 90.19 168 ARG A O 1
ATOM 1367 N N . ILE A 1 169 ? 10.847 -2.808 17.482 1.00 86.19 169 ILE A N 1
ATOM 1368 C CA . ILE A 1 169 ? 9.927 -3.757 18.130 1.00 86.19 169 ILE A CA 1
ATOM 1369 C C . ILE A 1 169 ? 9.320 -4.752 17.135 1.00 86.19 169 ILE A C 1
ATOM 1371 O O . ILE A 1 169 ? 9.183 -5.929 17.483 1.00 86.19 169 ILE A O 1
ATOM 1375 N N . VAL A 1 170 ? 8.964 -4.316 15.924 1.00 81.44 170 VAL A N 1
ATOM 1376 C CA . VAL A 1 170 ? 8.256 -5.138 14.925 1.00 81.44 170 VAL A CA 1
ATOM 1377 C C . VAL A 1 170 ? 9.209 -5.771 13.912 1.00 81.44 170 VAL A C 1
ATOM 1379 O O . VAL A 1 170 ? 9.017 -6.942 13.598 1.00 81.44 170 VAL A O 1
ATOM 1382 N N . HIS A 1 171 ? 10.242 -5.048 13.465 1.00 74.25 171 HIS A N 1
ATOM 1383 C CA . HIS A 1 171 ? 11.241 -5.533 12.494 1.00 74.25 171 HIS A CA 1
ATOM 1384 C C . HIS A 1 171 ? 12.587 -5.933 13.117 1.00 74.25 171 HIS A C 1
ATOM 1386 O O . HIS A 1 171 ? 13.481 -6.341 12.395 1.00 74.25 171 HIS A O 1
ATOM 1392 N N . LYS A 1 172 ? 12.745 -5.805 14.443 1.00 82.31 172 LYS A N 1
ATOM 1393 C CA . LYS A 1 172 ? 13.940 -6.209 15.220 1.00 82.31 172 LYS A CA 1
ATOM 1394 C C . LYS A 1 172 ? 15.267 -5.534 14.838 1.00 82.31 172 LYS A C 1
ATOM 1396 O O . LYS A 1 172 ? 16.298 -5.894 15.396 1.00 82.31 172 LYS A O 1
ATOM 1401 N N . GLU A 1 173 ? 15.214 -4.504 13.996 1.00 79.06 173 GLU A N 1
ATOM 1402 C CA . GLU A 1 173 ? 16.368 -3.739 13.507 1.00 79.06 173 GLU A CA 1
ATOM 1403 C C . GLU A 1 173 ? 17.242 -3.163 14.636 1.00 79.06 173 GLU A C 1
ATOM 1405 O O . GLU A 1 173 ? 16.747 -2.730 15.688 1.00 79.06 173 GLU A O 1
ATOM 1410 N N . GLY A 1 174 ? 18.555 -3.125 14.391 1.00 74.62 174 GLY A N 1
ATOM 1411 C CA . GLY A 1 174 ? 19.536 -2.576 15.314 1.00 74.62 174 GLY A CA 1
ATOM 1412 C C . GLY A 1 174 ? 19.451 -1.045 15.422 1.00 74.62 174 GLY A C 1
ATOM 1413 O O . GLY A 1 174 ? 19.016 -0.368 14.487 1.00 74.62 174 GLY A O 1
ATOM 1414 N N . PRO A 1 175 ? 19.905 -0.440 16.540 1.00 75.38 175 PRO A N 1
ATOM 1415 C CA . PRO A 1 175 ? 19.901 1.018 16.698 1.00 75.38 175 PRO A CA 1
ATOM 1416 C C . PRO A 1 175 ? 20.708 1.776 15.633 1.00 75.38 175 PRO A C 1
ATOM 1418 O O . PRO A 1 175 ? 20.423 2.946 15.384 1.00 75.38 175 PRO A O 1
ATOM 1421 N N . ASP A 1 176 ? 21.706 1.125 15.028 1.00 78.38 176 ASP A N 1
ATOM 1422 C CA . ASP A 1 176 ? 22.575 1.712 14.004 1.00 78.38 176 ASP A CA 1
ATOM 1423 C C . ASP A 1 176 ? 21.929 1.712 12.601 1.00 78.38 176 ASP A C 1
ATOM 1425 O O . ASP A 1 176 ? 22.228 2.590 11.788 1.00 78.38 176 ASP A O 1
ATOM 1429 N N . ASP A 1 177 ? 20.986 0.800 12.339 1.00 75.06 177 ASP A N 1
ATOM 1430 C CA . ASP A 1 177 ? 20.242 0.703 11.073 1.00 75.06 177 ASP A CA 1
ATOM 1431 C C . ASP A 1 177 ? 19.097 1.736 11.012 1.00 75.06 177 ASP A C 1
ATOM 1433 O O . ASP A 1 177 ? 18.753 2.298 9.963 1.00 75.06 177 ASP A O 1
ATOM 1437 N N . ILE A 1 178 ? 18.527 2.060 12.177 1.00 84.56 178 ILE A N 1
ATOM 1438 C CA . ILE A 1 178 ? 17.386 2.964 12.309 1.00 84.56 178 ILE A CA 1
ATOM 1439 C C . ILE A 1 178 ? 17.856 4.426 12.306 1.00 84.56 178 ILE A C 1
ATOM 1441 O O . ILE A 1 178 ? 18.138 5.034 13.340 1.00 84.56 178 ILE A O 1
ATOM 1445 N N . SER A 1 179 ? 17.882 5.043 11.121 1.00 88.12 179 SER A N 1
ATOM 1446 C CA . SER A 1 179 ? 18.334 6.431 10.958 1.00 88.12 179 SER A CA 1
ATOM 1447 C C . SER A 1 179 ? 17.225 7.439 10.617 1.00 88.12 179 SER A C 1
ATOM 1449 O O . SER A 1 179 ? 16.300 7.189 9.836 1.00 88.12 179 SER A O 1
ATOM 1451 N N . ARG A 1 180 ? 17.378 8.677 11.118 1.00 91.00 180 ARG A N 1
ATOM 1452 C CA . ARG A 1 180 ? 16.552 9.839 10.712 1.00 91.00 180 ARG A CA 1
ATOM 1453 C C . ARG A 1 180 ? 16.614 10.113 9.209 1.00 91.00 180 ARG A C 1
ATOM 1455 O O . ARG A 1 180 ? 15.679 10.693 8.663 1.00 91.00 180 ARG A O 1
ATOM 1462 N N . HIS A 1 181 ? 17.721 9.757 8.554 1.00 85.31 181 HIS A N 1
ATOM 1463 C CA . HIS A 1 181 ? 17.883 9.914 7.110 1.00 85.31 181 HIS A CA 1
ATOM 1464 C C . HIS A 1 181 ? 17.043 8.879 6.351 1.00 85.31 181 HIS A C 1
ATOM 1466 O O . HIS A 1 181 ? 16.267 9.273 5.485 1.00 85.31 181 HIS A O 1
ATOM 1472 N N . GLY A 1 182 ? 17.095 7.605 6.759 1.00 83.88 182 GLY A N 1
ATOM 1473 C CA . GLY A 1 182 ? 16.237 6.541 6.231 1.00 83.88 182 GLY A CA 1
ATOM 1474 C C . GLY A 1 182 ? 14.754 6.893 6.343 1.00 83.88 182 GLY A C 1
ATOM 1475 O O . GLY A 1 182 ? 14.062 6.952 5.330 1.00 83.88 182 GLY A O 1
ATOM 1476 N N . PHE A 1 183 ? 14.285 7.281 7.536 1.00 87.31 183 PHE A N 1
ATOM 1477 C CA . PHE A 1 183 ? 12.892 7.708 7.737 1.00 87.31 183 PHE A CA 1
ATOM 1478 C C . PHE A 1 183 ? 12.474 8.890 6.837 1.00 87.31 183 PHE A C 1
ATOM 1480 O O . PHE A 1 183 ? 11.360 8.911 6.302 1.00 87.31 183 PHE A O 1
ATOM 1487 N N . ARG A 1 184 ? 13.365 9.875 6.636 1.00 87.69 184 ARG A N 1
ATOM 1488 C CA . ARG A 1 184 ? 13.110 11.014 5.736 1.00 87.69 184 ARG A CA 1
ATOM 1489 C C . ARG A 1 184 ? 13.005 10.588 4.282 1.00 87.69 184 ARG A C 1
ATOM 1491 O O . ARG A 1 184 ? 12.082 11.034 3.611 1.00 87.69 184 ARG A O 1
ATOM 1498 N N . ASN A 1 185 ? 13.938 9.766 3.813 1.00 80.19 185 ASN A N 1
ATOM 1499 C CA . ASN A 1 185 ? 13.979 9.336 2.422 1.00 80.19 185 ASN A CA 1
ATOM 1500 C C . ASN A 1 185 ? 12.830 8.380 2.101 1.00 80.19 185 ASN A C 1
ATOM 1502 O O . ASN A 1 185 ? 12.277 8.474 1.016 1.00 80.19 185 ASN A O 1
ATOM 1506 N N . PHE A 1 186 ? 12.458 7.494 3.028 1.00 80.88 186 PHE A N 1
ATOM 1507 C CA . PHE A 1 186 ? 11.457 6.452 2.803 1.00 80.88 186 PHE A CA 1
ATOM 1508 C C . PHE A 1 186 ? 10.014 6.972 2.917 1.00 80.88 186 PHE A C 1
ATOM 1510 O O . PHE A 1 186 ? 9.194 6.739 2.026 1.00 80.88 186 PHE A O 1
ATOM 1517 N N . LEU A 1 187 ? 9.691 7.694 4.000 1.00 88.25 187 LEU A N 1
ATOM 1518 C CA . LEU A 1 187 ? 8.299 7.974 4.390 1.00 88.25 187 LEU A CA 1
ATOM 1519 C C . LEU A 1 187 ? 7.918 9.458 4.406 1.00 88.25 187 LEU A C 1
ATOM 1521 O O . LEU A 1 187 ? 6.739 9.772 4.597 1.00 88.25 187 LEU A O 1
ATOM 1525 N N . CYS A 1 188 ? 8.873 10.368 4.204 1.00 88.56 188 CYS A N 1
ATOM 1526 C CA . CYS A 1 188 ? 8.625 11.809 4.209 1.00 88.56 188 CYS A CA 1
ATOM 1527 C C . CYS A 1 188 ? 8.841 12.447 2.827 1.00 88.56 188 CYS A C 1
ATOM 1529 O O . CYS A 1 188 ? 9.492 11.880 1.953 1.00 88.56 188 CYS A O 1
ATOM 1531 N N . SER A 1 189 ? 8.365 13.685 2.663 1.00 82.25 189 SER A N 1
ATOM 1532 C CA . SER A 1 189 ? 8.747 14.572 1.548 1.00 82.25 189 SER A CA 1
ATOM 1533 C C . SER A 1 189 ? 8.526 13.978 0.145 1.00 82.25 189 SER A C 1
ATOM 1535 O O . SER A 1 189 ? 9.357 14.147 -0.758 1.00 82.25 189 SER A O 1
ATOM 1537 N N . SER A 1 190 ? 7.393 13.300 -0.040 1.00 85.25 190 SER A N 1
ATOM 1538 C CA . SER A 1 190 ? 6.945 12.745 -1.316 1.00 85.25 190 SER A CA 1
ATOM 1539 C C . SER A 1 190 ? 6.932 13.796 -2.428 1.00 85.25 190 SER A C 1
ATOM 1541 O O . SER A 1 190 ? 6.693 14.986 -2.208 1.00 85.25 190 SER A O 1
ATOM 1543 N N . LYS A 1 191 ? 7.144 13.344 -3.666 1.00 85.94 191 LYS A N 1
ATOM 1544 C CA . LYS A 1 191 ? 7.110 14.205 -4.859 1.00 85.94 191 LYS A CA 1
ATOM 1545 C C . LYS A 1 191 ? 5.695 14.489 -5.364 1.00 85.94 191 LYS A C 1
ATOM 1547 O O . LYS A 1 191 ? 5.530 15.317 -6.261 1.00 85.94 191 LYS A O 1
ATOM 1552 N N . ILE A 1 192 ? 4.681 13.840 -4.788 1.00 90.31 192 ILE A N 1
ATOM 1553 C CA . ILE A 1 192 ? 3.273 14.061 -5.125 1.00 90.31 192 ILE A CA 1
ATOM 1554 C C . ILE A 1 192 ? 2.805 15.362 -4.468 1.00 90.31 192 ILE A C 1
ATOM 1556 O O . ILE A 1 192 ? 2.664 15.452 -3.247 1.00 90.31 192 ILE A O 1
ATOM 1560 N N . LYS A 1 193 ? 2.551 16.389 -5.286 1.00 86.00 193 LYS A N 1
ATOM 1561 C CA . LYS A 1 193 ? 2.184 17.723 -4.789 1.00 86.00 193 LYS A CA 1
ATOM 1562 C C . LYS A 1 193 ? 0.871 17.685 -4.005 1.00 86.00 193 LYS A C 1
ATOM 1564 O O . LYS A 1 193 ? -0.172 17.311 -4.544 1.00 86.00 193 LYS A O 1
ATOM 1569 N N . ARG A 1 194 ? 0.917 18.161 -2.755 1.00 92.81 194 ARG A N 1
ATOM 1570 C CA . ARG A 1 194 ? -0.293 18.464 -1.983 1.00 92.81 194 ARG A CA 1
ATOM 1571 C C . ARG A 1 194 ? -1.095 19.579 -2.641 1.00 92.81 194 ARG A C 1
ATOM 1573 O O . ARG A 1 194 ? -0.535 20.592 -3.054 1.00 92.81 194 ARG A O 1
ATOM 1580 N N . SER A 1 195 ? -2.405 19.394 -2.701 1.00 91.56 195 SER A N 1
ATOM 1581 C CA . SER A 1 195 ? -3.359 20.404 -3.155 1.00 91.56 195 SER A CA 1
ATOM 1582 C C . SER A 1 195 ? -4.725 20.167 -2.517 1.00 91.56 195 SER A C 1
ATOM 1584 O O . SER A 1 195 ? -5.046 19.054 -2.107 1.00 91.56 195 SER A O 1
ATOM 1586 N N . THR A 1 196 ? -5.527 21.223 -2.447 1.00 90.81 196 THR A N 1
ATOM 1587 C CA . THR A 1 196 ? -6.929 21.156 -2.036 1.00 90.81 196 THR A CA 1
ATOM 1588 C C . THR A 1 196 ? -7.791 21.503 -3.245 1.00 90.81 196 THR A C 1
ATOM 1590 O O . THR A 1 196 ? -7.507 22.459 -3.966 1.00 90.81 196 THR A O 1
ATOM 1593 N N . THR A 1 197 ? -8.848 20.728 -3.459 1.00 89.00 197 THR A N 1
ATOM 1594 C CA . THR A 1 197 ? -9.869 20.957 -4.488 1.00 89.00 197 THR A CA 1
ATOM 1595 C C . THR A 1 197 ? -11.241 21.030 -3.826 1.00 89.00 197 THR A C 1
ATOM 1597 O O . THR A 1 197 ? -11.431 20.474 -2.746 1.00 89.00 197 THR A O 1
ATOM 1600 N N . ILE A 1 198 ? -12.197 21.726 -4.441 1.00 88.56 198 ILE A N 1
ATOM 1601 C CA . ILE A 1 198 ? -13.586 21.742 -3.969 1.00 88.56 198 ILE A CA 1
ATOM 1602 C C . ILE A 1 198 ? -14.404 20.887 -4.931 1.00 88.56 198 ILE A C 1
ATOM 1604 O O . ILE A 1 198 ? -14.465 21.191 -6.121 1.00 88.56 198 ILE A O 1
ATOM 1608 N N . VAL A 1 199 ? -15.018 19.826 -4.412 1.00 86.00 199 VAL A N 1
ATOM 1609 C CA . VAL A 1 199 ? -15.880 18.903 -5.165 1.00 86.00 199 VAL A CA 1
ATOM 1610 C C . VAL A 1 199 ? -17.212 18.826 -4.429 1.00 86.00 199 VAL A C 1
ATOM 1612 O O . VAL A 1 199 ? -17.232 18.605 -3.220 1.00 86.00 199 VAL A O 1
ATOM 1615 N N . ASP A 1 200 ? -18.316 19.094 -5.127 1.00 82.94 200 ASP A N 1
ATOM 1616 C CA . ASP A 1 200 ? -19.679 19.116 -4.569 1.00 82.94 200 ASP A CA 1
ATOM 1617 C C . ASP A 1 200 ? -19.824 19.953 -3.279 1.00 82.94 200 ASP A C 1
ATOM 1619 O O . ASP A 1 200 ? -20.548 19.607 -2.346 1.00 82.94 200 ASP A O 1
ATOM 1623 N N . GLY A 1 201 ? -19.090 21.071 -3.210 1.00 82.31 201 GLY A N 1
ATOM 1624 C CA . GLY A 1 201 ? -19.065 21.979 -2.057 1.00 82.31 201 GLY A CA 1
ATOM 1625 C C . GLY A 1 201 ? -18.245 21.492 -0.854 1.00 82.31 201 GLY A C 1
ATOM 1626 O O . GLY A 1 201 ? -18.176 22.205 0.145 1.00 82.31 201 GLY A O 1
ATOM 1627 N N . LYS A 1 202 ? -17.601 20.321 -0.934 1.00 85.56 202 LYS A N 1
ATOM 1628 C CA . LYS A 1 202 ? -16.715 19.776 0.105 1.00 85.56 202 LYS A CA 1
ATOM 1629 C C . LYS A 1 202 ? -15.243 19.990 -0.239 1.00 85.56 202 LYS A C 1
ATOM 1631 O O . LYS A 1 202 ? -14.851 19.945 -1.405 1.00 85.56 202 LYS A O 1
ATOM 1636 N N . GLU A 1 203 ? -14.419 20.183 0.789 1.00 89.19 203 GLU A N 1
ATOM 1637 C CA . GLU A 1 203 ? -12.963 20.217 0.645 1.00 89.19 203 GLU A CA 1
ATOM 1638 C C . GLU A 1 203 ? -12.416 18.797 0.423 1.00 89.19 203 GLU A C 1
ATOM 1640 O O . GLU A 1 203 ? -12.511 17.946 1.308 1.00 89.19 203 GLU A O 1
ATOM 1645 N N . LYS A 1 204 ? -11.808 18.553 -0.741 1.00 92.75 204 LYS A N 1
ATOM 1646 C CA . LYS A 1 204 ? -11.097 17.316 -1.074 1.00 92.75 204 LYS A CA 1
ATOM 1647 C C . LYS A 1 204 ? -9.591 17.557 -1.077 1.00 92.75 204 LYS A C 1
ATOM 1649 O O . LYS A 1 204 ? -9.081 18.348 -1.879 1.00 92.75 204 LYS A O 1
ATOM 1654 N N . LYS A 1 205 ? -8.880 16.857 -0.191 1.00 94.69 205 LYS A N 1
ATOM 1655 C CA . LYS A 1 205 ? -7.417 16.938 -0.049 1.00 94.69 205 LYS A CA 1
ATOM 1656 C C . LYS A 1 205 ? -6.752 15.919 -0.967 1.00 94.69 205 LYS A C 1
ATOM 1658 O O . LYS A 1 205 ? -7.196 14.780 -1.048 1.00 94.69 205 LYS A O 1
ATOM 1663 N N . LEU A 1 206 ? -5.686 16.331 -1.645 1.00 96.31 206 LEU A N 1
ATOM 1664 C CA . LEU A 1 206 ? -4.924 15.519 -2.592 1.00 96.31 206 LEU A CA 1
ATOM 1665 C C . LEU A 1 206 ? -3.423 15.617 -2.296 1.00 96.31 206 LEU A C 1
ATOM 1667 O O . LEU A 1 206 ? -2.955 16.645 -1.809 1.00 96.31 206 LEU A O 1
ATOM 1671 N N . GLY A 1 207 ? -2.663 14.581 -2.647 1.00 95.38 207 GLY A N 1
ATOM 1672 C CA . GLY A 1 207 ? -1.224 14.450 -2.399 1.00 95.38 207 GLY A CA 1
ATOM 1673 C C . GLY A 1 207 ? -0.894 13.630 -1.151 1.00 95.38 207 GLY A C 1
ATOM 1674 O O . GLY A 1 207 ? -1.767 12.977 -0.584 1.00 95.38 207 GLY A O 1
ATOM 1675 N N . SER A 1 208 ? 0.376 13.630 -0.744 1.00 95.62 208 SER A N 1
ATOM 1676 C CA . SER A 1 208 ? 0.859 12.773 0.348 1.00 95.62 208 SER A CA 1
ATOM 1677 C C . SER A 1 208 ? 0.658 13.393 1.736 1.00 95.62 208 SER A C 1
ATOM 1679 O O . SER A 1 208 ? 0.987 14.566 1.959 1.00 95.62 208 SER A O 1
ATOM 1681 N N . TYR A 1 209 ? 0.154 12.587 2.672 1.00 97.25 209 TYR A N 1
ATOM 1682 C CA . TYR A 1 209 ? -0.136 12.941 4.066 1.00 97.25 209 TYR A CA 1
ATOM 1683 C C . TYR A 1 209 ? 0.257 11.807 5.024 1.00 97.25 209 TYR A C 1
ATOM 1685 O O . TYR A 1 209 ? 0.370 10.641 4.641 1.00 97.25 209 TYR A O 1
ATOM 1693 N N . HIS A 1 210 ? 0.427 12.155 6.297 1.00 98.00 210 HIS A N 1
ATOM 1694 C CA . HIS A 1 210 ? 0.493 11.210 7.407 1.00 98.00 210 HIS A CA 1
ATOM 1695 C C . HIS A 1 210 ? -0.834 11.266 8.165 1.00 98.00 210 HIS A C 1
ATOM 1697 O O . HIS A 1 210 ? -1.167 12.287 8.762 1.00 98.00 210 HIS A O 1
ATOM 1703 N N . GLN A 1 211 ? -1.595 10.175 8.142 1.00 98.31 211 GLN A N 1
ATOM 1704 C CA . GLN A 1 211 ? -2.745 9.996 9.015 1.00 98.31 211 GLN A CA 1
ATOM 1705 C C . GLN A 1 211 ? -2.241 9.612 10.407 1.00 98.31 211 GLN A C 1
ATOM 1707 O O . GLN A 1 211 ? -1.862 8.467 10.650 1.00 98.31 211 GLN A O 1
ATOM 1712 N N . CYS A 1 212 ? -2.190 10.594 11.297 1.00 98.31 212 CYS A N 1
ATOM 1713 C CA . CYS A 1 212 ? -1.659 10.490 12.645 1.00 98.31 212 CYS A CA 1
ATOM 1714 C C . CYS A 1 212 ? -2.764 10.096 13.629 1.00 98.31 212 CYS A C 1
ATOM 1716 O O . CYS A 1 212 ? -3.763 10.799 13.765 1.00 98.31 212 CYS A O 1
ATOM 1718 N N . TYR A 1 213 ? -2.556 8.992 14.342 1.00 98.31 213 TYR A N 1
ATOM 1719 C CA . TYR A 1 213 ? -3.444 8.486 15.384 1.00 98.31 213 TYR A CA 1
ATOM 1720 C C . TYR A 1 213 ? -2.845 8.847 16.745 1.00 98.31 213 TYR A C 1
ATOM 1722 O O . TYR A 1 213 ? -1.745 8.394 17.077 1.00 98.31 213 TYR A O 1
ATOM 1730 N N . ARG A 1 214 ? -3.544 9.672 17.524 1.00 97.88 214 ARG A N 1
ATOM 1731 C CA . ARG A 1 214 ? -3.119 10.135 18.850 1.00 97.88 214 ARG A CA 1
ATOM 1732 C C . ARG A 1 214 ? -4.028 9.556 19.931 1.00 97.88 214 ARG A C 1
ATOM 1734 O O . ARG A 1 214 ? -5.243 9.536 19.762 1.00 97.88 214 ARG A O 1
ATOM 1741 N N . LEU A 1 215 ? -3.424 9.086 21.018 1.00 96.88 215 LEU A N 1
ATOM 1742 C CA . LEU A 1 215 ? -4.081 8.517 22.193 1.00 96.88 215 LEU A CA 1
ATOM 1743 C C . LEU A 1 215 ? -3.543 9.233 23.434 1.00 96.88 215 LEU A C 1
ATOM 1745 O O . LEU A 1 215 ? -2.329 9.266 23.643 1.00 96.88 215 LEU A O 1
ATOM 1749 N N . ASP A 1 216 ? -4.435 9.850 24.206 1.00 96.06 216 ASP A N 1
ATOM 1750 C CA . ASP A 1 216 ? -4.117 10.699 25.364 1.00 96.06 216 ASP A CA 1
ATOM 1751 C C . ASP A 1 216 ? -3.051 11.763 25.035 1.00 96.06 216 ASP A C 1
ATOM 1753 O O . ASP A 1 216 ? -2.089 11.995 25.765 1.00 96.06 216 ASP A O 1
ATOM 1757 N N . GLY A 1 217 ? -3.199 12.377 23.856 1.00 94.69 217 GLY A N 1
ATOM 1758 C CA . GLY A 1 217 ? -2.291 13.391 23.315 1.00 94.69 217 GLY A CA 1
ATOM 1759 C C . GLY A 1 217 ? -0.995 12.861 22.683 1.00 94.69 217 GLY A C 1
ATOM 1760 O O . GLY A 1 217 ? -0.354 13.607 21.946 1.00 94.69 217 GLY A O 1
ATOM 1761 N N . ARG A 1 218 ? -0.615 11.592 22.893 1.00 96.56 218 ARG A N 1
ATOM 1762 C CA . ARG A 1 218 ? 0.608 10.996 22.323 1.00 96.56 218 ARG A CA 1
ATOM 1763 C C . ARG A 1 218 ? 0.343 10.351 20.963 1.00 96.56 218 ARG A C 1
ATOM 1765 O O . ARG A 1 218 ? -0.611 9.592 20.811 1.00 96.56 218 ARG A O 1
ATOM 1772 N N . LEU A 1 219 ? 1.220 10.582 19.985 1.00 97.88 219 LEU A N 1
ATOM 1773 C CA . LEU A 1 219 ? 1.203 9.869 18.705 1.00 97.88 219 LEU A CA 1
ATOM 1774 C C . LEU A 1 219 ? 1.522 8.375 18.886 1.00 97.88 219 LEU A C 1
ATOM 1776 O O . LEU A 1 219 ? 2.593 8.016 19.370 1.00 97.88 219 LEU A O 1
ATOM 1780 N N . VAL A 1 220 ? 0.585 7.513 18.486 1.00 97.38 220 VAL A N 1
ATOM 1781 C CA . VAL A 1 220 ? 0.655 6.052 18.667 1.00 97.38 220 VAL A CA 1
ATOM 1782 C C . VAL A 1 220 ? 0.559 5.254 17.367 1.00 97.38 220 VAL A C 1
ATOM 1784 O O . VAL A 1 220 ? 0.953 4.093 17.359 1.00 97.38 220 VAL A O 1
ATOM 1787 N N . ALA A 1 221 ? 0.095 5.840 16.260 1.00 98.25 221 ALA A N 1
ATOM 1788 C CA . ALA A 1 221 ? 0.255 5.255 14.925 1.00 98.25 221 ALA A CA 1
ATOM 1789 C C . ALA A 1 221 ? 0.312 6.320 13.820 1.00 98.25 221 ALA A C 1
ATOM 1791 O O . ALA A 1 221 ? -0.164 7.445 13.995 1.00 98.25 221 ALA A O 1
ATOM 1792 N N . ILE A 1 222 ? 0.866 5.946 12.665 1.00 98.31 222 ILE A N 1
ATOM 1793 C CA . ILE A 1 222 ? 0.844 6.722 11.421 1.00 98.31 222 ILE A CA 1
ATOM 1794 C C . ILE A 1 222 ? 0.500 5.795 10.252 1.00 98.31 222 ILE A C 1
ATOM 1796 O O . ILE A 1 222 ? 1.216 4.826 9.998 1.00 98.31 222 ILE A O 1
ATOM 1800 N N . GLY A 1 223 ? -0.533 6.151 9.487 1.00 97.88 223 GLY A N 1
ATOM 1801 C CA . GLY A 1 223 ? -0.701 5.705 8.101 1.00 97.88 223 GLY A CA 1
ATOM 1802 C C . GLY A 1 223 ? -0.044 6.699 7.145 1.00 97.88 223 GLY A C 1
ATOM 1803 O O . GLY A 1 223 ? -0.341 7.891 7.188 1.00 97.88 223 GLY A O 1
ATOM 1804 N N . VAL A 1 224 ? 0.862 6.240 6.287 1.00 97.00 224 VAL A N 1
ATOM 1805 C CA . VAL A 1 224 ? 1.474 7.047 5.221 1.00 97.00 224 VAL A CA 1
ATOM 1806 C C . VAL A 1 224 ? 0.631 6.862 3.968 1.00 97.00 224 VAL A C 1
ATOM 1808 O O . VAL A 1 224 ? 0.611 5.773 3.390 1.00 97.00 224 VAL A O 1
ATOM 1811 N N . LEU A 1 225 ? -0.089 7.914 3.575 1.00 97.44 225 LEU A N 1
ATOM 1812 C CA . LEU A 1 225 ? -1.144 7.848 2.566 1.00 97.44 225 LEU A CA 1
ATOM 1813 C C . LEU A 1 225 ? -0.900 8.821 1.418 1.00 97.44 225 LEU A C 1
ATOM 1815 O O . LEU A 1 225 ? -0.501 9.966 1.634 1.00 97.44 225 LEU A O 1
ATOM 1819 N N . ASP A 1 226 ? -1.257 8.394 0.210 1.00 97.25 226 ASP A N 1
ATOM 1820 C CA . ASP A 1 226 ? -1.461 9.288 -0.926 1.00 97.25 226 ASP A CA 1
ATOM 1821 C C . ASP A 1 226 ? -2.961 9.454 -1.180 1.00 97.25 226 ASP A C 1
ATOM 1823 O O . ASP A 1 226 ? -3.672 8.483 -1.448 1.00 97.25 226 ASP A O 1
ATOM 1827 N N . LEU A 1 227 ? -3.448 10.692 -1.087 1.00 97.56 227 LEU A N 1
ATOM 1828 C CA . LEU A 1 227 ? -4.829 11.048 -1.401 1.00 97.56 227 LEU A CA 1
ATOM 1829 C C . LEU A 1 227 ? -4.912 11.426 -2.884 1.00 97.56 227 LEU A C 1
ATOM 1831 O O . LEU A 1 227 ? -4.263 12.371 -3.339 1.00 97.56 227 LEU A O 1
ATOM 1835 N N . LEU A 1 228 ? -5.678 10.659 -3.652 1.00 96.50 228 LEU A N 1
ATOM 1836 C CA . LEU A 1 228 ? -5.744 10.719 -5.111 1.00 96.50 228 LEU A CA 1
ATOM 1837 C C . LEU A 1 228 ? -7.172 11.088 -5.564 1.00 96.50 228 LEU A C 1
ATOM 1839 O O . LEU A 1 228 ? -8.111 11.017 -4.766 1.00 96.50 228 LEU A O 1
ATOM 1843 N N . PRO A 1 229 ? -7.380 11.513 -6.825 1.00 94.88 229 PRO A N 1
ATOM 1844 C CA . PRO A 1 229 ? -8.690 11.967 -7.303 1.00 94.88 229 PRO A CA 1
ATOM 1845 C C . PRO A 1 229 ? -9.846 10.979 -7.081 1.00 94.88 229 PRO A C 1
ATOM 1847 O O . PRO A 1 229 ? -10.948 11.411 -6.745 1.00 94.88 229 PRO A O 1
ATOM 1850 N N . ASN A 1 230 ? -9.601 9.675 -7.217 1.00 95.88 230 ASN A N 1
ATOM 1851 C CA . ASN A 1 230 ? -10.590 8.601 -7.083 1.00 95.88 230 ASN A CA 1
ATOM 1852 C C . ASN A 1 230 ? -10.204 7.540 -6.041 1.00 95.88 230 ASN A C 1
ATOM 1854 O O . ASN A 1 230 ? -10.983 6.605 -5.819 1.00 95.88 230 ASN A O 1
ATOM 1858 N N . ALA A 1 231 ? -9.023 7.656 -5.424 1.00 97.44 231 ALA A N 1
ATOM 1859 C CA . ALA A 1 231 ? -8.472 6.652 -4.522 1.00 97.44 231 ALA A CA 1
ATOM 1860 C C . ALA A 1 231 ? -7.807 7.238 -3.263 1.00 97.44 231 ALA A C 1
ATOM 1862 O O . ALA A 1 231 ? -7.275 8.344 -3.280 1.00 97.44 231 ALA A O 1
ATOM 1863 N N . VAL A 1 232 ? -7.779 6.463 -2.181 1.00 98.31 232 VAL A N 1
ATOM 1864 C CA . VAL A 1 232 ? -6.805 6.615 -1.085 1.00 98.31 232 VAL A CA 1
ATOM 1865 C C . VAL A 1 232 ? -5.804 5.476 -1.220 1.00 98.31 232 VAL A C 1
ATOM 1867 O O . VAL A 1 232 ? -6.222 4.329 -1.352 1.00 98.31 232 VAL A O 1
ATOM 1870 N N . SER A 1 233 ? -4.502 5.758 -1.224 1.00 97.38 233 SER A N 1
ATOM 1871 C CA . SER A 1 233 ? -3.464 4.734 -1.374 1.00 97.38 233 SER A CA 1
ATOM 1872 C C . SER A 1 233 ? -2.611 4.607 -0.124 1.00 97.38 233 SER A C 1
ATOM 1874 O O . SER A 1 233 ? -1.893 5.541 0.229 1.00 97.38 233 SER A O 1
ATOM 1876 N N . ALA A 1 234 ? -2.651 3.432 0.506 1.00 95.44 234 ALA A N 1
ATOM 1877 C CA . ALA A 1 234 ? -1.780 3.088 1.620 1.00 95.44 234 ALA A CA 1
ATOM 1878 C C . ALA A 1 234 ? -0.367 2.762 1.112 1.00 95.44 234 ALA A C 1
ATOM 1880 O O . ALA A 1 234 ? -0.189 1.884 0.264 1.00 95.44 234 ALA A O 1
ATOM 1881 N N . VAL A 1 235 ? 0.632 3.478 1.633 1.00 93.00 235 VAL A N 1
ATOM 1882 C CA . VAL A 1 235 ? 2.055 3.280 1.310 1.00 93.00 235 VAL A CA 1
ATOM 1883 C C . VAL A 1 235 ? 2.753 2.514 2.430 1.00 93.00 235 VAL A C 1
ATOM 1885 O O . VAL A 1 235 ? 3.428 1.524 2.167 1.00 93.00 235 VAL A O 1
ATOM 1888 N N . TYR A 1 236 ? 2.559 2.940 3.680 1.00 93.12 236 TYR A N 1
ATOM 1889 C CA . TYR A 1 236 ? 3.127 2.294 4.865 1.00 93.12 236 TYR A CA 1
ATOM 1890 C C . TYR A 1 236 ? 2.230 2.530 6.081 1.00 93.12 236 TYR A C 1
ATOM 1892 O O . TYR A 1 236 ? 1.505 3.524 6.130 1.00 93.12 236 TYR A O 1
ATOM 1900 N N . PHE A 1 237 ? 2.300 1.654 7.079 1.00 95.06 237 PHE A N 1
ATOM 1901 C CA . PHE A 1 237 ? 1.620 1.837 8.359 1.00 95.06 237 PHE A CA 1
ATOM 1902 C C . PHE A 1 237 ? 2.550 1.405 9.492 1.00 95.06 237 PHE A C 1
ATOM 1904 O O . PHE A 1 237 ? 3.105 0.312 9.448 1.00 95.06 237 PHE A O 1
ATOM 1911 N N . MET A 1 238 ? 2.716 2.270 10.492 1.00 95.25 238 MET A N 1
ATOM 1912 C CA . MET A 1 238 ? 3.596 2.060 11.646 1.00 95.25 238 MET A CA 1
ATOM 1913 C C . MET A 1 238 ? 2.868 2.443 12.936 1.00 95.25 238 MET A C 1
ATOM 1915 O O . MET A 1 238 ? 2.046 3.363 12.938 1.00 95.25 238 MET A O 1
ATOM 1919 N N . TYR A 1 239 ? 3.161 1.752 14.034 1.00 97.06 239 TYR A N 1
ATOM 1920 C CA . TYR A 1 239 ? 2.484 1.941 15.318 1.00 97.06 239 TYR A CA 1
ATOM 1921 C C . TYR A 1 239 ? 3.416 1.703 16.511 1.00 97.06 239 TYR A C 1
ATOM 1923 O O . TYR A 1 239 ? 4.386 0.960 16.411 1.00 97.06 239 TYR A O 1
ATOM 1931 N N . HIS A 1 240 ? 3.104 2.323 17.647 1.00 96.38 240 HIS A N 1
ATOM 1932 C CA . HIS A 1 240 ? 3.809 2.116 18.908 1.00 96.38 240 HIS A CA 1
ATOM 1933 C C . HIS A 1 240 ? 3.392 0.776 19.517 1.00 96.38 240 HIS A C 1
ATOM 1935 O O . HIS A 1 240 ? 2.222 0.396 19.418 1.00 96.38 240 HIS A O 1
ATOM 1941 N N . GLU A 1 241 ? 4.306 0.092 20.203 1.00 93.00 241 GLU A N 1
ATOM 1942 C CA . GLU A 1 241 ? 4.068 -1.229 20.807 1.00 93.00 241 GLU A CA 1
ATOM 1943 C C . GLU A 1 241 ? 2.793 -1.321 21.675 1.00 93.00 241 GLU A C 1
ATOM 1945 O O . GLU A 1 241 ? 2.112 -2.346 21.664 1.00 93.00 241 GLU A O 1
ATOM 1950 N N . ASP A 1 242 ? 2.385 -0.224 22.322 1.00 89.69 242 ASP A N 1
ATOM 1951 C CA . ASP A 1 242 ? 1.158 -0.128 23.133 1.00 89.69 242 ASP A CA 1
ATOM 1952 C C . ASP A 1 242 ? -0.136 -0.411 22.347 1.00 89.69 242 ASP A C 1
ATOM 1954 O O . ASP A 1 242 ? -1.140 -0.831 22.925 1.00 89.69 242 ASP A O 1
ATOM 1958 N N . LEU A 1 243 ? -0.139 -0.192 21.026 1.00 92.00 243 LEU A N 1
ATOM 1959 C CA . LEU A 1 243 ? -1.280 -0.519 20.169 1.00 92.00 243 LEU A CA 1
ATOM 1960 C C . LEU A 1 243 ? -1.290 -1.972 19.684 1.00 92.00 243 LEU A C 1
ATOM 1962 O O . LEU A 1 243 ? -2.296 -2.398 19.116 1.00 92.00 243 LEU A O 1
ATOM 1966 N N . HIS A 1 244 ? -0.222 -2.749 19.890 1.00 87.81 244 HIS A N 1
ATOM 1967 C CA . HIS A 1 244 ? -0.063 -4.076 19.286 1.00 87.81 2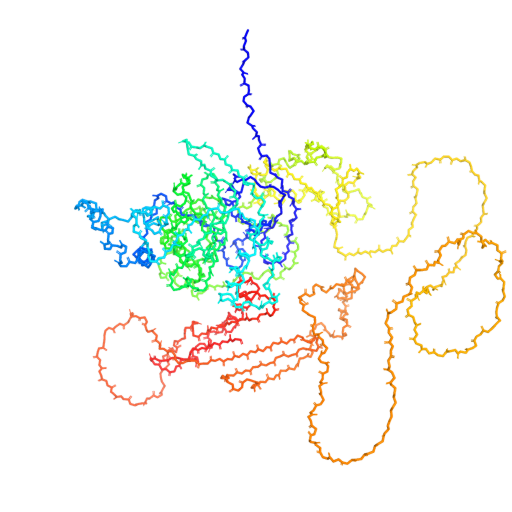44 HIS A CA 1
ATOM 1968 C C . HIS A 1 244 ? -1.229 -5.032 19.611 1.00 87.81 244 HIS A C 1
ATOM 1970 O O . HIS A 1 244 ? -1.744 -5.720 18.724 1.00 87.81 244 HIS A O 1
ATOM 1976 N N . THR A 1 245 ? -1.722 -5.001 20.852 1.00 90.31 245 THR A N 1
ATOM 1977 C CA . THR A 1 245 ? -2.849 -5.819 21.340 1.00 90.31 245 THR A CA 1
ATOM 1978 C C . THR A 1 245 ? -4.192 -5.496 20.668 1.00 90.31 245 THR A C 1
ATOM 1980 O O . THR A 1 245 ? -5.098 -6.333 20.659 1.00 90.31 245 THR A O 1
ATOM 1983 N N . TRP A 1 246 ? -4.330 -4.322 20.045 1.00 92.12 246 TRP A N 1
ATOM 1984 C CA . TRP A 1 246 ? -5.582 -3.828 19.461 1.00 92.12 246 TRP A CA 1
ATOM 1985 C C . TRP A 1 246 ? -5.765 -4.160 17.972 1.00 92.12 246 TRP A C 1
ATOM 1987 O O . TRP A 1 246 ? -6.765 -3.764 17.377 1.00 92.12 246 TRP A O 1
ATOM 1997 N N . SER A 1 247 ? -4.861 -4.947 17.370 1.00 92.56 247 SER A N 1
ATOM 1998 C CA . SER A 1 247 ? -4.862 -5.257 15.924 1.00 92.56 247 SER A CA 1
ATOM 1999 C C . SER A 1 247 ? -4.814 -3.992 15.040 1.00 92.56 247 SER A C 1
ATOM 2001 O O . SER A 1 247 ? -5.695 -3.798 14.196 1.00 92.56 247 SER A O 1
ATOM 2003 N N . PRO A 1 248 ? -3.799 -3.122 15.199 1.00 93.25 248 PRO A N 1
ATOM 2004 C CA . PRO A 1 248 ? -3.827 -1.754 14.682 1.00 93.25 248 PRO A CA 1
ATOM 2005 C C . PRO A 1 248 ? -3.924 -1.677 13.152 1.00 93.25 248 PRO A C 1
ATOM 2007 O O . PRO A 1 248 ? -4.611 -0.799 12.646 1.00 93.25 248 PRO A O 1
ATOM 2010 N N . GLY A 1 249 ? -3.367 -2.645 12.413 1.00 92.56 249 GLY A N 1
ATOM 2011 C CA . GLY A 1 249 ? -3.523 -2.727 10.951 1.00 92.56 249 GLY A CA 1
ATOM 2012 C C . GLY A 1 249 ? -4.953 -3.028 10.462 1.00 92.56 249 GLY A C 1
ATOM 2013 O O . GLY A 1 249 ? -5.290 -2.705 9.327 1.00 92.56 249 GLY A O 1
ATOM 2014 N N . LYS A 1 250 ? -5.825 -3.617 11.299 1.00 94.88 250 LYS A N 1
ATOM 2015 C CA . LYS A 1 250 ? -7.265 -3.742 10.987 1.00 94.88 250 LYS A CA 1
ATOM 2016 C C . LYS A 1 250 ? -7.981 -2.415 11.224 1.00 94.88 250 LYS A C 1
ATOM 2018 O O . LYS A 1 250 ? -8.800 -2.014 10.406 1.00 94.88 250 LYS A O 1
ATOM 2023 N N . LEU A 1 251 ? -7.658 -1.737 12.328 1.00 96.88 251 LEU A N 1
ATOM 2024 C CA . LEU A 1 251 ? -8.220 -0.426 12.662 1.00 96.88 251 LEU A CA 1
ATOM 2025 C C . LEU A 1 251 ? -7.842 0.619 11.602 1.00 96.88 251 LEU A C 1
ATOM 2027 O O . LEU A 1 251 ? -8.707 1.369 11.154 1.00 96.88 251 LEU A O 1
ATOM 2031 N N . SER A 1 252 ? -6.586 0.617 11.141 1.00 97.06 252 SER A N 1
ATOM 2032 C CA . SER A 1 252 ? -6.130 1.531 10.095 1.00 97.06 252 SER A CA 1
ATOM 2033 C C . SER A 1 252 ? -6.808 1.253 8.758 1.00 97.06 252 SER A C 1
ATOM 2035 O O . SER A 1 252 ? -7.412 2.161 8.202 1.00 97.06 252 SER A O 1
ATOM 2037 N N . ALA A 1 253 ? -6.847 -0.000 8.294 1.00 97.00 253 ALA A N 1
ATOM 2038 C CA . ALA A 1 253 ? -7.525 -0.353 7.045 1.00 97.00 253 ALA A CA 1
ATOM 2039 C C . ALA A 1 253 ? -9.024 0.009 7.058 1.00 97.00 253 ALA A C 1
ATOM 2041 O O . ALA A 1 253 ? -9.546 0.507 6.060 1.00 97.00 253 ALA A O 1
ATOM 2042 N N . LEU A 1 254 ? -9.720 -0.177 8.189 1.00 98.06 254 LEU A N 1
ATOM 2043 C CA . LEU A 1 254 ? -11.112 0.262 8.353 1.00 98.06 254 LEU A CA 1
ATOM 2044 C C . LEU A 1 254 ? -11.240 1.792 8.295 1.00 98.06 254 LEU A C 1
ATOM 2046 O O . LEU A 1 254 ? -12.103 2.304 7.580 1.00 98.06 254 LEU A O 1
ATOM 2050 N N . ARG A 1 255 ? -10.379 2.531 9.004 1.00 98.06 255 ARG A N 1
ATOM 2051 C CA . ARG A 1 255 ? -10.425 3.999 9.040 1.00 98.06 255 ARG A CA 1
ATOM 2052 C C . ARG A 1 255 ? -10.000 4.646 7.719 1.00 98.06 255 ARG A C 1
ATOM 2054 O O . ARG A 1 255 ? -10.575 5.660 7.338 1.00 98.06 255 ARG A O 1
ATOM 2061 N N . GLU A 1 256 ? -9.044 4.058 7.011 1.00 98.25 256 GLU A N 1
ATOM 2062 C CA . GLU A 1 256 ? -8.582 4.482 5.683 1.00 98.25 256 GLU A CA 1
ATOM 2063 C C . GLU A 1 256 ? -9.623 4.170 4.595 1.00 98.25 256 GLU A C 1
ATOM 2065 O O . GLU A 1 256 ? -9.835 4.978 3.690 1.00 98.25 256 GLU A O 1
ATOM 2070 N N . THR A 1 257 ? -10.355 3.055 4.726 1.00 98.44 257 THR A N 1
ATOM 2071 C CA . THR A 1 257 ? -11.534 2.768 3.887 1.00 98.44 257 THR A CA 1
ATOM 2072 C C . THR A 1 257 ? -12.643 3.796 4.133 1.00 98.44 257 THR A C 1
ATOM 2074 O O . THR A 1 257 ? -13.235 4.294 3.178 1.00 98.44 257 THR A O 1
ATOM 2077 N N . ALA A 1 258 ? -12.895 4.174 5.391 1.00 98.19 258 ALA A N 1
ATOM 2078 C CA . ALA A 1 258 ? -13.836 5.245 5.722 1.00 98.19 258 ALA A CA 1
ATOM 2079 C C . ALA A 1 258 ? -13.380 6.599 5.146 1.00 98.19 258 ALA A C 1
ATOM 2081 O O . ALA A 1 258 ? -14.162 7.268 4.475 1.00 98.19 258 ALA A O 1
ATOM 2082 N N . LEU A 1 259 ? -12.089 6.937 5.271 1.00 97.81 259 LEU A N 1
ATOM 2083 C CA . LEU A 1 259 ? -11.502 8.139 4.673 1.00 97.81 259 LEU A CA 1
ATOM 2084 C C . LEU A 1 259 ? -11.691 8.178 3.147 1.00 97.81 259 LEU A C 1
ATOM 2086 O O . LEU A 1 259 ? -11.954 9.245 2.593 1.00 97.81 259 LEU A O 1
ATOM 2090 N N . ALA A 1 260 ? -11.600 7.036 2.457 1.00 97.69 260 ALA A N 1
ATOM 2091 C CA . ALA A 1 260 ? -11.905 6.970 1.030 1.00 97.69 260 ALA A CA 1
ATOM 2092 C C . ALA A 1 260 ? -13.369 7.356 0.747 1.00 97.69 260 ALA A C 1
ATOM 2094 O O . ALA A 1 260 ? -13.609 8.213 -0.103 1.00 97.69 260 ALA A O 1
ATOM 2095 N N . ILE A 1 261 ? -14.330 6.817 1.505 1.00 96.81 261 ILE A N 1
ATOM 2096 C CA . ILE A 1 261 ? -15.757 7.177 1.399 1.00 96.81 261 ILE A CA 1
ATOM 2097 C C . ILE A 1 261 ? -15.968 8.674 1.705 1.00 96.81 261 ILE A C 1
ATOM 2099 O O . ILE A 1 261 ? -16.639 9.372 0.944 1.00 96.81 261 ILE A O 1
ATOM 2103 N N . GLU A 1 262 ? -15.355 9.189 2.775 1.00 94.94 262 GLU A N 1
ATOM 2104 C CA . GLU A 1 262 ? -15.427 10.593 3.215 1.00 94.94 262 GLU A CA 1
ATOM 2105 C C . GLU A 1 262 ? -14.905 11.573 2.145 1.00 94.94 262 GLU A C 1
ATOM 2107 O O . GLU A 1 262 ? -15.521 12.614 1.907 1.00 94.94 262 GLU A O 1
ATOM 2112 N N . GLN A 1 263 ? -13.811 11.224 1.454 1.00 93.69 263 GLN A N 1
ATOM 2113 C CA . GLN A 1 263 ? -13.227 11.996 0.343 1.00 93.69 263 GLN A CA 1
ATOM 2114 C C . GLN A 1 263 ? -13.969 11.803 -0.998 1.00 93.69 263 GLN A C 1
ATOM 2116 O O . GLN A 1 263 ? -13.535 12.333 -2.027 1.00 93.69 263 GLN A O 1
ATOM 2121 N N . GLY A 1 264 ? -15.053 11.020 -1.041 1.00 94.31 264 GLY A N 1
ATOM 2122 C CA . GLY A 1 264 ? -15.747 10.668 -2.286 1.00 94.31 264 GLY A CA 1
ATOM 2123 C C . GLY A 1 264 ? -14.883 9.844 -3.251 1.00 94.31 264 GLY A C 1
ATOM 2124 O O . GLY A 1 264 ? -15.067 9.908 -4.464 1.00 94.31 264 GLY A O 1
ATOM 2125 N N . CYS A 1 265 ? -13.891 9.119 -2.736 1.00 95.88 265 CYS A N 1
ATOM 2126 C CA . CYS A 1 265 ? -13.086 8.167 -3.490 1.00 95.88 265 CYS A CA 1
ATOM 2127 C C . CYS A 1 265 ? -13.802 6.812 -3.536 1.00 95.88 265 CYS A C 1
ATOM 2129 O O . CYS A 1 265 ? -14.265 6.301 -2.518 1.00 95.88 265 CYS A O 1
ATOM 2131 N N . ARG A 1 266 ? -13.852 6.189 -4.718 1.00 96.88 266 ARG A N 1
ATOM 2132 C CA . ARG A 1 266 ? -14.383 4.825 -4.850 1.00 96.88 266 ARG A CA 1
ATOM 2133 C C . ARG A 1 266 ? -13.394 3.782 -4.333 1.00 96.88 266 ARG A C 1
ATOM 2135 O O . ARG A 1 266 ? -13.815 2.737 -3.852 1.00 96.88 266 ARG A O 1
ATOM 2142 N N . TRP A 1 267 ? -12.095 4.043 -4.455 1.00 98.19 267 TRP A N 1
ATOM 2143 C CA . TRP A 1 267 ? -11.072 3.019 -4.267 1.00 98.19 267 TRP A CA 1
ATOM 2144 C C . TRP A 1 267 ? -10.216 3.248 -3.020 1.00 98.19 267 TRP A C 1
ATOM 2146 O O . TRP A 1 267 ? -9.799 4.368 -2.732 1.00 98.19 267 TRP A O 1
ATOM 2156 N N . TYR A 1 268 ? -9.875 2.165 -2.331 1.00 98.19 268 TYR A N 1
ATOM 2157 C CA . TYR A 1 268 ? -8.789 2.134 -1.353 1.00 98.19 268 TYR A CA 1
ATOM 2158 C C . TYR A 1 268 ? -7.706 1.167 -1.855 1.00 98.19 268 TYR A C 1
ATOM 2160 O O . TYR A 1 268 ? -7.940 -0.034 -1.984 1.00 98.19 268 TYR A O 1
ATOM 2168 N N . MET A 1 269 ? -6.541 1.697 -2.233 1.00 97.12 269 MET A N 1
ATOM 2169 C CA . MET A 1 269 ? -5.417 0.924 -2.770 1.00 97.12 269 MET A CA 1
ATOM 2170 C C . MET A 1 269 ? -4.601 0.369 -1.602 1.00 97.12 269 MET A C 1
ATOM 2172 O O . MET A 1 269 ? -3.934 1.117 -0.888 1.00 97.12 269 MET A O 1
ATOM 2176 N N . MET A 1 270 ? -4.622 -0.952 -1.424 1.00 93.25 270 MET A N 1
ATOM 2177 C CA . MET A 1 270 ? -3.998 -1.637 -0.280 1.00 93.25 270 MET A CA 1
ATOM 2178 C C . MET A 1 270 ? -2.527 -2.018 -0.537 1.00 93.25 270 MET A C 1
ATOM 2180 O O . MET A 1 270 ? -1.999 -2.960 0.060 1.00 93.25 270 MET A O 1
ATOM 2184 N N . GLY A 1 271 ? -1.853 -1.320 -1.456 1.00 90.62 271 GLY A N 1
ATOM 2185 C CA . GLY A 1 271 ? -0.485 -1.622 -1.884 1.00 90.62 271 GLY A CA 1
ATOM 2186 C C . GLY A 1 271 ? -0.398 -2.863 -2.783 1.00 90.62 271 GLY A C 1
ATOM 2187 O O . GLY A 1 271 ? -1.228 -3.050 -3.676 1.00 90.62 271 GLY A O 1
ATOM 2188 N N . PHE A 1 272 ? 0.642 -3.677 -2.584 1.00 90.00 272 PHE A N 1
ATOM 2189 C CA . PHE A 1 272 ? 0.808 -4.969 -3.258 1.00 90.00 272 PHE A CA 1
ATOM 2190 C C . PHE A 1 272 ? 0.174 -6.133 -2.484 1.00 90.00 272 PHE A C 1
ATOM 2192 O O . PHE A 1 272 ? -0.099 -6.028 -1.283 1.00 90.00 272 PHE A O 1
ATOM 2199 N N . TYR A 1 273 ? 0.006 -7.255 -3.179 1.00 92.00 273 TYR A N 1
ATOM 2200 C CA . TYR A 1 273 ? -0.440 -8.550 -2.684 1.00 92.00 273 TYR A CA 1
ATOM 2201 C C . TYR A 1 273 ? 0.358 -9.665 -3.353 1.00 92.00 273 TYR A C 1
ATOM 2203 O O . TYR A 1 273 ? 0.330 -9.817 -4.573 1.00 92.00 273 TYR A O 1
ATOM 2211 N N . ILE A 1 274 ? 1.043 -10.453 -2.531 1.00 90.25 274 ILE A N 1
ATOM 2212 C CA . ILE A 1 274 ? 1.700 -11.690 -2.937 1.00 90.25 274 ILE A CA 1
ATOM 2213 C C . ILE A 1 274 ? 0.829 -12.825 -2.406 1.00 90.25 274 ILE A C 1
ATOM 2215 O O . ILE A 1 274 ? 0.742 -13.025 -1.195 1.00 90.25 274 ILE A O 1
ATOM 2219 N N . HIS A 1 275 ? 0.176 -13.562 -3.302 1.00 89.06 275 HIS A N 1
ATOM 2220 C CA . HIS A 1 275 ? -0.824 -14.571 -2.935 1.00 89.06 275 HIS A CA 1
ATOM 2221 C C . HIS A 1 275 ? -0.264 -15.689 -2.033 1.00 89.06 275 HIS A C 1
ATOM 2223 O O . HIS A 1 275 ? -0.907 -16.092 -1.063 1.00 89.06 275 HIS A O 1
ATOM 2229 N N . GLY A 1 276 ? 0.972 -16.131 -2.292 1.00 83.12 276 GLY A N 1
ATOM 2230 C CA . GLY A 1 276 ? 1.664 -17.124 -1.464 1.00 83.12 276 GLY A CA 1
ATOM 2231 C C . GLY A 1 276 ? 2.116 -16.615 -0.087 1.00 83.12 276 GLY A C 1
ATOM 2232 O O . GLY A 1 276 ? 2.330 -17.422 0.813 1.00 83.12 276 GLY A O 1
ATOM 2233 N N . CYS A 1 277 ? 2.231 -15.299 0.123 1.00 83.12 277 CYS A N 1
ATOM 2234 C CA . CYS A 1 277 ? 2.829 -14.739 1.336 1.00 83.12 277 CYS A CA 1
ATOM 2235 C C . CYS A 1 277 ? 1.828 -14.672 2.499 1.00 83.12 277 CYS A C 1
ATOM 2237 O O . CYS A 1 277 ? 0.911 -13.847 2.507 1.00 83.12 277 CYS A O 1
ATOM 2239 N N . THR A 1 278 ? 2.049 -15.483 3.538 1.00 79.44 278 THR A N 1
ATOM 2240 C CA . THR A 1 278 ? 1.215 -15.525 4.754 1.00 79.44 278 THR A CA 1
ATOM 2241 C C . THR A 1 278 ? 1.040 -14.149 5.407 1.00 79.44 278 THR A C 1
ATOM 2243 O O . THR A 1 278 ? -0.085 -13.793 5.758 1.00 79.44 278 THR A O 1
ATOM 2246 N N . LYS A 1 279 ? 2.102 -13.324 5.480 1.00 78.75 279 LYS A N 1
ATOM 2247 C CA . LYS A 1 279 ? 2.039 -11.946 6.019 1.00 78.75 279 LYS A CA 1
ATOM 2248 C C . LYS A 1 279 ? 1.118 -11.016 5.200 1.00 78.75 279 LYS A C 1
ATOM 2250 O O . LYS A 1 279 ? 0.691 -9.987 5.713 1.00 78.75 279 LYS A O 1
ATOM 2255 N N . MET A 1 280 ? 0.781 -11.357 3.949 1.00 83.56 280 MET A N 1
ATOM 2256 C CA . MET A 1 280 ? -0.035 -10.532 3.041 1.00 83.56 280 MET A CA 1
ATOM 2257 C C . MET A 1 280 ? -1.428 -11.101 2.735 1.00 83.56 280 MET A C 1
ATOM 2259 O O . MET A 1 280 ? -2.273 -10.356 2.231 1.00 83.56 280 MET A O 1
ATOM 2263 N N . LYS A 1 281 ? -1.704 -12.377 3.058 1.00 83.06 281 LYS A N 1
ATOM 2264 C CA . LYS A 1 281 ? -2.993 -13.038 2.764 1.00 83.06 281 LYS A CA 1
ATOM 2265 C C . LYS A 1 281 ? -4.209 -12.263 3.287 1.00 83.06 281 LYS A C 1
ATOM 2267 O O . LYS A 1 281 ? -5.203 -12.171 2.572 1.00 83.06 281 LYS A O 1
ATOM 2272 N N . TYR A 1 282 ? -4.086 -11.609 4.447 1.00 87.31 282 TYR A N 1
ATOM 2273 C CA . TYR A 1 282 ? -5.159 -10.828 5.084 1.00 87.31 282 TYR A CA 1
ATOM 2274 C C . TYR A 1 282 ? -5.773 -9.730 4.191 1.00 87.31 282 TYR A C 1
ATOM 2276 O O . TYR A 1 282 ? -6.906 -9.310 4.417 1.00 87.31 282 TYR A O 1
ATOM 2284 N N . LYS A 1 283 ? -5.047 -9.232 3.177 1.00 91.00 283 LYS A N 1
ATOM 2285 C CA . LYS A 1 283 ? -5.561 -8.193 2.266 1.00 91.00 283 LYS A CA 1
ATOM 2286 C C . LYS A 1 283 ? -6.709 -8.695 1.384 1.00 91.00 283 LYS A C 1
ATOM 2288 O O . LYS A 1 283 ? -7.509 -7.886 0.930 1.00 91.00 283 LYS A O 1
ATOM 2293 N N . ALA A 1 284 ? -6.810 -10.009 1.171 1.00 89.94 284 ALA A N 1
ATOM 2294 C CA . ALA A 1 284 ? -7.916 -10.633 0.445 1.00 89.94 284 ALA A CA 1
ATOM 2295 C C . ALA A 1 284 ? -9.204 -10.775 1.289 1.00 89.94 284 ALA A C 1
ATOM 2297 O O . ALA A 1 284 ? -10.261 -11.053 0.728 1.00 89.94 284 ALA A O 1
ATOM 2298 N N . ASP A 1 285 ? -9.140 -10.548 2.610 1.00 91.38 285 ASP A N 1
ATOM 2299 C CA . ASP A 1 285 ? -10.300 -10.608 3.519 1.00 91.38 285 ASP A CA 1
ATOM 2300 C C . ASP A 1 285 ? -11.127 -9.306 3.534 1.00 91.38 285 ASP A C 1
ATOM 2302 O O . ASP A 1 285 ? -12.149 -9.202 4.220 1.00 91.38 285 ASP A O 1
ATOM 2306 N N . TYR A 1 286 ? -10.684 -8.283 2.801 1.00 94.56 286 TYR A N 1
ATOM 2307 C CA . TYR A 1 286 ? -11.428 -7.052 2.557 1.00 94.56 286 TYR A CA 1
ATOM 2308 C C . TYR A 1 286 ? -12.141 -7.219 1.218 1.00 94.56 286 TYR A C 1
ATOM 2310 O O . TYR A 1 286 ? -11.505 -7.532 0.222 1.00 94.56 286 TYR A O 1
ATOM 2318 N N . HIS A 1 287 ? -13.467 -7.078 1.186 1.00 93.81 287 HIS A N 1
ATOM 2319 C CA . HIS A 1 287 ? -14.261 -7.412 -0.000 1.00 93.81 287 HIS A CA 1
ATOM 2320 C C . HIS A 1 287 ? -15.326 -6.337 -0.285 1.00 93.81 287 HIS A C 1
ATOM 2322 O O . HIS A 1 287 ? -15.991 -5.906 0.667 1.00 93.81 287 HIS A O 1
ATOM 2328 N N . PRO A 1 288 ? -15.565 -5.953 -1.560 1.00 96.38 288 PRO A N 1
ATOM 2329 C CA . PRO A 1 288 ? -15.006 -6.545 -2.786 1.00 96.38 288 PRO A CA 1
ATOM 2330 C C . PRO A 1 288 ? -13.645 -5.967 -3.196 1.00 96.38 288 PRO A C 1
ATOM 2332 O O . PRO A 1 288 ? -13.522 -4.776 -3.497 1.00 96.38 288 PRO A O 1
ATOM 2335 N N . GLN A 1 289 ? -12.643 -6.847 -3.256 1.00 94.88 289 GLN A N 1
ATOM 2336 C CA . GLN A 1 289 ? -11.295 -6.534 -3.720 1.00 94.88 289 GLN A CA 1
ATOM 2337 C C . GLN A 1 289 ? -11.157 -6.826 -5.211 1.00 94.88 289 GLN A C 1
ATOM 2339 O O . GLN A 1 289 ? -11.662 -7.833 -5.701 1.00 94.88 289 GLN A O 1
ATOM 2344 N N . TYR A 1 290 ? -10.401 -5.989 -5.908 1.00 97.19 290 TYR A N 1
ATOM 2345 C CA . TYR A 1 290 ? -10.019 -6.185 -7.298 1.00 97.19 290 TYR A CA 1
ATOM 2346 C C . TYR A 1 290 ? -8.501 -6.232 -7.415 1.00 97.19 290 TYR A C 1
ATOM 2348 O O . TYR A 1 290 ? -7.793 -5.472 -6.745 1.00 97.19 290 TYR A O 1
ATOM 2356 N N . ILE A 1 291 ? -8.022 -7.105 -8.294 1.00 96.00 291 ILE A N 1
ATOM 2357 C CA . ILE A 1 291 ? -6.620 -7.248 -8.664 1.00 96.00 291 ILE A CA 1
ATOM 2358 C C . ILE A 1 291 ? -6.390 -6.585 -10.024 1.00 96.00 291 ILE A C 1
ATOM 2360 O O . ILE A 1 291 ? -7.265 -6.616 -10.891 1.00 96.00 291 ILE A O 1
ATOM 2364 N N . LEU A 1 292 ? -5.230 -5.961 -10.208 1.00 96.81 292 LEU A N 1
ATOM 2365 C CA . LEU A 1 292 ? -4.819 -5.444 -11.511 1.00 96.81 292 LEU A CA 1
ATOM 2366 C C . LEU A 1 292 ? -4.272 -6.594 -12.366 1.00 96.81 292 LEU A C 1
ATOM 2368 O O . LEU A 1 292 ? -3.301 -7.242 -11.969 1.00 96.81 292 LEU A O 1
ATOM 2372 N N . ASP A 1 293 ? -4.863 -6.817 -13.538 1.00 95.31 293 ASP A N 1
ATOM 2373 C CA . ASP A 1 293 ? -4.327 -7.725 -14.548 1.00 95.31 293 ASP A CA 1
ATOM 2374 C C . ASP A 1 293 ? -2.982 -7.180 -15.064 1.00 95.31 293 ASP A C 1
ATOM 2376 O O . ASP A 1 293 ? -2.922 -6.034 -15.525 1.00 95.31 293 ASP A O 1
ATOM 2380 N N . PRO A 1 294 ? -1.895 -7.965 -14.989 1.00 92.31 294 PRO A N 1
ATOM 2381 C CA . PRO A 1 294 ? -0.553 -7.470 -15.279 1.00 92.31 294 PRO A CA 1
ATOM 2382 C C . PRO A 1 294 ? -0.267 -7.264 -16.769 1.00 92.31 294 PRO A C 1
ATOM 2384 O O . PRO A 1 294 ? 0.702 -6.583 -17.082 1.00 92.31 294 PRO A O 1
ATOM 2387 N N . GLU A 1 295 ? -1.063 -7.842 -17.677 1.00 91.75 295 GLU A N 1
ATOM 2388 C CA . GLU A 1 295 ? -0.838 -7.733 -19.125 1.00 91.75 295 GLU A CA 1
ATOM 2389 C C . GLU A 1 295 ? -1.690 -6.626 -19.766 1.00 91.75 295 GLU A C 1
ATOM 2391 O O . GLU A 1 295 ? -1.221 -5.974 -20.693 1.00 91.75 295 GLU A O 1
ATOM 2396 N N . LYS A 1 296 ? -2.918 -6.376 -19.280 1.00 92.12 296 LYS A N 1
ATOM 2397 C CA . LYS A 1 296 ? -3.845 -5.391 -19.888 1.00 92.12 296 LYS A CA 1
ATOM 2398 C C . LYS A 1 296 ? -4.320 -4.268 -18.971 1.00 92.12 296 LYS A C 1
ATOM 2400 O O . LYS A 1 296 ? -5.125 -3.443 -19.402 1.00 92.12 296 LYS A O 1
ATOM 2405 N N . TYR A 1 297 ? -3.883 -4.239 -17.713 1.00 93.94 297 TYR A N 1
ATOM 2406 C CA . TYR A 1 297 ? -4.291 -3.237 -16.718 1.00 93.94 297 TYR A CA 1
ATOM 2407 C C . TYR A 1 297 ? -5.814 -3.134 -16.497 1.00 93.94 297 TYR A C 1
ATOM 2409 O O . TYR A 1 297 ? -6.336 -2.136 -15.989 1.00 93.94 297 TYR A O 1
ATOM 2417 N N . THR A 1 298 ? -6.542 -4.205 -16.829 1.00 95.00 298 THR A N 1
ATOM 2418 C CA . THR A 1 298 ? -7.931 -4.401 -16.413 1.00 95.00 298 THR A CA 1
ATOM 2419 C C . THR A 1 298 ? -7.988 -4.750 -14.931 1.00 95.00 298 THR A C 1
ATOM 2421 O O . THR A 1 298 ? -7.008 -5.194 -14.342 1.00 95.00 298 THR A O 1
ATOM 2424 N N . TRP A 1 299 ? -9.143 -4.535 -14.308 1.00 96.81 299 TRP A N 1
ATOM 2425 C CA . TRP A 1 299 ? -9.341 -4.842 -12.895 1.00 96.81 299 TRP A CA 1
ATOM 2426 C C . TRP A 1 299 ? -10.354 -5.965 -12.748 1.00 96.81 299 TRP A C 1
ATOM 2428 O O . TRP A 1 299 ? -11.553 -5.747 -12.934 1.00 96.81 299 TRP A O 1
ATOM 2438 N N . ASP A 1 300 ? -9.865 -7.147 -12.403 1.00 96.19 300 ASP A N 1
ATOM 2439 C CA . ASP A 1 300 ? -10.670 -8.343 -12.191 1.00 96.19 300 ASP A CA 1
ATOM 2440 C C . ASP A 1 300 ? -10.981 -8.515 -10.693 1.00 96.19 300 ASP A C 1
ATOM 2442 O O . ASP A 1 300 ? -10.212 -8.088 -9.830 1.00 96.19 300 ASP A O 1
ATOM 2446 N N . LEU A 1 301 ? -12.138 -9.096 -10.366 1.00 96.56 301 LEU A N 1
ATOM 2447 C CA . LEU A 1 301 ? -12.550 -9.348 -8.981 1.00 96.56 301 LEU A CA 1
ATOM 2448 C C . LEU A 1 301 ? -11.672 -10.455 -8.373 1.00 96.56 301 LEU A C 1
ATOM 2450 O O . LEU A 1 301 ? -11.479 -11.490 -9.003 1.00 96.56 301 LEU A O 1
ATOM 2454 N N . LEU A 1 302 ? -11.176 -10.273 -7.145 1.00 95.38 302 LEU A N 1
ATOM 2455 C CA . LEU A 1 302 ? -10.454 -11.317 -6.404 1.00 95.38 302 LEU A CA 1
ATOM 2456 C C . LEU A 1 302 ? -11.446 -12.286 -5.739 1.00 95.38 302 LEU A C 1
ATOM 2458 O O . LEU A 1 302 ? -11.574 -12.359 -4.512 1.00 95.38 302 LEU A O 1
ATOM 2462 N N . ASP A 1 303 ? -12.190 -12.995 -6.580 1.00 93.81 303 ASP A N 1
ATOM 2463 C CA . ASP A 1 303 ? -13.084 -14.076 -6.187 1.00 93.81 303 ASP A CA 1
ATOM 2464 C C . ASP A 1 303 ? -12.324 -15.399 -5.981 1.00 93.81 303 ASP A C 1
ATOM 2466 O O . ASP A 1 303 ? -11.090 -15.454 -5.997 1.00 93.81 303 ASP A O 1
ATOM 2470 N N . ASP A 1 304 ? -13.065 -16.469 -5.702 1.00 91.75 304 ASP A N 1
ATOM 2471 C CA . ASP A 1 304 ? -12.475 -17.773 -5.410 1.00 91.75 304 ASP A CA 1
ATOM 2472 C C . ASP A 1 304 ? -11.979 -18.496 -6.682 1.00 91.75 304 ASP A C 1
ATOM 2474 O O . ASP A 1 304 ? -11.044 -19.286 -6.584 1.00 91.75 304 ASP A O 1
ATOM 2478 N N . ASP A 1 305 ? -12.504 -18.169 -7.874 1.00 92.25 305 ASP A N 1
ATOM 2479 C CA . ASP A 1 305 ? -11.981 -18.650 -9.170 1.00 92.25 305 ASP A CA 1
ATOM 2480 C C . ASP A 1 305 ? -10.563 -18.116 -9.404 1.00 92.25 305 ASP A C 1
ATOM 2482 O O . ASP A 1 305 ? -9.633 -18.872 -9.700 1.00 92.25 305 ASP A O 1
ATOM 2486 N N . LEU A 1 306 ? -10.371 -16.813 -9.185 1.00 93.00 306 LEU A N 1
ATOM 2487 C CA . LEU A 1 306 ? -9.068 -16.181 -9.326 1.00 93.00 306 LEU A CA 1
ATOM 2488 C C . LEU A 1 306 ? -8.070 -16.671 -8.273 1.00 93.00 306 LEU A C 1
ATOM 2490 O O . LEU A 1 306 ? -6.926 -16.965 -8.616 1.00 93.00 306 LEU A O 1
ATOM 2494 N N . LYS A 1 307 ? -8.492 -16.840 -7.013 1.00 92.69 307 LYS A N 1
ATOM 2495 C CA . LYS A 1 307 ? -7.629 -17.442 -5.979 1.00 92.69 307 LYS A CA 1
ATOM 2496 C C . LYS A 1 307 ? -7.179 -18.847 -6.383 1.00 92.69 307 LYS A C 1
ATOM 2498 O O . LYS A 1 307 ? -5.980 -19.092 -6.388 1.00 92.69 307 LYS A O 1
ATOM 2503 N N . LEU A 1 308 ? -8.090 -19.710 -6.842 1.00 91.69 308 LEU A N 1
ATOM 2504 C CA . LEU A 1 308 ? -7.748 -21.059 -7.312 1.00 91.69 308 LEU A CA 1
ATOM 2505 C C . LEU A 1 308 ? -6.748 -21.053 -8.481 1.00 91.69 308 LEU A C 1
ATOM 2507 O O . LEU A 1 308 ? -5.849 -21.893 -8.527 1.00 91.69 308 LEU A O 1
ATOM 2511 N N . ARG A 1 309 ? -6.831 -20.084 -9.405 1.00 93.31 309 ARG A N 1
ATOM 2512 C CA . ARG A 1 309 ? -5.811 -19.905 -10.459 1.00 93.31 309 ARG A CA 1
ATOM 2513 C C . ARG A 1 309 ? -4.440 -19.535 -9.888 1.00 93.31 309 ARG A C 1
ATOM 2515 O O . ARG A 1 309 ? -3.438 -20.032 -10.393 1.00 93.31 309 ARG A O 1
ATOM 2522 N N . MET A 1 310 ? -4.383 -18.700 -8.849 1.00 91.56 310 MET A N 1
ATOM 2523 C CA . MET A 1 310 ? -3.139 -18.281 -8.179 1.00 91.56 310 MET A CA 1
ATOM 2524 C C . MET A 1 310 ? -2.562 -19.369 -7.242 1.00 91.56 310 MET A C 1
ATOM 2526 O O . MET A 1 310 ? -1.340 -19.472 -7.072 1.00 91.56 310 MET A O 1
ATOM 2530 N N . ASP A 1 311 ? -3.415 -20.229 -6.683 1.00 89.69 311 ASP A N 1
ATOM 2531 C CA . ASP A 1 311 ? -3.019 -21.463 -5.995 1.00 89.69 311 ASP A CA 1
ATOM 2532 C C . ASP A 1 311 ? -2.445 -22.479 -7.004 1.00 89.69 311 ASP A C 1
ATOM 2534 O O . ASP A 1 311 ? -1.388 -23.063 -6.768 1.00 89.69 311 ASP A O 1
ATOM 2538 N N . ALA A 1 312 ? -3.043 -22.616 -8.193 1.00 88.25 312 ALA A N 1
ATOM 2539 C CA . ALA A 1 312 ? -2.533 -23.504 -9.242 1.00 88.25 312 ALA A CA 1
ATOM 2540 C C . ALA A 1 312 ? -1.258 -22.985 -9.937 1.00 88.25 312 ALA A C 1
ATOM 2542 O O . ALA A 1 312 ? -0.387 -23.770 -10.310 1.00 88.25 312 ALA A O 1
ATOM 2543 N N . ARG A 1 313 ? -1.129 -21.667 -10.144 1.00 87.00 313 ARG A N 1
ATOM 2544 C CA . ARG A 1 313 ? -0.070 -21.053 -10.966 1.00 87.00 313 ARG A CA 1
ATOM 2545 C C . ARG A 1 313 ? 0.613 -19.911 -10.230 1.00 87.00 313 ARG A C 1
ATOM 2547 O O . ARG A 1 313 ? -0.036 -19.054 -9.645 1.00 87.00 313 ARG A O 1
ATOM 2554 N N . ARG A 1 314 ? 1.944 -19.850 -10.324 1.00 84.56 314 ARG A N 1
ATOM 2555 C CA . ARG A 1 314 ? 2.746 -18.744 -9.771 1.00 84.56 314 ARG A CA 1
ATOM 2556 C C . ARG A 1 314 ? 2.302 -17.385 -10.324 1.00 84.56 314 ARG A C 1
ATOM 2558 O O . ARG A 1 314 ? 2.068 -16.457 -9.557 1.00 84.56 314 ARG A O 1
ATOM 2565 N N . TYR A 1 315 ? 2.215 -17.282 -11.648 1.00 89.31 315 TYR A N 1
ATOM 2566 C CA . TYR A 1 315 ? 1.824 -16.080 -12.378 1.00 89.31 315 TYR A CA 1
ATOM 2567 C C . TYR A 1 315 ? 0.497 -16.320 -13.103 1.00 89.31 315 TYR A C 1
ATOM 2569 O O . TYR A 1 315 ? 0.316 -17.359 -13.737 1.00 89.31 315 TYR A O 1
ATOM 2577 N N . VAL A 1 316 ? -0.408 -15.347 -13.007 1.00 92.25 316 VAL A N 1
ATOM 2578 C CA . VAL A 1 316 ? -1.759 -15.356 -13.564 1.00 92.25 316 VAL A CA 1
ATOM 2579 C C . VAL A 1 316 ? -2.017 -13.992 -14.200 1.00 92.25 316 VAL A C 1
ATOM 2581 O O . VAL A 1 316 ? -1.897 -12.953 -13.555 1.00 92.25 316 VAL A O 1
ATOM 2584 N N . SER A 1 317 ? -2.446 -14.006 -15.458 1.00 94.31 317 SER A N 1
ATOM 2585 C CA . SER A 1 317 ? -3.184 -12.904 -16.071 1.00 94.31 317 SER A CA 1
ATOM 2586 C C . SER A 1 317 ? -4.528 -13.462 -16.508 1.00 94.31 317 SER A C 1
ATOM 2588 O O . SER A 1 317 ? -4.591 -14.346 -17.365 1.00 94.31 317 SER A O 1
ATOM 2590 N N . LEU A 1 318 ? -5.614 -12.961 -15.920 1.00 92.12 318 LEU A N 1
ATOM 2591 C CA . LEU A 1 318 ? -6.956 -13.387 -16.304 1.00 92.12 318 LEU A CA 1
ATOM 2592 C C . LEU A 1 318 ? -7.270 -12.986 -17.739 1.00 92.12 318 LEU A C 1
ATOM 2594 O O . LEU A 1 318 ? -7.960 -13.727 -18.437 1.00 92.12 318 LEU A O 1
ATOM 2598 N N . SER A 1 319 ? -6.758 -11.845 -18.200 1.00 92.12 319 SER A N 1
ATOM 2599 C CA . SER A 1 319 ? -6.980 -11.399 -19.572 1.00 92.12 319 SER A CA 1
ATOM 2600 C C . SER A 1 319 ? -6.287 -12.316 -20.596 1.00 92.12 319 SER A C 1
ATOM 2602 O O . SER A 1 319 ? -6.872 -12.607 -21.645 1.00 92.12 319 SER A O 1
ATOM 2604 N N . SER A 1 320 ? -5.101 -12.839 -20.259 1.00 90.69 320 SER A N 1
ATOM 2605 C CA . SER A 1 320 ? -4.346 -13.825 -21.044 1.00 90.69 320 SER A CA 1
ATOM 2606 C C . SER A 1 320 ? -4.990 -15.215 -21.005 1.00 90.69 320 SER A C 1
ATOM 2608 O O . SER A 1 320 ? -5.199 -15.843 -22.044 1.00 90.69 320 SER A O 1
ATOM 2610 N N . GLU A 1 321 ? -5.386 -15.689 -19.820 1.00 91.88 321 GLU A N 1
ATOM 2611 C CA . GLU A 1 321 ? -6.021 -17.002 -19.652 1.00 91.88 321 GLU A CA 1
ATOM 2612 C C . GLU A 1 321 ? -7.384 -17.089 -20.345 1.00 91.88 321 GLU A C 1
ATOM 2614 O O . GLU A 1 321 ? -7.647 -18.067 -21.048 1.00 91.88 321 GLU A O 1
ATOM 2619 N N . LYS A 1 322 ? -8.217 -16.043 -20.230 1.00 89.81 322 LYS A N 1
ATOM 2620 C CA . LYS A 1 322 ? -9.494 -15.934 -20.955 1.00 89.81 322 LYS A CA 1
ATOM 2621 C C . LYS A 1 322 ? -9.271 -15.953 -22.472 1.00 89.81 322 LYS A C 1
ATOM 2623 O O . LYS A 1 322 ? -9.989 -16.657 -23.175 1.00 89.81 322 LYS A O 1
ATOM 2628 N N . ALA A 1 323 ? -8.258 -15.241 -22.977 1.00 90.75 323 ALA A N 1
ATOM 2629 C CA . ALA A 1 323 ? -7.928 -15.219 -24.407 1.00 90.75 323 ALA A CA 1
ATOM 2630 C C . ALA A 1 323 ? -7.416 -16.573 -24.935 1.00 90.75 323 ALA A C 1
ATOM 2632 O O . ALA A 1 323 ? -7.697 -16.930 -26.077 1.00 90.75 323 ALA A O 1
ATOM 2633 N N . ARG A 1 324 ? -6.703 -17.343 -24.104 1.00 90.62 324 ARG A N 1
ATOM 2634 C CA . ARG A 1 324 ? -6.210 -18.696 -24.427 1.00 90.62 324 ARG A CA 1
ATOM 2635 C C . ARG A 1 324 ? -7.237 -19.808 -24.165 1.00 90.62 324 ARG A C 1
ATOM 2637 O O . ARG A 1 324 ? -6.930 -20.971 -24.405 1.00 90.62 324 ARG A O 1
ATOM 2644 N N . GLY A 1 325 ? -8.430 -19.478 -23.663 1.00 89.56 325 GLY A N 1
ATOM 2645 C CA . GLY A 1 325 ? -9.468 -20.455 -23.320 1.00 89.56 325 GLY A CA 1
ATOM 2646 C C . GLY A 1 325 ? -9.102 -21.371 -22.145 1.00 89.56 325 GLY A C 1
ATOM 2647 O O . GLY A 1 325 ? -9.604 -22.489 -22.068 1.00 89.56 325 GLY A O 1
ATOM 2648 N N . ILE A 1 326 ? -8.216 -20.926 -21.247 1.00 87.50 326 ILE A N 1
ATOM 2649 C CA . ILE A 1 326 ? -7.716 -21.735 -20.130 1.00 87.50 326 ILE A CA 1
ATOM 2650 C C . ILE A 1 326 ? -8.793 -21.813 -19.028 1.00 87.50 326 ILE A C 1
ATOM 2652 O O . ILE A 1 326 ? -9.126 -20.783 -18.422 1.00 87.50 326 ILE A O 1
ATOM 2656 N N . PRO A 1 327 ? -9.342 -23.010 -18.735 1.00 85.69 327 PRO A N 1
ATOM 2657 C CA . PRO A 1 327 ? -10.379 -23.165 -17.724 1.00 85.69 327 PRO A CA 1
ATOM 2658 C C . PRO A 1 327 ? -9.845 -22.870 -16.318 1.00 85.69 327 PRO A C 1
ATOM 2660 O O . PRO A 1 327 ? -8.635 -22.847 -16.063 1.00 85.69 327 PRO A O 1
ATOM 2663 N N . ALA A 1 328 ? -10.783 -22.634 -15.404 1.00 84.62 328 ALA A N 1
ATOM 2664 C CA . ALA A 1 328 ? -10.493 -22.580 -13.980 1.00 84.62 328 ALA A CA 1
ATOM 2665 C C . ALA A 1 328 ? -10.014 -23.958 -13.499 1.00 84.62 328 ALA A C 1
ATOM 2667 O O . ALA A 1 328 ? -10.626 -24.956 -13.889 1.00 84.62 328 ALA A O 1
ATOM 2668 N N . PRO A 1 329 ? -8.957 -24.039 -12.677 1.00 88.50 329 PRO A N 1
ATOM 2669 C CA . PRO A 1 329 ? -8.597 -25.286 -12.025 1.00 88.50 329 PRO A CA 1
ATOM 2670 C C . PRO A 1 329 ? -9.643 -25.635 -10.959 1.00 88.50 329 PRO A C 1
ATOM 2672 O O . PRO A 1 329 ? -10.173 -24.759 -10.270 1.00 88.50 329 PRO A O 1
ATOM 2675 N N . THR A 1 330 ? -9.910 -26.924 -10.790 1.00 89.44 330 THR A N 1
ATOM 2676 C CA . THR A 1 330 ? -10.547 -27.440 -9.573 1.00 89.44 330 THR A CA 1
ATOM 2677 C C . THR A 1 330 ? -9.631 -27.231 -8.366 1.00 89.44 330 THR A C 1
ATOM 2679 O O . THR A 1 330 ? -8.433 -26.959 -8.498 1.00 89.44 330 THR A O 1
ATOM 2682 N N . LYS A 1 331 ? -10.185 -27.365 -7.158 1.00 85.38 331 LYS A N 1
ATOM 2683 C CA . LYS A 1 331 ? -9.407 -27.203 -5.928 1.00 85.38 331 LYS A CA 1
ATOM 2684 C C . LYS A 1 331 ? -8.296 -28.253 -5.828 1.00 85.38 331 LYS A C 1
ATOM 2686 O O . LYS A 1 331 ? -7.171 -27.930 -5.464 1.00 85.38 331 LYS A O 1
ATOM 2691 N N . GLU A 1 332 ? -8.607 -29.483 -6.208 1.00 85.00 332 GLU A N 1
ATOM 2692 C CA . GLU A 1 332 ? -7.702 -30.626 -6.212 1.00 85.00 332 GLU A CA 1
ATOM 2693 C C . GLU A 1 332 ? -6.553 -30.432 -7.218 1.00 85.00 332 GLU A C 1
ATOM 2695 O O . GLU A 1 332 ? -5.397 -30.709 -6.899 1.00 85.00 332 GLU A O 1
ATOM 2700 N N . GLU A 1 333 ? -6.839 -29.895 -8.411 1.00 84.81 333 GLU A N 1
ATOM 2701 C CA . GLU A 1 333 ? -5.812 -29.532 -9.401 1.00 84.81 333 GLU A CA 1
ATOM 2702 C C . GLU A 1 333 ? -4.919 -28.383 -8.914 1.00 84.81 333 GLU A C 1
ATOM 2704 O O . GLU A 1 333 ? -3.708 -28.415 -9.136 1.00 84.81 333 GLU A O 1
ATOM 2709 N N . ALA A 1 334 ? -5.492 -27.383 -8.236 1.00 82.69 334 ALA A N 1
ATOM 2710 C CA . ALA A 1 334 ? -4.738 -26.265 -7.679 1.00 82.69 334 ALA A CA 1
ATOM 2711 C C . ALA A 1 334 ? -3.795 -26.709 -6.548 1.00 82.69 334 ALA A C 1
ATOM 2713 O O . ALA A 1 334 ? -2.614 -26.366 -6.570 1.00 82.69 334 ALA A O 1
ATOM 2714 N N . GLU A 1 335 ? -4.278 -27.529 -5.608 1.00 81.31 335 GLU A N 1
ATOM 2715 C CA . GLU A 1 335 ? -3.463 -28.098 -4.526 1.00 81.31 335 GLU A CA 1
ATOM 2716 C C . GLU A 1 335 ? -2.348 -29.015 -5.068 1.00 81.31 335 GLU A C 1
ATOM 2718 O O . GLU A 1 335 ? -1.205 -28.932 -4.611 1.00 81.31 335 GLU A O 1
ATOM 2723 N N . ALA A 1 336 ? -2.634 -29.833 -6.089 1.00 80.94 336 ALA A N 1
ATOM 2724 C CA . ALA A 1 336 ? -1.627 -30.672 -6.740 1.00 80.94 336 ALA A CA 1
ATOM 2725 C C . ALA A 1 336 ? -0.548 -29.844 -7.463 1.00 80.94 336 ALA A C 1
ATOM 2727 O O . ALA A 1 336 ? 0.643 -30.105 -7.293 1.00 80.94 336 ALA A O 1
ATOM 2728 N N . ALA A 1 337 ? -0.945 -28.820 -8.227 1.00 78.94 337 ALA A N 1
ATOM 2729 C CA . ALA A 1 337 ? -0.014 -27.952 -8.949 1.00 78.94 337 ALA A CA 1
ATOM 2730 C C . ALA A 1 337 ? 0.822 -27.060 -8.013 1.00 78.94 337 ALA A C 1
ATOM 2732 O O . ALA A 1 337 ? 1.984 -26.779 -8.309 1.00 78.94 337 ALA A O 1
ATOM 2733 N N . ALA A 1 338 ? 0.273 -26.655 -6.861 1.00 73.88 338 ALA A N 1
ATOM 2734 C CA . ALA A 1 338 ? 1.026 -25.976 -5.809 1.00 73.88 338 ALA A CA 1
ATOM 2735 C C . ALA A 1 338 ? 2.136 -26.869 -5.226 1.00 73.88 338 ALA A C 1
ATOM 2737 O O . ALA A 1 338 ? 3.240 -26.385 -4.984 1.00 73.88 338 ALA A O 1
ATOM 2738 N N . ALA A 1 339 ? 1.867 -28.167 -5.040 1.00 68.38 339 ALA A N 1
ATOM 2739 C CA . ALA A 1 339 ? 2.820 -29.124 -4.475 1.00 68.38 339 ALA A CA 1
ATOM 2740 C C . ALA A 1 339 ? 3.973 -29.504 -5.426 1.00 68.38 339 ALA A C 1
ATOM 2742 O O . ALA A 1 339 ? 5.030 -29.923 -4.959 1.00 68.38 339 ALA A O 1
ATOM 2743 N N . THR A 1 340 ? 3.795 -29.359 -6.744 1.00 69.06 340 THR A N 1
ATOM 2744 C CA . THR A 1 340 ? 4.820 -29.658 -7.767 1.00 69.06 340 THR A CA 1
ATOM 2745 C C . THR A 1 340 ? 5.393 -28.402 -8.429 1.00 69.06 340 THR A C 1
ATOM 2747 O O . THR A 1 340 ? 5.903 -28.466 -9.548 1.00 69.06 340 THR A O 1
ATOM 2750 N N . ARG A 1 341 ? 5.240 -27.234 -7.798 1.00 66.31 341 ARG A N 1
ATOM 2751 C CA . ARG A 1 341 ? 5.592 -25.940 -8.387 1.00 66.31 341 ARG A CA 1
ATOM 2752 C C . ARG A 1 341 ? 7.114 -25.770 -8.458 1.00 66.31 341 ARG A C 1
ATOM 2754 O O . ARG A 1 341 ? 7.764 -25.634 -7.428 1.00 66.31 341 ARG A O 1
ATOM 2761 N N . SER A 1 342 ? 7.664 -25.742 -9.671 1.00 53.91 342 SER A N 1
ATOM 2762 C CA . SER A 1 342 ? 9.080 -25.432 -9.905 1.00 53.91 342 SER A CA 1
ATOM 2763 C C . SER A 1 342 ? 9.448 -24.012 -9.432 1.00 53.91 342 SER A C 1
ATOM 2765 O O . SER A 1 342 ? 8.580 -23.126 -9.464 1.00 53.91 342 SER A O 1
ATOM 2767 N N . PRO A 1 343 ? 10.720 -23.768 -9.052 1.00 53.75 343 PRO A N 1
ATOM 2768 C CA . PRO A 1 343 ? 11.231 -22.425 -8.764 1.00 53.75 343 PRO A CA 1
ATOM 2769 C C . PRO A 1 343 ? 11.112 -21.480 -9.983 1.00 53.75 343 PRO A C 1
ATOM 2771 O O . PRO A 1 343 ? 10.784 -21.933 -11.088 1.00 53.75 343 PRO A O 1
ATOM 2774 N N . PRO A 1 344 ? 11.347 -20.156 -9.820 1.00 53.00 344 PRO A N 1
ATOM 2775 C CA . PRO A 1 344 ? 11.601 -19.270 -10.961 1.00 53.00 344 PRO A CA 1
ATOM 2776 C C . PRO A 1 344 ? 12.571 -19.901 -11.970 1.00 53.00 344 PRO A C 1
ATOM 2778 O O . PRO A 1 344 ? 13.484 -20.608 -11.540 1.00 53.00 344 PRO A O 1
ATOM 2781 N N . PRO A 1 345 ? 12.454 -19.590 -13.276 1.00 51.03 345 PRO A N 1
ATOM 2782 C CA . PRO A 1 345 ? 13.620 -19.713 -14.137 1.00 51.03 345 PRO A CA 1
ATOM 2783 C C . PRO A 1 345 ? 14.748 -18.885 -13.514 1.00 51.03 345 PRO A C 1
ATOM 2785 O O . PRO A 1 345 ? 14.560 -17.707 -13.196 1.00 51.03 345 PRO A O 1
ATOM 2788 N N . THR A 1 346 ? 15.896 -19.514 -13.293 1.00 45.25 346 THR A N 1
ATOM 2789 C CA . THR A 1 346 ? 17.141 -18.788 -13.097 1.00 45.25 346 THR A CA 1
ATOM 2790 C C . THR A 1 346 ? 17.454 -18.096 -14.417 1.00 45.25 346 THR A C 1
ATOM 2792 O O . THR A 1 346 ? 17.550 -18.744 -15.458 1.00 45.25 346 THR A O 1
ATOM 2795 N N . ASN A 1 347 ? 17.576 -16.769 -14.391 1.00 47.12 347 ASN A N 1
ATOM 2796 C CA . ASN A 1 347 ? 18.286 -16.071 -15.454 1.00 47.12 347 ASN A CA 1
ATOM 2797 C C . ASN A 1 347 ? 19.771 -16.363 -15.206 1.00 47.12 347 ASN A C 1
ATOM 2799 O O . ASN A 1 347 ? 20.441 -15.600 -14.520 1.00 47.12 347 ASN A O 1
ATOM 2803 N N . ASP A 1 348 ? 20.231 -17.530 -15.664 1.00 39.53 348 ASP A N 1
ATOM 2804 C CA . ASP A 1 348 ? 21.643 -17.933 -15.590 1.00 39.53 348 ASP A CA 1
ATOM 2805 C C . ASP A 1 348 ? 22.513 -17.156 -16.601 1.00 39.53 348 ASP A C 1
ATOM 2807 O O . ASP A 1 348 ? 23.740 -17.188 -16.514 1.00 39.53 348 ASP A O 1
ATOM 2811 N N . ASP A 1 349 ? 21.870 -16.427 -17.519 1.00 41.09 349 ASP A N 1
ATOM 2812 C CA . ASP A 1 349 ? 22.485 -15.476 -18.438 1.00 41.09 349 ASP A CA 1
ATOM 2813 C C . ASP A 1 349 ? 22.384 -14.053 -17.848 1.00 41.09 349 ASP A C 1
ATOM 2815 O O . ASP A 1 349 ? 21.337 -13.402 -17.914 1.00 41.09 349 ASP A O 1
ATOM 2819 N N . ASP A 1 350 ? 23.494 -13.575 -17.278 1.00 43.00 350 ASP A N 1
ATOM 2820 C CA . ASP A 1 350 ? 23.734 -12.198 -16.792 1.00 43.00 350 ASP A CA 1
ATOM 2821 C C . ASP A 1 350 ? 23.955 -11.213 -17.977 1.00 43.00 350 ASP A C 1
ATOM 2823 O O . ASP A 1 350 ? 24.783 -10.304 -17.918 1.00 43.00 350 ASP A O 1
ATOM 2827 N N . ASP A 1 351 ? 23.248 -11.426 -19.092 1.00 40.81 351 ASP A N 1
ATOM 2828 C CA . ASP A 1 351 ? 23.367 -10.636 -20.321 1.00 40.81 351 ASP A CA 1
ATOM 2829 C C . ASP A 1 351 ? 22.423 -9.419 -20.298 1.00 40.81 351 ASP A C 1
ATOM 2831 O O . ASP A 1 351 ? 21.278 -9.500 -19.838 1.00 40.81 351 ASP A O 1
ATOM 2835 N N . ASP A 1 352 ? 22.888 -8.298 -20.867 1.00 48.03 352 ASP A N 1
ATOM 2836 C CA . ASP A 1 352 ? 22.190 -7.005 -20.995 1.00 48.03 352 ASP A CA 1
ATOM 2837 C C . ASP A 1 352 ? 20.953 -7.064 -21.928 1.00 48.03 352 ASP A C 1
ATOM 2839 O O . ASP A 1 352 ? 20.865 -6.411 -22.974 1.00 48.03 352 ASP A O 1
ATOM 2843 N N . LEU A 1 353 ? 19.952 -7.865 -21.561 1.00 49.19 353 LEU A N 1
ATOM 2844 C CA . LEU A 1 353 ? 18.716 -8.029 -22.315 1.00 49.19 353 LEU A CA 1
ATOM 2845 C C . LEU A 1 353 ? 17.873 -6.748 -22.256 1.00 49.19 353 LEU A C 1
ATOM 2847 O O . LEU A 1 353 ? 17.246 -6.439 -21.242 1.00 49.19 353 LEU A O 1
ATOM 2851 N N . ASN A 1 354 ? 17.799 -6.040 -23.385 1.00 59.00 354 ASN A N 1
ATOM 2852 C CA . ASN A 1 354 ? 16.887 -4.918 -23.630 1.00 59.00 354 ASN A CA 1
ATOM 2853 C C . ASN A 1 354 ? 15.453 -5.254 -23.152 1.00 59.00 354 ASN A C 1
ATOM 2855 O O . ASN A 1 354 ? 14.956 -6.347 -23.437 1.00 59.00 354 ASN A O 1
ATOM 2859 N N . LEU A 1 355 ? 14.769 -4.317 -22.480 1.00 64.56 355 LEU A N 1
ATOM 2860 C CA . LEU A 1 355 ? 13.387 -4.447 -21.983 1.00 64.56 355 LEU A CA 1
ATOM 2861 C C . LEU A 1 355 ? 12.439 -5.154 -22.966 1.00 64.56 355 LEU A C 1
ATOM 2863 O O . LEU A 1 355 ? 11.659 -6.019 -22.563 1.00 64.56 355 LEU A O 1
ATOM 2867 N N . LEU A 1 356 ? 12.497 -4.789 -24.249 1.00 64.06 356 LEU A N 1
ATOM 2868 C CA . LEU A 1 356 ? 11.601 -5.328 -25.274 1.00 64.06 356 LEU A CA 1
ATOM 2869 C C . LEU A 1 356 ? 11.837 -6.827 -25.518 1.00 64.06 356 LEU A C 1
ATOM 2871 O O . LEU A 1 356 ? 10.896 -7.554 -25.833 1.00 64.06 356 LEU A O 1
ATOM 2875 N N . SER A 1 357 ? 13.064 -7.315 -25.304 1.00 61.28 357 SER A N 1
ATOM 2876 C CA . SER A 1 357 ? 13.396 -8.745 -25.365 1.00 61.28 357 SER A CA 1
ATOM 2877 C C . SER A 1 357 ? 12.968 -9.519 -24.109 1.00 61.28 357 SER A C 1
ATOM 2879 O O . SER A 1 357 ? 12.619 -10.694 -24.211 1.00 61.28 357 SER A O 1
ATOM 2881 N N . GLN A 1 358 ? 12.891 -8.858 -22.945 1.00 64.75 358 GLN A N 1
ATOM 2882 C CA . GLN A 1 358 ? 12.431 -9.476 -21.691 1.00 64.75 358 GLN A CA 1
ATOM 2883 C C . GLN A 1 358 ? 10.914 -9.759 -21.676 1.00 64.75 358 GLN A C 1
ATOM 2885 O O . GLN A 1 358 ? 10.437 -10.540 -20.850 1.00 64.75 358 GLN A O 1
ATOM 2890 N N . ASN A 1 359 ? 10.145 -9.156 -22.597 1.00 72.38 359 ASN A N 1
ATOM 2891 C CA . ASN A 1 359 ? 8.697 -9.357 -22.750 1.00 72.38 359 ASN A CA 1
ATOM 2892 C C . ASN A 1 359 ? 7.930 -9.117 -21.427 1.00 72.38 359 ASN A C 1
ATOM 2894 O O . ASN A 1 359 ? 7.084 -9.919 -21.008 1.00 72.38 359 ASN A O 1
ATOM 2898 N N . MET A 1 360 ? 8.268 -8.015 -20.746 1.00 82.94 360 MET A N 1
ATOM 2899 C CA . MET A 1 360 ? 7.687 -7.627 -19.459 1.00 82.94 360 MET A CA 1
ATOM 2900 C C . MET A 1 360 ? 6.150 -7.498 -19.559 1.00 82.94 360 MET A C 1
ATOM 2902 O O . MET A 1 360 ? 5.651 -6.803 -20.448 1.00 82.94 360 MET A O 1
ATOM 2906 N N . PRO A 1 361 ? 5.364 -8.088 -18.636 1.00 85.25 361 PRO A N 1
ATOM 2907 C CA . PRO A 1 361 ? 3.911 -7.942 -18.616 1.00 85.25 361 PRO A CA 1
ATOM 2908 C C . PRO A 1 361 ? 3.407 -6.490 -18.691 1.00 85.25 361 PRO A C 1
ATOM 2910 O O . PRO A 1 361 ? 3.688 -5.651 -17.826 1.00 85.25 361 PRO A O 1
ATOM 2913 N N . GLY A 1 362 ? 2.623 -6.217 -19.737 1.00 87.25 362 GLY A N 1
ATOM 2914 C CA . GLY A 1 362 ? 1.979 -4.927 -19.984 1.00 87.25 362 GLY A CA 1
ATOM 2915 C C . GLY A 1 362 ? 2.932 -3.799 -20.400 1.00 87.25 362 GLY A C 1
ATOM 2916 O O . GLY A 1 362 ? 2.519 -2.639 -20.421 1.00 87.25 362 GLY A O 1
ATOM 2917 N N . ALA A 1 363 ? 4.194 -4.107 -20.717 1.00 87.88 363 ALA A N 1
ATOM 2918 C CA . ALA A 1 363 ? 5.005 -3.216 -21.540 1.00 87.88 363 ALA A CA 1
ATOM 2919 C C . ALA A 1 363 ? 4.510 -3.236 -22.999 1.00 87.88 363 ALA A C 1
ATOM 2921 O O . ALA A 1 363 ? 3.865 -4.197 -23.426 1.00 87.88 363 ALA A O 1
ATOM 2922 N N . LEU A 1 364 ? 4.795 -2.171 -23.751 1.00 87.25 364 LEU A N 1
ATOM 2923 C CA . LEU A 1 364 ? 4.515 -2.118 -25.191 1.00 87.25 364 LEU A CA 1
ATOM 2924 C C . LEU A 1 364 ? 5.362 -3.145 -25.955 1.00 87.25 364 LEU A C 1
ATOM 2926 O O . LEU A 1 364 ? 6.509 -3.410 -25.594 1.00 87.25 364 LEU A O 1
ATOM 2930 N N . THR A 1 365 ? 4.818 -3.671 -27.049 1.00 86.25 365 THR A N 1
ATOM 2931 C CA . THR A 1 365 ? 5.611 -4.395 -28.054 1.00 86.25 365 THR A CA 1
ATOM 2932 C C . THR A 1 365 ? 6.494 -3.433 -28.864 1.00 86.25 365 THR A C 1
ATOM 2934 O O . THR A 1 365 ? 6.269 -2.221 -28.854 1.00 86.25 365 THR A O 1
ATOM 2937 N N . ALA A 1 366 ? 7.491 -3.960 -29.587 1.00 83.06 366 ALA A N 1
ATOM 2938 C CA . ALA A 1 366 ? 8.337 -3.157 -30.477 1.00 83.06 366 ALA A CA 1
ATOM 2939 C C . ALA A 1 366 ? 7.494 -2.386 -31.513 1.00 83.06 366 ALA A C 1
ATOM 2941 O O . ALA A 1 366 ? 7.608 -1.168 -31.596 1.00 83.06 366 ALA A O 1
ATOM 2942 N N . ASP A 1 367 ? 6.565 -3.064 -32.194 1.00 84.75 367 ASP A N 1
ATOM 2943 C CA . ASP A 1 367 ? 5.640 -2.468 -33.169 1.00 84.75 367 ASP A CA 1
ATOM 2944 C C . ASP A 1 367 ? 4.791 -1.324 -32.567 1.00 84.75 367 ASP A C 1
ATOM 2946 O O . ASP A 1 367 ? 4.563 -0.292 -33.200 1.00 84.75 367 ASP A O 1
ATOM 2950 N N . GLU A 1 368 ? 4.316 -1.484 -31.325 1.00 87.75 368 GLU A N 1
ATOM 2951 C CA . GLU A 1 368 ? 3.542 -0.454 -30.613 1.00 87.75 368 GLU A CA 1
ATOM 2952 C C . GLU A 1 368 ? 4.401 0.738 -30.170 1.00 87.75 368 GLU A C 1
ATOM 2954 O O . GLU A 1 368 ? 3.886 1.855 -30.066 1.00 87.75 368 GLU A O 1
ATOM 2959 N N . LEU A 1 369 ? 5.690 0.510 -29.901 1.00 86.62 369 LEU A N 1
ATOM 2960 C CA . LEU A 1 369 ? 6.648 1.558 -29.566 1.00 86.62 369 LEU A CA 1
ATOM 2961 C C . LEU A 1 369 ? 7.098 2.331 -30.814 1.00 86.62 369 LEU A C 1
ATOM 2963 O O . LEU A 1 369 ? 7.132 3.557 -30.773 1.00 86.62 369 LEU A O 1
ATOM 2967 N N . GLU A 1 370 ? 7.371 1.647 -31.930 1.00 85.06 370 GLU A N 1
ATOM 2968 C CA . GLU A 1 370 ? 7.687 2.269 -33.227 1.00 85.06 370 GLU A CA 1
ATOM 2969 C C . GLU A 1 370 ? 6.541 3.156 -33.739 1.00 85.06 370 GLU A C 1
ATOM 2971 O O . GLU A 1 370 ? 6.775 4.191 -34.364 1.00 85.06 370 GLU A O 1
ATOM 2976 N N . ALA A 1 371 ? 5.292 2.795 -33.430 1.00 89.00 371 ALA A N 1
ATOM 2977 C CA . ALA A 1 371 ? 4.119 3.606 -33.745 1.00 89.00 371 ALA A CA 1
ATOM 2978 C C . ALA A 1 371 ? 3.993 4.896 -32.900 1.00 89.00 371 ALA A C 1
ATOM 2980 O O . ALA A 1 371 ? 3.121 5.724 -33.183 1.00 89.00 371 ALA A O 1
ATOM 2981 N N . PHE A 1 372 ? 4.820 5.084 -31.863 1.00 88.19 372 PHE A N 1
ATOM 2982 C CA . PHE A 1 372 ? 4.804 6.264 -31.000 1.00 88.19 372 PHE A CA 1
ATOM 2983 C C . PHE A 1 372 ? 5.933 7.244 -31.352 1.00 88.19 372 PHE A C 1
ATOM 2985 O O . PHE A 1 372 ? 7.116 6.919 -31.295 1.00 88.19 372 PHE A O 1
ATOM 2992 N N . ASP A 1 373 ? 5.571 8.498 -31.635 1.00 87.75 373 ASP A N 1
ATOM 2993 C CA . ASP A 1 373 ? 6.534 9.576 -31.878 1.00 87.75 373 ASP A CA 1
ATOM 2994 C C . ASP A 1 373 ? 7.257 9.977 -30.576 1.00 87.75 373 ASP A C 1
ATOM 2996 O O . ASP A 1 373 ? 6.831 10.885 -29.855 1.00 87.75 373 ASP A O 1
ATOM 3000 N N . LEU A 1 374 ? 8.379 9.309 -30.283 1.00 83.12 374 LEU A N 1
ATOM 3001 C CA . LEU A 1 374 ? 9.286 9.653 -29.178 1.00 83.12 374 LEU A CA 1
ATOM 3002 C C . LEU A 1 374 ? 9.809 11.097 -29.273 1.00 83.12 374 LEU A C 1
ATOM 3004 O O . LEU A 1 374 ? 10.083 11.717 -28.245 1.00 83.12 374 LEU A O 1
ATOM 3008 N N . GLY A 1 375 ? 9.914 11.647 -30.487 1.00 81.81 375 GLY A N 1
ATOM 3009 C CA . GLY A 1 375 ? 10.357 13.016 -30.726 1.00 81.81 375 GLY A CA 1
ATOM 3010 C C . GLY A 1 375 ? 9.367 14.049 -30.196 1.00 81.81 375 GLY A C 1
ATOM 3011 O O . GLY A 1 375 ? 9.796 15.111 -29.751 1.00 81.81 375 GLY A O 1
ATOM 3012 N N . SER A 1 376 ? 8.068 13.723 -30.160 1.00 84.50 376 SER A N 1
ATOM 3013 C CA . SER A 1 376 ? 7.000 14.593 -29.641 1.00 84.50 376 SER A CA 1
ATOM 3014 C C . SER A 1 376 ? 7.062 14.871 -28.132 1.00 84.50 376 SER A C 1
ATOM 3016 O O . SER A 1 376 ? 6.439 15.831 -27.669 1.00 84.50 376 SER A O 1
ATOM 3018 N N . LEU A 1 377 ? 7.804 14.061 -27.365 1.00 81.44 377 LEU A N 1
ATOM 3019 C CA . LEU A 1 377 ? 7.951 14.220 -25.917 1.00 81.44 377 LEU A CA 1
ATOM 3020 C C . LEU A 1 377 ? 8.580 15.576 -25.566 1.00 81.44 377 LEU A C 1
ATOM 3022 O O . LEU A 1 377 ? 9.381 16.124 -26.323 1.00 81.44 377 LEU A O 1
ATOM 3026 N N . LEU A 1 378 ? 8.233 16.119 -24.397 1.00 75.81 378 LEU A N 1
ATOM 3027 C CA . LEU A 1 378 ? 8.666 17.453 -23.977 1.00 75.81 378 LEU A CA 1
ATOM 3028 C C . LEU A 1 378 ? 9.875 17.398 -23.035 1.00 75.81 378 LEU A C 1
ATOM 3030 O O . LEU A 1 378 ? 9.912 16.602 -22.097 1.00 75.81 378 LEU A O 1
ATOM 3034 N N . ARG A 1 379 ? 10.832 18.310 -23.236 1.00 72.19 379 ARG A N 1
ATOM 3035 C CA . ARG A 1 379 ? 12.011 18.529 -22.385 1.00 72.19 379 ARG A CA 1
ATOM 3036 C C . ARG A 1 379 ? 12.067 19.979 -21.882 1.00 72.19 379 ARG A C 1
ATOM 3038 O O . ARG A 1 379 ? 11.951 20.898 -22.695 1.00 72.19 379 ARG A O 1
ATOM 3045 N N . PRO A 1 380 ? 12.322 20.231 -20.583 1.00 68.00 380 PRO A N 1
ATOM 3046 C CA . PRO A 1 380 ? 12.628 21.572 -20.081 1.00 68.00 380 PRO A CA 1
ATOM 3047 C C . PRO A 1 380 ? 13.921 22.147 -20.690 1.00 68.00 380 PRO A C 1
ATOM 3049 O O . PRO A 1 380 ? 14.972 21.510 -20.645 1.00 68.00 380 PRO A O 1
ATOM 3052 N N . TYR A 1 381 ? 13.871 23.380 -21.204 1.00 67.81 381 TYR A N 1
ATOM 3053 C CA . TYR A 1 381 ? 14.981 24.050 -21.901 1.00 67.81 381 TYR A CA 1
ATOM 3054 C C . TYR A 1 381 ? 15.238 25.471 -21.369 1.00 67.81 381 TYR A C 1
ATOM 3056 O O . TYR A 1 381 ? 15.053 26.477 -22.049 1.00 67.81 381 TYR A O 1
ATOM 3064 N N . GLY A 1 382 ? 15.684 25.566 -20.111 1.00 56.31 382 GLY A N 1
ATOM 3065 C CA . GLY A 1 382 ? 16.072 26.834 -19.479 1.00 56.31 382 GLY A CA 1
ATOM 3066 C C . GLY A 1 382 ? 14.912 27.817 -19.227 1.00 56.31 382 GLY A C 1
ATOM 3067 O O . GLY A 1 382 ? 13.897 27.813 -19.905 1.00 56.31 382 GLY A O 1
ATOM 3068 N N . ARG A 1 383 ? 15.040 28.670 -18.197 1.00 57.16 383 ARG A N 1
ATOM 3069 C CA . ARG A 1 383 ? 14.070 29.735 -17.811 1.00 57.16 383 ARG A CA 1
ATOM 3070 C C . ARG A 1 383 ? 12.560 29.374 -17.903 1.00 57.16 383 ARG A C 1
ATOM 3072 O O . ARG A 1 383 ? 11.743 30.268 -18.094 1.00 57.16 383 ARG A O 1
ATOM 3079 N N . GLY A 1 384 ? 12.184 28.105 -17.726 1.00 58.88 384 GLY A N 1
ATOM 3080 C CA . GLY A 1 384 ? 10.791 27.643 -17.807 1.00 58.88 384 GLY A CA 1
ATOM 3081 C C . GLY A 1 384 ? 10.231 27.436 -19.223 1.00 58.88 384 GLY A C 1
ATOM 3082 O O . GLY A 1 384 ? 9.025 27.258 -19.352 1.00 58.88 384 GLY A O 1
ATOM 3083 N N . ALA A 1 385 ? 11.060 27.455 -20.270 1.00 64.94 385 ALA A N 1
ATOM 3084 C CA . ALA A 1 385 ? 10.658 26.993 -21.597 1.00 64.94 385 ALA A CA 1
ATOM 3085 C C . ALA A 1 385 ? 10.681 25.456 -21.675 1.00 64.94 385 ALA A C 1
ATOM 3087 O O . ALA A 1 385 ? 11.441 24.801 -20.957 1.00 64.94 385 ALA A O 1
ATOM 3088 N N . VAL A 1 386 ? 9.882 24.897 -22.583 1.00 74.31 386 VAL A N 1
ATOM 3089 C CA . VAL A 1 386 ? 9.902 23.481 -22.976 1.00 74.31 386 VAL A CA 1
ATOM 3090 C C . VAL A 1 386 ? 10.063 23.384 -24.492 1.00 74.31 386 VAL A C 1
ATOM 3092 O O . VAL A 1 386 ? 9.521 24.214 -25.222 1.00 74.31 386 VAL A O 1
ATOM 3095 N N . ILE A 1 387 ? 10.818 22.391 -24.952 1.00 73.06 387 ILE A N 1
ATOM 3096 C CA . ILE A 1 387 ? 11.007 22.040 -26.370 1.00 73.06 387 ILE A CA 1
ATOM 3097 C C . ILE A 1 387 ? 10.654 20.567 -26.571 1.00 73.06 387 ILE A C 1
ATOM 3099 O O . ILE A 1 387 ? 10.564 19.825 -25.591 1.00 73.06 387 ILE A O 1
ATOM 3103 N N . ARG A 1 388 ? 10.469 20.126 -27.816 1.00 80.00 388 ARG A N 1
ATOM 3104 C CA . ARG A 1 388 ? 10.333 18.694 -28.107 1.00 80.00 388 ARG A CA 1
ATOM 3105 C C . ARG A 1 388 ? 11.705 18.033 -28.192 1.00 80.00 388 ARG A C 1
ATOM 3107 O O . ARG A 1 388 ? 12.687 18.704 -28.510 1.00 80.00 388 ARG A O 1
ATOM 3114 N N . PHE A 1 389 ? 11.780 16.725 -27.966 1.00 78.44 389 PHE A N 1
ATOM 3115 C CA . PHE A 1 389 ? 13.020 15.978 -28.196 1.00 78.44 389 PHE A CA 1
ATOM 3116 C C . PHE A 1 389 ? 13.453 16.006 -29.670 1.00 78.44 389 PHE A C 1
ATOM 3118 O O . PHE A 1 389 ? 14.647 16.122 -29.934 1.00 78.44 389 PHE A O 1
ATOM 3125 N N . SER A 1 390 ? 12.501 16.046 -30.611 1.00 77.88 390 SER A N 1
ATOM 3126 C CA . SER A 1 390 ? 12.767 16.242 -32.047 1.00 77.88 390 SER A CA 1
ATOM 3127 C C . SER A 1 390 ? 13.469 17.560 -32.392 1.00 77.88 390 SER A C 1
ATOM 3129 O O . SER A 1 390 ? 14.038 17.689 -33.471 1.00 77.88 390 SER A O 1
ATOM 3131 N N . ASP A 1 391 ? 13.384 18.561 -31.511 1.00 73.06 391 ASP A N 1
ATOM 3132 C CA . ASP A 1 391 ? 13.935 19.903 -31.727 1.00 73.06 391 ASP A CA 1
ATOM 3133 C C . ASP A 1 391 ? 15.369 20.037 -31.157 1.00 73.06 391 ASP A C 1
ATOM 3135 O O . ASP A 1 391 ? 15.892 21.147 -31.046 1.00 73.06 391 ASP A O 1
ATOM 3139 N N . ILE A 1 392 ? 15.997 18.923 -30.750 1.00 69.19 392 ILE A N 1
ATOM 3140 C CA . ILE A 1 392 ? 17.356 18.869 -30.191 1.00 69.19 392 ILE A CA 1
ATOM 3141 C C . ILE A 1 392 ? 18.375 18.561 -31.298 1.00 69.19 392 ILE A C 1
ATOM 3143 O O . ILE A 1 392 ? 18.247 17.569 -32.017 1.00 69.19 392 ILE A O 1
ATOM 3147 N N . ASP A 1 393 ? 19.444 19.360 -31.379 1.00 59.69 393 ASP A N 1
ATOM 3148 C CA . ASP A 1 393 ? 20.599 19.074 -32.237 1.00 59.69 393 ASP A CA 1
ATOM 3149 C C . ASP A 1 393 ? 21.193 17.692 -31.899 1.00 59.69 393 ASP A C 1
ATOM 3151 O O . ASP A 1 393 ? 21.653 17.458 -30.779 1.00 59.69 393 ASP A O 1
ATOM 3155 N N . GLY A 1 394 ? 21.184 16.778 -32.873 1.00 57.12 394 GLY A N 1
ATOM 3156 C CA . GLY A 1 394 ? 21.628 15.389 -32.699 1.00 57.12 394 GLY A CA 1
ATOM 3157 C C . GLY A 1 394 ? 20.524 14.379 -32.357 1.00 57.12 394 GLY A C 1
ATOM 3158 O O . GLY A 1 394 ? 20.847 13.223 -32.117 1.00 57.12 394 GLY A O 1
ATOM 3159 N N . TRP A 1 395 ? 19.240 14.760 -32.375 1.00 64.06 395 TRP A N 1
ATOM 3160 C CA . TRP A 1 395 ? 18.113 13.826 -32.188 1.00 64.06 395 TRP A CA 1
ATOM 3161 C C . TRP A 1 395 ? 18.112 12.648 -33.185 1.00 64.06 395 TRP A C 1
ATOM 3163 O O . TRP A 1 395 ? 17.950 11.499 -32.785 1.00 64.06 395 TRP A O 1
ATOM 3173 N N . GLU A 1 396 ? 18.365 12.930 -34.467 1.00 57.31 396 GLU A N 1
ATOM 3174 C CA . GLU A 1 396 ? 18.545 11.932 -35.543 1.00 57.31 396 GLU A CA 1
ATOM 3175 C C . GLU A 1 396 ? 20.017 11.468 -35.683 1.00 57.31 396 GLU A C 1
ATOM 3177 O O . GLU A 1 396 ? 20.409 10.885 -36.693 1.00 57.31 396 GLU A O 1
ATOM 3182 N N . GLY A 1 397 ? 20.879 11.823 -34.723 1.00 46.56 397 GLY A N 1
ATOM 3183 C CA . GLY A 1 397 ? 22.328 11.675 -34.824 1.00 46.56 397 GLY A CA 1
ATOM 3184 C C . GLY A 1 397 ? 22.809 10.261 -34.510 1.00 46.56 397 GLY A C 1
ATOM 3185 O O . GLY A 1 397 ? 22.951 9.901 -33.344 1.00 46.56 397 GLY A O 1
ATOM 3186 N N . TYR A 1 398 ? 23.130 9.496 -35.552 1.00 44.06 398 TYR A N 1
ATOM 3187 C CA . TYR A 1 398 ? 23.952 8.287 -35.442 1.00 44.06 398 TYR A CA 1
ATOM 3188 C C . TYR A 1 398 ? 25.404 8.644 -35.056 1.00 44.06 398 TYR A C 1
ATOM 3190 O O . TYR A 1 398 ? 25.868 9.729 -35.424 1.00 44.06 398 TYR A O 1
ATOM 3198 N N . PRO A 1 399 ? 26.152 7.748 -34.381 1.00 45.16 399 PRO A N 1
ATOM 3199 C CA . PRO A 1 399 ? 27.605 7.887 -34.269 1.00 45.16 399 PRO A CA 1
ATOM 3200 C C . PRO A 1 399 ? 28.250 7.912 -35.668 1.00 45.16 399 PRO A C 1
ATOM 3202 O O . PRO A 1 399 ? 27.899 7.116 -36.545 1.00 45.16 399 PRO A O 1
ATOM 3205 N N . GLU A 1 400 ? 29.180 8.844 -35.905 1.00 41.09 400 GLU A N 1
ATOM 3206 C CA . GLU A 1 400 ? 29.893 8.917 -37.187 1.00 41.09 400 GLU A CA 1
ATOM 3207 C C . GLU A 1 400 ? 30.989 7.833 -37.259 1.00 41.09 400 GLU A C 1
ATOM 3209 O O . GLU A 1 400 ? 31.722 7.644 -36.283 1.00 41.09 400 GLU A O 1
ATOM 3214 N N . PRO A 1 401 ? 31.179 7.142 -38.405 1.00 36.38 401 PRO A N 1
ATOM 3215 C CA . PRO A 1 401 ? 32.176 6.07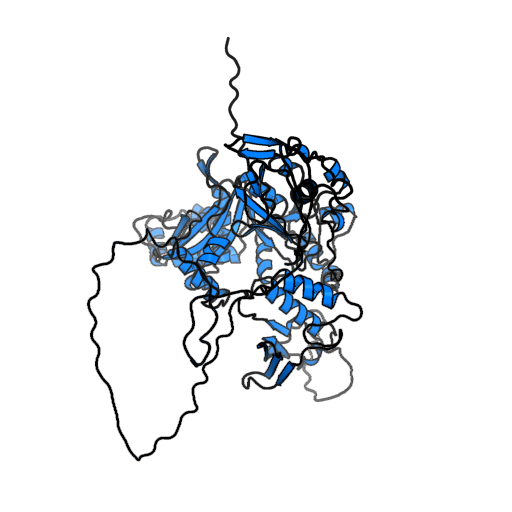9 -38.528 1.00 36.38 401 PRO A CA 1
ATOM 3216 C C . PRO A 1 401 ? 33.610 6.553 -38.234 1.00 36.38 401 PRO A C 1
ATOM 3218 O O . PRO A 1 401 ? 34.274 7.141 -39.090 1.00 36.38 401 PRO A O 1
ATOM 3221 N N . GLY A 1 402 ? 34.105 6.247 -37.032 1.00 45.41 402 GLY A N 1
ATOM 3222 C CA . GLY A 1 402 ? 35.470 6.562 -36.596 1.00 45.41 402 GLY A CA 1
ATOM 3223 C C . GLY A 1 402 ? 35.603 7.151 -35.188 1.00 45.41 402 GLY A C 1
ATOM 3224 O O . GLY A 1 402 ? 36.733 7.336 -34.743 1.00 45.41 402 GLY A O 1
ATOM 3225 N N . ASP A 1 403 ? 34.503 7.420 -34.476 1.00 46.44 403 ASP A N 1
ATOM 3226 C CA . ASP A 1 403 ? 34.531 7.923 -33.089 1.00 46.44 403 ASP A CA 1
ATOM 3227 C C . ASP A 1 403 ? 34.759 6.832 -32.016 1.00 46.44 403 ASP A C 1
ATOM 3229 O O . ASP A 1 403 ? 34.935 7.146 -30.839 1.00 46.44 403 ASP A O 1
ATOM 3233 N N . GLY A 1 404 ? 34.792 5.560 -32.426 1.00 47.84 404 GLY A N 1
ATOM 3234 C CA . GLY A 1 404 ? 34.965 4.395 -31.554 1.00 47.84 404 GLY A CA 1
ATOM 3235 C C . GLY A 1 404 ? 33.666 3.833 -30.971 1.00 47.84 404 GLY A C 1
ATOM 3236 O O . GLY A 1 404 ? 33.715 2.777 -30.353 1.00 47.84 404 GLY A O 1
ATOM 3237 N N . ARG A 1 405 ? 32.514 4.477 -31.199 1.00 47.81 405 ARG A N 1
ATOM 3238 C CA . ARG A 1 405 ? 31.199 4.046 -30.703 1.00 47.81 405 ARG A CA 1
ATOM 3239 C C . ARG A 1 405 ? 30.467 3.237 -31.764 1.00 47.81 405 ARG A C 1
ATOM 3241 O O . ARG A 1 405 ? 29.531 3.706 -32.410 1.00 47.81 405 ARG A O 1
ATOM 3248 N N . THR A 1 406 ? 30.927 2.011 -31.975 1.00 39.50 406 THR A N 1
ATOM 3249 C CA . THR A 1 406 ? 30.224 1.059 -32.835 1.00 39.50 406 THR A CA 1
ATOM 3250 C C . THR A 1 406 ? 28.980 0.512 -32.134 1.00 39.50 406 THR A C 1
ATOM 3252 O O . THR A 1 406 ? 29.086 -0.025 -31.038 1.00 39.50 406 THR A O 1
ATOM 3255 N N . ASP A 1 407 ? 27.850 0.595 -32.843 1.00 41.88 407 ASP A N 1
ATOM 3256 C CA . ASP A 1 407 ? 26.617 -0.192 -32.665 1.00 41.88 407 ASP A CA 1
ATOM 3257 C C . ASP A 1 407 ? 25.564 0.355 -31.668 1.00 41.88 407 ASP A C 1
ATOM 3259 O O . ASP A 1 407 ? 25.447 -0.102 -30.534 1.00 41.88 407 ASP A O 1
ATOM 3263 N N . GLY A 1 408 ? 24.698 1.277 -32.123 1.00 43.47 408 GLY A N 1
ATOM 3264 C CA . GLY A 1 408 ? 23.461 1.621 -31.402 1.00 43.47 408 GLY A CA 1
ATOM 3265 C C . GLY A 1 408 ? 22.708 2.864 -31.899 1.00 43.47 408 GLY A C 1
ATOM 3266 O O . GLY A 1 408 ? 23.300 3.801 -32.433 1.00 43.47 408 GLY A O 1
ATOM 3267 N N . GLU A 1 409 ? 21.386 2.879 -31.691 1.00 43.75 409 GLU A N 1
ATOM 3268 C CA . GLU A 1 409 ? 20.556 4.096 -31.734 1.00 43.75 409 GLU A CA 1
ATOM 3269 C C . GLU A 1 409 ? 21.042 5.116 -30.680 1.00 43.75 409 GLU A C 1
ATOM 3271 O O . GLU A 1 409 ? 21.599 4.712 -29.654 1.00 43.75 409 GLU A O 1
ATOM 3276 N N . PRO A 1 410 ? 20.816 6.434 -30.857 1.00 52.19 410 PRO A N 1
ATOM 3277 C CA . PRO A 1 410 ? 21.222 7.418 -29.862 1.00 52.19 410 PRO A CA 1
ATOM 3278 C C . PRO A 1 410 ? 20.587 7.105 -28.504 1.00 52.19 410 PRO A C 1
ATOM 3280 O O . PRO A 1 410 ? 19.369 7.042 -28.361 1.00 52.19 410 PRO A O 1
ATOM 3283 N N . LEU A 1 411 ? 21.434 6.969 -27.486 1.00 60.59 411 LEU A N 1
ATOM 3284 C CA . LEU A 1 411 ? 21.110 6.523 -26.126 1.00 60.59 411 LEU A CA 1
ATOM 3285 C C . LEU A 1 411 ? 19.826 7.069 -25.512 1.00 60.59 411 LEU A C 1
ATOM 3287 O O . LEU A 1 411 ? 19.089 6.367 -24.823 1.00 60.59 411 LEU A O 1
ATOM 3291 N N . ILE A 1 412 ? 19.581 8.355 -25.747 1.00 65.38 412 ILE A N 1
ATOM 3292 C CA . ILE A 1 412 ? 18.408 9.059 -25.244 1.00 65.38 412 ILE A CA 1
ATOM 3293 C C . ILE A 1 412 ? 17.146 8.463 -25.868 1.00 65.38 412 ILE A C 1
ATOM 3295 O O . ILE A 1 412 ? 16.181 8.234 -25.157 1.00 65.38 412 ILE A O 1
ATOM 3299 N N . LYS A 1 413 ? 17.151 8.164 -27.168 1.00 71.00 413 LYS A N 1
ATOM 3300 C CA . LYS A 1 413 ? 16.025 7.558 -27.882 1.00 71.00 413 LYS A CA 1
ATOM 3301 C C . LYS A 1 413 ? 15.749 6.134 -27.390 1.00 71.00 413 LYS A C 1
ATOM 3303 O O . LYS A 1 413 ? 14.581 5.801 -27.217 1.00 71.00 413 LYS A O 1
ATOM 3308 N N . GLN A 1 414 ? 16.781 5.351 -27.057 1.00 71.38 414 GLN A N 1
ATOM 3309 C CA . GLN A 1 414 ? 16.608 4.045 -26.404 1.00 71.38 414 GLN A CA 1
ATOM 3310 C C . GLN A 1 414 ? 16.024 4.185 -24.988 1.00 71.38 414 GLN A C 1
ATOM 3312 O O . GLN A 1 414 ? 14.977 3.612 -24.713 1.00 71.38 414 GLN A O 1
ATOM 3317 N N . ALA A 1 415 ? 16.618 5.006 -24.115 1.00 70.88 415 ALA A N 1
ATOM 3318 C CA . ALA A 1 415 ? 16.131 5.197 -22.743 1.00 70.88 415 ALA A CA 1
ATOM 3319 C C . ALA A 1 415 ? 14.722 5.827 -22.679 1.00 70.88 415 ALA A C 1
ATOM 3321 O O . ALA A 1 415 ? 13.925 5.514 -21.791 1.00 70.88 415 ALA A O 1
ATOM 3322 N N . LEU A 1 416 ? 14.386 6.703 -23.635 1.00 76.19 416 LEU A N 1
ATOM 3323 C CA . LEU A 1 416 ? 13.022 7.188 -23.850 1.00 76.19 416 LEU A CA 1
ATOM 3324 C C . LEU A 1 416 ? 12.110 6.056 -24.324 1.00 76.19 416 LEU A C 1
ATOM 3326 O O . LEU A 1 416 ? 11.013 5.922 -23.791 1.00 76.19 416 LEU A O 1
ATOM 3330 N N . GLY A 1 417 ? 12.556 5.245 -25.284 1.00 79.94 417 GLY A N 1
ATOM 3331 C CA . GLY A 1 417 ? 11.846 4.063 -25.760 1.00 79.94 417 GLY A CA 1
ATOM 3332 C C . GLY A 1 417 ? 11.477 3.120 -24.618 1.00 79.94 417 GLY A C 1
ATOM 3333 O O . GLY A 1 417 ? 10.304 2.787 -24.458 1.00 79.94 417 GLY A O 1
ATOM 3334 N N . ASP A 1 418 ? 12.440 2.797 -23.755 1.00 78.00 418 ASP A N 1
ATOM 3335 C CA . ASP A 1 418 ? 12.228 1.944 -22.589 1.00 78.00 418 ASP A CA 1
ATOM 3336 C C . ASP A 1 418 ? 11.238 2.569 -21.597 1.00 78.00 418 ASP A C 1
ATOM 3338 O O . ASP A 1 418 ? 10.264 1.931 -21.187 1.00 78.00 418 ASP A O 1
ATOM 3342 N N . LEU A 1 419 ? 11.404 3.854 -21.264 1.00 79.19 419 LEU A N 1
ATOM 3343 C CA . LEU A 1 419 ? 10.456 4.563 -20.402 1.00 79.19 419 LEU A CA 1
ATOM 3344 C C . LEU A 1 419 ? 9.034 4.545 -20.987 1.00 79.19 419 LEU A C 1
ATOM 3346 O O . LEU A 1 419 ? 8.076 4.269 -20.260 1.00 79.19 419 LEU A O 1
ATOM 3350 N N . VAL A 1 420 ? 8.880 4.815 -22.287 1.00 85.56 420 VAL A N 1
ATOM 3351 C CA . VAL A 1 420 ? 7.583 4.802 -22.978 1.00 85.56 420 VAL A CA 1
ATOM 3352 C C . VAL A 1 420 ? 7.001 3.395 -23.055 1.00 85.56 420 VAL A C 1
ATOM 3354 O O . VAL A 1 420 ? 5.794 3.253 -22.878 1.00 85.56 420 VAL A O 1
ATOM 3357 N N . ALA A 1 421 ? 7.812 2.355 -23.228 1.00 86.56 421 ALA A N 1
ATOM 3358 C CA . ALA A 1 421 ? 7.348 0.975 -23.212 1.00 86.56 421 ALA A CA 1
ATOM 3359 C C . ALA A 1 421 ? 6.829 0.552 -21.826 1.00 86.56 421 ALA A C 1
ATOM 3361 O O . ALA A 1 421 ? 5.765 -0.061 -21.742 1.00 86.56 421 ALA A O 1
ATOM 3362 N N . VAL A 1 422 ? 7.497 0.931 -20.726 1.00 84.50 422 VAL A N 1
ATOM 3363 C CA . VAL A 1 422 ? 7.077 0.557 -19.356 1.00 84.50 422 VAL A CA 1
ATOM 3364 C C . VAL A 1 422 ? 5.924 1.423 -18.817 1.00 84.50 422 VAL A C 1
ATOM 3366 O O . VAL A 1 422 ? 5.070 0.922 -18.071 1.00 84.50 422 VAL A O 1
ATOM 3369 N N . VAL A 1 423 ? 5.880 2.714 -19.164 1.00 86.69 423 VAL A N 1
ATOM 3370 C CA . VAL A 1 423 ? 4.819 3.666 -18.765 1.00 86.69 423 VAL A CA 1
ATOM 3371 C C . VAL A 1 423 ? 3.593 3.569 -19.688 1.00 86.69 423 VAL A C 1
ATOM 3373 O O . VAL A 1 423 ? 2.449 3.683 -19.234 1.00 86.69 423 VAL A O 1
ATOM 3376 N N . GLY A 1 424 ? 3.821 3.305 -20.972 1.00 89.00 424 GLY A N 1
ATOM 3377 C CA . GLY A 1 424 ? 2.847 3.261 -22.058 1.00 89.00 424 GLY A CA 1
ATOM 3378 C C . GLY A 1 424 ? 2.500 4.638 -22.644 1.00 89.00 424 GLY A C 1
ATOM 3379 O O . GLY A 1 424 ? 2.470 5.657 -21.946 1.00 89.00 424 GLY A O 1
ATOM 3380 N N . THR A 1 425 ? 2.172 4.642 -23.938 1.00 89.19 425 THR A N 1
ATOM 3381 C CA . THR A 1 425 ? 1.965 5.827 -24.799 1.00 89.19 425 THR A CA 1
ATOM 3382 C C . THR A 1 425 ? 1.043 6.909 -24.214 1.00 89.19 425 THR A C 1
ATOM 3384 O O . THR A 1 425 ? 1.367 8.096 -24.250 1.00 89.19 425 THR A O 1
ATOM 3387 N N . GLU A 1 426 ? -0.090 6.515 -23.623 1.00 87.44 426 GLU A N 1
ATOM 3388 C CA . GLU A 1 426 ? -1.101 7.424 -23.051 1.00 87.44 426 GLU A CA 1
ATOM 3389 C C . GLU A 1 426 ? -0.548 8.331 -21.936 1.00 87.44 426 GLU A C 1
ATOM 3391 O O . GLU A 1 426 ? -0.949 9.493 -21.813 1.00 87.44 426 GLU A O 1
ATOM 3396 N N . LEU A 1 427 ? 0.347 7.790 -21.103 1.00 88.44 427 LEU A N 1
ATOM 3397 C CA . LEU A 1 427 ? 0.969 8.528 -20.007 1.00 88.44 427 LEU A CA 1
ATOM 3398 C C . LEU A 1 427 ? 2.283 9.169 -20.438 1.00 88.44 427 LEU A C 1
ATOM 3400 O O . LEU A 1 427 ? 2.560 10.281 -19.994 1.00 88.44 427 LEU A O 1
ATOM 3404 N N . ALA A 1 428 ? 3.033 8.531 -21.343 1.00 86.00 428 ALA A N 1
ATOM 3405 C CA . ALA A 1 428 ? 4.221 9.104 -21.969 1.00 86.00 428 ALA A CA 1
ATOM 3406 C C . ALA A 1 428 ? 3.948 10.498 -22.557 1.00 86.00 428 ALA A C 1
ATOM 3408 O O . ALA A 1 428 ? 4.654 11.449 -22.230 1.00 86.00 428 ALA A O 1
ATOM 3409 N N . GLY A 1 429 ? 2.852 10.663 -23.308 1.00 80.25 429 GLY A N 1
ATOM 3410 C CA . GLY A 1 429 ? 2.439 11.955 -23.877 1.00 80.25 429 GLY A CA 1
ATOM 3411 C C . GLY A 1 429 ? 2.056 13.050 -22.862 1.00 80.25 429 GLY A C 1
ATOM 3412 O O . GLY A 1 429 ? 1.676 14.145 -23.267 1.00 80.25 429 GLY A O 1
ATOM 3413 N N . ARG A 1 430 ? 2.122 12.780 -21.548 1.00 83.12 430 ARG A N 1
ATOM 3414 C CA . ARG A 1 430 ? 1.896 13.753 -20.458 1.00 83.12 430 ARG A CA 1
ATOM 3415 C C . ARG A 1 430 ? 3.175 14.073 -19.667 1.00 83.12 430 ARG A C 1
ATOM 3417 O O . ARG A 1 430 ? 3.101 14.802 -18.674 1.00 83.12 430 ARG A O 1
ATOM 3424 N N . LEU A 1 431 ? 4.316 13.507 -20.065 1.00 80.88 431 LEU A N 1
ATOM 3425 C CA . LEU A 1 431 ? 5.602 13.673 -19.392 1.00 80.88 431 LEU A CA 1
ATOM 3426 C C . LEU A 1 431 ? 6.367 14.894 -19.908 1.00 80.88 431 LEU A C 1
ATOM 3428 O O . LEU A 1 431 ? 6.501 15.107 -21.110 1.00 80.88 431 LEU A O 1
ATOM 3432 N N . GLU A 1 432 ? 6.949 15.638 -18.971 1.00 73.12 432 GLU A N 1
ATOM 3433 C CA . GLU A 1 432 ? 8.138 16.451 -19.216 1.00 73.12 432 GLU A CA 1
ATOM 3434 C C . GLU A 1 432 ? 9.349 15.669 -18.695 1.00 73.12 432 GLU A C 1
ATOM 3436 O O . GLU A 1 432 ? 9.355 15.230 -17.540 1.00 73.12 432 GLU A O 1
ATOM 3441 N N . LEU A 1 433 ? 10.370 15.483 -19.528 1.00 71.06 433 LEU A N 1
ATOM 3442 C CA . LEU A 1 433 ? 11.533 14.658 -19.207 1.00 71.06 433 LEU A CA 1
ATOM 3443 C C . LEU A 1 433 ? 12.808 15.489 -19.183 1.00 71.06 433 LEU A C 1
ATOM 3445 O O . LEU A 1 433 ? 13.108 16.235 -20.113 1.00 71.06 433 LEU A O 1
ATOM 3449 N N . GLU A 1 434 ? 13.577 15.350 -18.110 1.00 65.50 434 GLU A N 1
ATOM 3450 C CA . GLU A 1 434 ? 14.847 16.047 -17.932 1.00 65.50 434 GLU A CA 1
ATOM 3451 C C . GLU A 1 434 ? 15.993 15.033 -17.937 1.00 65.50 434 GLU A C 1
ATOM 3453 O O . GLU A 1 434 ? 16.160 14.278 -16.984 1.00 65.50 434 GLU A O 1
ATOM 3458 N N . VAL A 1 435 ? 16.773 15.021 -19.022 1.00 60.50 435 VAL A N 1
ATOM 3459 C CA . VAL A 1 435 ? 18.012 14.235 -19.131 1.00 60.50 435 VAL A CA 1
ATOM 3460 C C . VAL A 1 435 ? 19.140 14.985 -18.421 1.00 60.50 435 VAL A C 1
ATOM 3462 O O . VAL A 1 435 ? 19.339 16.178 -18.685 1.00 60.50 435 VAL A O 1
ATOM 3465 N N . ILE A 1 436 ? 19.853 14.280 -17.543 1.00 51.41 436 ILE A N 1
ATOM 3466 C CA . ILE A 1 436 ? 20.981 14.754 -16.730 1.00 51.41 436 ILE A CA 1
ATOM 3467 C C . ILE A 1 436 ? 22.195 13.870 -17.065 1.00 51.41 436 ILE A C 1
ATOM 3469 O O . ILE A 1 436 ? 22.015 12.698 -17.388 1.00 51.41 436 ILE A O 1
ATOM 3473 N N . ASP A 1 437 ? 23.410 14.420 -17.033 1.00 45.25 437 ASP A N 1
ATOM 3474 C CA . ASP A 1 437 ? 24.636 13.621 -17.158 1.00 45.25 437 ASP A CA 1
ATOM 3475 C C . ASP A 1 437 ? 25.016 12.913 -15.839 1.00 45.25 437 ASP A C 1
ATOM 3477 O O . ASP A 1 437 ? 24.481 13.210 -14.769 1.00 45.25 437 ASP A O 1
ATOM 3481 N N . MET A 1 438 ? 25.969 11.977 -15.918 1.00 38.41 438 MET A N 1
ATOM 3482 C CA . MET A 1 438 ? 26.467 11.191 -14.774 1.00 38.41 438 MET A CA 1
ATOM 3483 C C . MET A 1 438 ? 27.130 12.043 -13.672 1.00 38.41 438 MET A C 1
ATOM 3485 O O . MET A 1 438 ? 27.340 11.552 -12.565 1.00 38.41 438 MET A O 1
ATOM 3489 N N . GLU A 1 439 ? 27.454 13.313 -13.943 1.00 34.31 439 GLU A N 1
ATOM 3490 C CA . GLU A 1 439 ? 28.013 14.254 -12.962 1.00 34.31 439 GLU A CA 1
ATOM 3491 C C . GLU A 1 439 ? 26.927 15.123 -12.294 1.00 34.31 439 GLU A C 1
ATOM 3493 O O . GLU A 1 439 ? 27.225 15.951 -11.430 1.00 34.31 439 GLU A O 1
ATOM 3498 N N . GLY A 1 440 ? 25.653 14.945 -12.666 1.00 32.50 440 GLY A N 1
ATOM 3499 C CA . GLY A 1 440 ? 24.527 15.723 -12.149 1.00 32.50 440 GLY A CA 1
ATOM 3500 C C . GLY A 1 440 ? 24.413 17.130 -12.749 1.00 32.50 440 GLY A C 1
ATOM 3501 O O . GLY A 1 440 ? 23.701 17.979 -12.198 1.00 32.50 440 GLY A O 1
ATOM 3502 N N . THR A 1 441 ? 25.111 17.411 -13.852 1.00 33.25 441 THR A N 1
ATOM 3503 C CA . THR A 1 441 ? 25.224 18.754 -14.424 1.00 33.25 441 THR A CA 1
ATOM 3504 C C . THR A 1 441 ? 24.125 19.032 -15.456 1.00 33.25 441 THR A C 1
ATOM 3506 O O . THR A 1 441 ? 23.711 18.195 -16.254 1.00 33.25 441 THR A O 1
ATOM 3509 N N . ILE A 1 442 ? 23.596 20.261 -15.434 1.00 39.50 442 ILE A N 1
ATOM 3510 C CA . ILE A 1 442 ? 22.552 20.701 -16.368 1.00 39.50 442 ILE A CA 1
ATOM 3511 C C . ILE A 1 442 ? 23.213 21.130 -17.683 1.00 39.50 442 ILE A C 1
ATOM 3513 O O . ILE A 1 442 ? 23.736 22.246 -17.779 1.00 39.50 442 ILE A O 1
ATOM 3517 N N . THR A 1 443 ? 23.139 20.283 -18.714 1.00 40.25 443 THR A N 1
ATOM 3518 C CA . THR A 1 443 ? 23.648 20.577 -20.065 1.00 40.25 443 THR A CA 1
ATOM 3519 C C . THR A 1 443 ? 22.982 21.833 -20.643 1.00 40.25 443 THR A C 1
ATOM 3521 O O . THR A 1 443 ? 21.826 21.793 -21.068 1.00 40.25 443 THR A O 1
ATOM 3524 N N . LYS A 1 444 ? 23.693 22.970 -20.652 1.00 33.44 444 LYS A N 1
ATOM 3525 C CA . LYS A 1 444 ? 23.150 24.261 -21.127 1.00 33.44 444 LYS A CA 1
ATOM 3526 C C . LYS A 1 444 ? 23.504 24.636 -22.562 1.00 33.44 444 LYS A C 1
ATOM 3528 O O . LYS A 1 444 ? 22.765 25.428 -23.135 1.00 33.44 444 LYS A O 1
ATOM 3533 N N . GLN A 1 445 ? 24.617 24.131 -23.097 1.00 33.97 445 GLN A N 1
ATOM 3534 C CA . GLN A 1 445 ? 25.101 24.350 -24.470 1.00 33.97 445 GLN A CA 1
ATOM 3535 C C . GLN A 1 445 ? 26.379 23.517 -24.677 1.00 33.97 445 GLN A C 1
ATOM 3537 O O . GLN A 1 445 ? 27.471 23.959 -24.333 1.00 33.97 445 GLN A O 1
ATOM 3542 N N . ALA A 1 446 ? 26.229 22.297 -25.187 1.00 24.62 446 ALA A N 1
ATOM 3543 C CA . ALA A 1 446 ? 27.307 21.415 -25.642 1.00 24.62 446 ALA A CA 1
ATOM 3544 C C . ALA A 1 446 ? 26.682 20.313 -26.521 1.00 24.62 446 ALA A C 1
ATOM 3546 O O . ALA A 1 446 ? 25.506 20.001 -26.299 1.00 24.62 446 ALA A O 1
ATOM 3547 N N . PRO A 1 447 ? 27.411 19.720 -27.488 1.00 26.33 447 PRO A N 1
ATOM 3548 C CA . PRO A 1 447 ? 26.935 18.524 -28.178 1.00 26.33 447 PRO A CA 1
ATOM 3549 C C . PRO A 1 447 ? 26.654 17.428 -27.145 1.00 26.33 447 PRO A C 1
ATOM 3551 O O . PRO A 1 447 ? 27.467 17.182 -26.251 1.00 26.33 447 PRO A O 1
ATOM 3554 N N . VAL A 1 448 ? 25.478 16.809 -27.238 1.00 32.50 448 VAL A N 1
ATOM 3555 C CA . VAL A 1 448 ? 24.978 15.867 -26.230 1.00 32.50 448 VAL A CA 1
ATOM 3556 C C . VAL A 1 448 ? 25.654 14.509 -26.419 1.00 32.50 448 VAL A C 1
ATOM 3558 O O . VAL A 1 448 ? 25.104 13.588 -27.012 1.00 32.50 448 VAL A O 1
ATOM 3561 N N . ALA A 1 449 ? 26.879 14.391 -25.912 1.00 22.61 449 ALA A N 1
ATOM 3562 C CA . ALA A 1 449 ? 27.574 13.120 -25.806 1.00 22.61 449 ALA A CA 1
ATOM 3563 C C . ALA A 1 449 ? 27.018 12.335 -24.610 1.00 22.61 449 ALA A C 1
ATOM 3565 O O . ALA A 1 449 ? 27.525 12.458 -23.496 1.00 22.61 449 ALA A O 1
ATOM 3566 N N . VAL A 1 450 ? 25.991 11.513 -24.837 1.00 28.27 450 VAL A N 1
ATOM 3567 C CA . VAL A 1 450 ? 25.685 10.430 -23.896 1.00 28.27 450 VAL A CA 1
ATOM 3568 C C . VAL A 1 450 ? 26.576 9.248 -24.248 1.00 28.27 450 VAL A C 1
ATOM 3570 O O . VAL A 1 450 ? 26.543 8.753 -25.370 1.00 28.27 450 VAL A O 1
ATOM 3573 N N . SER A 1 451 ? 27.391 8.826 -23.288 1.00 21.53 451 SER A N 1
ATOM 3574 C CA . SER A 1 451 ? 28.159 7.589 -23.372 1.00 2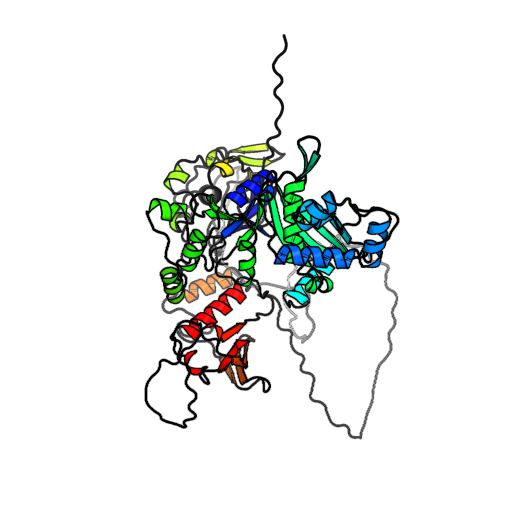1.53 451 SER A CA 1
ATOM 3575 C C . SER A 1 451 ? 27.391 6.510 -22.615 1.00 21.53 451 SER A C 1
ATOM 3577 O O . SER A 1 451 ? 27.275 6.606 -21.396 1.00 21.53 451 SER A O 1
ATOM 3579 N N . LEU A 1 452 ? 26.913 5.475 -23.307 1.00 25.70 452 LEU A N 1
ATOM 3580 C CA . LEU A 1 452 ? 27.071 4.133 -22.759 1.00 25.70 452 LEU A CA 1
ATOM 3581 C C . LEU A 1 452 ? 28.501 3.794 -23.097 1.00 25.70 452 LEU A C 1
ATOM 3583 O O . LEU A 1 452 ? 28.863 3.698 -24.263 1.00 25.70 452 LEU A O 1
ATOM 3587 N N . GLU A 1 453 ? 29.313 3.682 -22.067 1.00 20.09 453 GLU A N 1
ATOM 3588 C CA . GLU A 1 453 ? 30.161 2.514 -21.972 1.00 20.09 453 GLU A CA 1
ATOM 3589 C C . GLU A 1 453 ? 30.475 2.278 -20.501 1.00 20.09 453 GLU A C 1
ATOM 3591 O O . GLU A 1 453 ? 30.410 3.186 -19.666 1.00 20.09 453 GLU A O 1
ATOM 3596 N N . PHE A 1 454 ? 30.753 1.018 -20.195 1.00 24.02 454 PHE A N 1
ATOM 3597 C CA . PHE A 1 454 ? 31.125 0.544 -18.874 1.00 24.02 454 PHE A CA 1
ATOM 3598 C C . PHE A 1 454 ? 32.312 1.337 -18.309 1.00 24.02 454 PHE A C 1
ATOM 3600 O O . PHE A 1 454 ? 33.122 1.894 -19.049 1.00 24.02 454 PHE A O 1
ATOM 3607 N N . PHE A 1 455 ? 32.461 1.353 -16.980 1.00 20.61 455 PHE A N 1
ATOM 3608 C CA . PHE A 1 455 ? 33.592 1.997 -16.305 1.00 20.61 455 PHE A CA 1
ATOM 3609 C C . PHE A 1 455 ? 34.947 1.459 -16.810 1.00 20.61 455 PHE A C 1
ATOM 3611 O O . PHE A 1 455 ? 35.472 0.469 -16.306 1.00 20.61 455 PHE A O 1
ATOM 3618 N N . THR A 1 456 ? 35.553 2.142 -17.781 1.00 21.30 456 THR A N 1
ATOM 3619 C CA . THR A 1 456 ? 36.942 1.947 -18.212 1.00 21.30 456 THR A CA 1
ATOM 3620 C C . THR A 1 456 ? 37.497 3.271 -18.734 1.00 21.30 456 THR A C 1
ATOM 3622 O O . THR A 1 456 ? 37.197 3.710 -19.837 1.00 21.30 456 THR A O 1
ATOM 3625 N N . VAL A 1 457 ? 38.342 3.922 -17.930 1.00 22.08 457 VAL A N 1
ATOM 3626 C CA . VAL A 1 457 ? 39.086 5.114 -18.358 1.00 22.08 457 VAL A CA 1
ATOM 3627 C C . VAL A 1 457 ? 40.441 4.673 -18.906 1.00 22.08 457 VAL A C 1
ATOM 3629 O O . VAL A 1 457 ? 41.380 4.436 -18.143 1.00 22.08 457 VAL A O 1
ATOM 3632 N N . ILE A 1 458 ? 40.558 4.596 -20.232 1.00 21.36 458 ILE A N 1
ATOM 3633 C CA . ILE A 1 458 ? 41.856 4.528 -20.914 1.00 21.36 458 ILE A CA 1
ATOM 3634 C C . ILE A 1 458 ? 42.372 5.959 -21.101 1.00 21.36 458 ILE A C 1
ATOM 3636 O O . ILE A 1 458 ? 41.764 6.762 -21.803 1.00 21.36 458 ILE A O 1
ATOM 3640 N N . TYR A 1 459 ? 43.526 6.270 -20.510 1.00 19.89 459 TYR A N 1
ATOM 3641 C CA . TYR A 1 459 ? 44.282 7.486 -20.823 1.00 19.89 459 TYR A CA 1
ATOM 3642 C C . TYR A 1 459 ? 45.351 7.170 -21.878 1.00 19.89 459 TYR A C 1
ATOM 3644 O O . TYR A 1 459 ? 46.332 6.487 -21.581 1.00 19.89 459 TYR A O 1
ATOM 3652 N N . VAL A 1 460 ? 45.199 7.718 -23.086 1.00 22.41 460 VAL A N 1
ATOM 3653 C CA . VAL A 1 460 ? 46.279 7.849 -24.078 1.00 22.41 460 VAL A CA 1
ATOM 3654 C C . VAL A 1 460 ? 46.261 9.282 -24.613 1.00 22.41 460 VAL A C 1
ATOM 3656 O O . VAL A 1 460 ? 45.229 9.775 -25.061 1.00 22.41 460 VAL A O 1
ATOM 3659 N N . GLU A 1 461 ? 47.395 9.976 -24.528 1.00 21.89 461 GLU A N 1
ATOM 3660 C CA . GLU A 1 461 ? 47.533 11.371 -24.964 1.00 21.89 461 GLU A CA 1
ATOM 3661 C C . GLU A 1 461 ? 47.754 11.496 -26.487 1.00 21.89 461 GLU A C 1
ATOM 3663 O O . GLU A 1 461 ? 48.653 10.854 -27.027 1.00 21.89 461 GLU A O 1
ATOM 3668 N N . GLY A 1 462 ? 47.067 12.451 -27.135 1.00 23.62 462 GLY A N 1
ATOM 3669 C CA . GLY A 1 462 ? 47.702 13.321 -28.144 1.00 23.62 462 GLY A CA 1
ATOM 3670 C C . GLY A 1 462 ? 47.117 13.412 -29.571 1.00 23.62 462 GLY A C 1
ATOM 3671 O O . GLY A 1 462 ? 47.087 12.426 -30.294 1.00 23.62 462 GLY A O 1
ATOM 3672 N N . MET A 1 463 ? 46.894 14.671 -30.013 1.00 22.06 463 MET A N 1
ATOM 3673 C CA . MET A 1 463 ? 46.996 15.190 -31.409 1.00 22.06 463 MET A CA 1
ATOM 3674 C C . MET A 1 463 ? 45.862 14.862 -32.444 1.00 22.06 463 MET A C 1
ATOM 3676 O O . MET A 1 463 ? 45.430 13.726 -32.517 1.00 22.06 463 MET A O 1
ATOM 3680 N N . ILE A 1 464 ? 45.366 15.761 -33.342 1.00 24.92 464 ILE A N 1
ATOM 3681 C CA . ILE A 1 464 ? 45.592 17.222 -33.580 1.00 24.92 464 ILE A CA 1
ATOM 3682 C C . ILE A 1 464 ? 44.614 17.874 -34.639 1.00 24.92 464 ILE A C 1
ATOM 3684 O O . ILE A 1 464 ? 44.274 17.208 -35.607 1.00 24.92 464 ILE A O 1
ATOM 3688 N N . ILE A 1 465 ? 44.308 19.198 -34.535 1.00 24.05 465 ILE A N 1
ATOM 3689 C CA . ILE A 1 465 ? 43.885 20.193 -35.604 1.00 24.05 465 ILE A CA 1
ATOM 3690 C C . ILE A 1 465 ? 42.515 19.984 -36.332 1.00 24.05 465 ILE A C 1
ATOM 3692 O O . ILE A 1 465 ? 42.151 18.862 -36.630 1.00 24.05 465 ILE A O 1
ATOM 3696 N N . LYS A 1 466 ? 41.664 20.973 -36.710 1.00 23.95 466 LYS A N 1
ATOM 3697 C CA . LYS A 1 466 ? 41.694 22.438 -37.060 1.00 23.95 466 LYS A CA 1
ATOM 3698 C C . LYS A 1 466 ? 40.325 23.051 -36.625 1.00 23.95 466 LYS A C 1
ATOM 3700 O O . LYS A 1 466 ? 39.406 22.281 -36.404 1.00 23.95 466 LYS A O 1
ATOM 3705 N N . GLN A 1 467 ? 40.014 24.347 -36.508 1.00 23.92 467 GLN A N 1
ATOM 3706 C CA . GLN A 1 467 ? 40.456 25.619 -37.112 1.00 23.92 467 GLN A CA 1
ATOM 3707 C C . GLN A 1 467 ? 39.788 26.772 -36.299 1.00 23.92 467 GLN A C 1
ATOM 3709 O O . GLN A 1 467 ? 38.718 26.533 -35.753 1.00 23.92 467 GLN A O 1
ATOM 3714 N N . SER A 1 468 ? 40.236 28.030 -36.170 1.00 23.73 468 SER A N 1
ATOM 3715 C CA . SER A 1 468 ? 41.388 28.825 -36.662 1.00 23.73 468 SER A CA 1
ATOM 3716 C C . SER A 1 468 ? 42.089 29.526 -35.455 1.00 23.73 468 SER A C 1
ATOM 3718 O O . SER A 1 468 ? 42.008 28.989 -34.360 1.00 23.73 468 SER A O 1
ATOM 3720 N N . SER A 1 469 ? 42.822 30.655 -35.484 1.00 24.31 469 SER A N 1
ATOM 3721 C CA . SER A 1 469 ? 43.209 31.652 -36.514 1.00 24.31 469 SER A CA 1
ATOM 3722 C C . SER A 1 469 ? 44.478 32.423 -36.077 1.00 24.31 469 SER A C 1
ATOM 3724 O O . SER A 1 469 ? 44.921 32.266 -34.946 1.00 24.31 469 SER A O 1
ATOM 3726 N N . ILE A 1 470 ? 44.954 33.337 -36.942 1.00 24.77 470 ILE A N 1
ATOM 3727 C CA . ILE A 1 470 ? 46.069 34.294 -36.744 1.00 24.77 470 ILE A CA 1
ATOM 3728 C C . ILE A 1 470 ? 47.469 33.660 -36.906 1.00 24.77 470 ILE A C 1
ATOM 3730 O O . ILE A 1 470 ? 47.758 32.574 -36.422 1.00 24.77 470 ILE A O 1
ATOM 3734 N N . ALA A 1 471 ? 48.331 34.371 -37.636 1.00 23.95 471 ALA A N 1
ATOM 3735 C CA . ALA A 1 471 ? 49.755 34.110 -37.881 1.00 23.95 471 ALA A CA 1
ATOM 3736 C C . ALA A 1 471 ? 50.549 35.398 -37.538 1.00 23.95 471 ALA A C 1
ATOM 3738 O O . ALA A 1 471 ? 49.890 36.432 -37.371 1.00 23.95 471 ALA A O 1
ATOM 3739 N N . PRO A 1 472 ? 51.905 35.431 -37.503 1.00 33.72 472 PRO A N 1
ATOM 3740 C CA . PRO A 1 472 ? 52.923 34.382 -37.738 1.00 33.72 472 PRO A CA 1
ATOM 3741 C C . PRO A 1 472 ? 53.708 34.061 -36.418 1.00 33.72 472 PRO A C 1
ATOM 3743 O O . PRO A 1 472 ? 53.115 34.231 -35.361 1.00 33.72 472 PRO A O 1
ATOM 3746 N N . SER A 1 473 ? 54.963 33.571 -36.326 1.00 24.06 473 SER A N 1
ATOM 3747 C CA . SER A 1 473 ? 56.044 33.249 -37.289 1.00 24.06 473 SER A CA 1
ATOM 3748 C C . SER A 1 473 ? 57.040 32.186 -36.765 1.00 24.06 473 SER A C 1
ATOM 3750 O O . SER A 1 473 ? 57.123 31.942 -35.571 1.00 24.06 473 SER A O 1
ATOM 3752 N N . SER A 1 474 ? 57.853 31.660 -37.696 1.00 25.16 474 SER A N 1
ATOM 3753 C CA . SER A 1 474 ? 59.280 31.266 -37.568 1.00 25.16 474 SER A CA 1
ATOM 3754 C C . SER A 1 474 ? 59.784 30.316 -36.453 1.00 25.16 474 SER A C 1
ATOM 3756 O O . SER A 1 474 ? 59.892 30.698 -35.296 1.00 25.16 474 SER A O 1
ATOM 3758 N N . GLU A 1 475 ? 60.334 29.189 -36.938 1.00 27.64 475 GLU A N 1
ATOM 3759 C CA . GLU A 1 475 ? 61.566 28.486 -36.495 1.00 27.64 475 GLU A CA 1
ATOM 3760 C C . GLU A 1 475 ? 61.533 27.400 -35.385 1.00 27.64 475 GLU A C 1
ATOM 3762 O O . GLU A 1 475 ? 61.425 27.665 -34.196 1.00 27.64 475 GLU A O 1
ATOM 3767 N N . HIS A 1 476 ? 61.714 26.147 -35.851 1.00 26.16 476 HIS A N 1
ATOM 3768 C CA . HIS A 1 476 ? 62.597 25.069 -35.345 1.00 26.16 476 HIS A CA 1
ATOM 3769 C C . HIS A 1 476 ? 63.048 25.109 -33.860 1.00 26.16 476 HIS A C 1
ATOM 3771 O O . HIS A 1 476 ? 63.739 26.032 -33.456 1.00 26.16 476 HIS A O 1
ATOM 3777 N N . GLN A 1 477 ? 62.867 24.053 -33.044 1.00 25.77 477 GLN A N 1
ATOM 3778 C CA . GLN A 1 477 ? 63.677 22.815 -33.108 1.00 25.77 477 GLN A CA 1
ATOM 3779 C C . GLN A 1 477 ? 63.165 21.669 -32.185 1.00 25.77 477 GLN A C 1
ATOM 3781 O O . GLN A 1 477 ? 62.308 21.862 -31.329 1.00 25.77 477 GLN A O 1
ATOM 3786 N N . ASN A 1 478 ? 63.740 20.478 -32.393 1.00 24.19 478 ASN A N 1
ATOM 3787 C CA . ASN A 1 478 ? 63.531 19.174 -31.736 1.00 24.19 478 ASN A CA 1
ATOM 3788 C C . ASN A 1 478 ? 63.290 19.155 -30.209 1.00 24.19 478 ASN A C 1
ATOM 3790 O O . ASN A 1 478 ? 63.947 19.874 -29.461 1.00 24.19 478 ASN A O 1
ATOM 3794 N N . TRP A 1 479 ? 62.494 18.179 -29.752 1.00 22.91 479 TRP A N 1
ATOM 3795 C CA . TRP A 1 479 ? 62.456 17.718 -28.356 1.00 22.91 479 TRP A CA 1
ATOM 3796 C C . TRP A 1 479 ? 63.066 16.320 -28.208 1.00 22.91 479 TRP A C 1
ATOM 3798 O O . TRP A 1 479 ? 62.807 15.433 -29.022 1.00 22.91 479 TRP A O 1
ATOM 3808 N N . THR A 1 480 ? 63.831 16.129 -27.133 1.00 23.53 480 THR A N 1
ATOM 3809 C CA . THR A 1 480 ? 64.381 14.835 -26.703 1.00 23.53 480 THR A CA 1
ATOM 3810 C C . THR A 1 480 ? 63.705 14.400 -25.400 1.00 23.53 480 THR A C 1
ATOM 3812 O O . THR A 1 480 ? 63.236 15.229 -24.623 1.00 23.53 480 THR A O 1
ATOM 3815 N N . LEU A 1 481 ? 63.639 13.090 -25.181 1.00 25.34 481 LEU A N 1
ATOM 3816 C CA . LEU A 1 481 ? 62.966 12.430 -24.062 1.00 25.34 481 LEU A CA 1
ATOM 3817 C C . LEU A 1 481 ? 63.663 12.678 -22.706 1.00 25.34 481 LEU A C 1
ATOM 3819 O O . LEU A 1 481 ? 64.874 12.505 -22.643 1.00 25.34 481 LEU A O 1
ATOM 3823 N N . GLU A 1 482 ? 62.908 12.912 -21.621 1.00 23.64 482 GLU A N 1
ATOM 3824 C CA . GLU A 1 482 ? 63.225 12.363 -20.284 1.00 23.64 482 GLU A CA 1
ATOM 3825 C C . GLU A 1 482 ? 62.035 12.449 -19.295 1.00 23.64 482 GLU A C 1
ATOM 3827 O O . GLU A 1 482 ? 61.311 13.441 -19.234 1.00 23.64 482 GLU A O 1
ATOM 3832 N N . ARG A 1 483 ? 61.824 11.386 -18.501 1.00 22.84 483 ARG A N 1
ATOM 3833 C CA . ARG A 1 483 ? 60.888 11.310 -17.353 1.00 22.84 483 ARG A CA 1
ATOM 3834 C C . ARG A 1 483 ? 61.709 11.268 -16.059 1.00 22.84 483 ARG A C 1
ATOM 3836 O O . ARG A 1 483 ? 62.693 10.537 -16.068 1.00 22.84 483 ARG A O 1
ATOM 3843 N N . THR A 1 484 ? 61.246 11.866 -14.941 1.00 22.20 484 THR A N 1
ATOM 3844 C CA . THR A 1 484 ? 61.459 11.354 -13.549 1.00 22.20 484 THR A CA 1
ATOM 3845 C C . THR A 1 484 ? 60.710 12.144 -12.436 1.00 22.20 484 THR A C 1
ATOM 3847 O O . THR A 1 484 ? 60.979 13.310 -12.189 1.00 22.20 484 THR A O 1
ATOM 3850 N N . ILE A 1 485 ? 59.792 11.446 -11.741 1.00 22.78 485 ILE A N 1
ATOM 3851 C CA . ILE A 1 485 ? 59.499 11.414 -10.275 1.00 22.78 485 ILE A CA 1
ATOM 3852 C C . ILE A 1 485 ? 59.253 12.724 -9.458 1.00 22.78 485 ILE A C 1
ATOM 3854 O O . ILE A 1 485 ? 60.153 13.301 -8.865 1.00 22.78 485 ILE A O 1
ATOM 3858 N N . ILE A 1 486 ? 57.965 13.072 -9.289 1.00 22.67 486 ILE A N 1
ATOM 3859 C CA . ILE A 1 486 ? 57.119 12.932 -8.062 1.00 22.67 486 ILE A CA 1
ATOM 3860 C C . ILE A 1 486 ? 57.599 13.425 -6.650 1.00 22.67 486 ILE A C 1
ATOM 3862 O O . ILE A 1 486 ? 58.497 12.857 -6.037 1.00 22.67 486 ILE A O 1
ATOM 3866 N N . LYS A 1 487 ? 56.736 14.285 -6.053 1.00 25.61 487 LYS A N 1
ATOM 3867 C CA . LYS A 1 487 ? 56.421 14.577 -4.615 1.00 25.61 487 LYS A CA 1
ATOM 3868 C C . LYS A 1 487 ? 57.386 15.369 -3.710 1.00 25.61 487 LYS A C 1
ATOM 3870 O O . LYS A 1 487 ? 58.483 14.930 -3.387 1.00 25.61 487 LYS A O 1
ATOM 3875 N N . GLN A 1 488 ? 56.785 16.335 -3.000 1.00 23.55 488 GLN A N 1
ATOM 3876 C CA . GLN A 1 488 ? 56.825 16.364 -1.529 1.00 23.55 488 GLN A CA 1
ATOM 3877 C C . GLN A 1 488 ? 55.546 16.983 -0.932 1.00 23.55 488 GLN A C 1
ATOM 3879 O O . GLN A 1 488 ? 54.978 17.910 -1.496 1.00 23.55 488 GLN A O 1
ATOM 3884 N N . GLY A 1 489 ? 55.096 16.450 0.207 1.00 24.81 489 GLY A N 1
ATOM 3885 C CA . GLY A 1 489 ? 54.000 16.991 1.018 1.00 24.81 489 GLY A CA 1
ATOM 3886 C C . GLY A 1 489 ? 54.449 17.177 2.469 1.00 24.81 489 GLY A C 1
ATOM 3887 O O . GLY A 1 489 ? 55.444 16.582 2.891 1.00 24.81 489 GLY A O 1
ATOM 3888 N N . LEU A 1 490 ? 53.727 17.996 3.235 1.00 24.59 490 LEU A N 1
ATOM 3889 C CA . LEU A 1 490 ? 54.015 18.255 4.649 1.00 24.59 490 LEU A CA 1
ATOM 3890 C C . LEU A 1 490 ? 53.281 17.259 5.555 1.00 24.59 490 LEU A C 1
ATOM 3892 O O . LEU A 1 490 ? 52.072 17.085 5.440 1.00 24.59 490 LEU A O 1
ATOM 3896 N N . GLY A 1 491 ? 54.026 16.616 6.460 1.00 22.88 491 GLY A N 1
ATOM 3897 C CA . GLY A 1 491 ? 53.494 15.584 7.361 1.00 22.88 491 GLY A CA 1
ATOM 3898 C C . GLY A 1 491 ? 54.509 14.505 7.753 1.00 22.88 491 GLY A C 1
ATOM 3899 O O . GLY A 1 491 ? 54.178 13.324 7.752 1.00 22.88 491 GLY A O 1
ATOM 3900 N N . ARG A 1 492 ? 55.762 14.878 8.053 1.00 25.81 492 ARG A N 1
ATOM 3901 C CA . ARG A 1 492 ? 56.807 13.956 8.535 1.00 25.81 492 ARG A CA 1
ATOM 3902 C C . ARG A 1 492 ? 57.458 14.465 9.815 1.00 25.81 492 ARG A C 1
ATOM 3904 O O . ARG A 1 492 ? 58.077 15.522 9.780 1.00 25.81 492 ARG A O 1
ATOM 3911 N N . SER A 1 493 ? 57.493 13.599 10.825 1.00 24.50 493 SER A N 1
ATOM 3912 C CA . SER A 1 493 ? 58.595 13.459 11.792 1.00 24.50 493 SER A CA 1
ATOM 3913 C C . SER A 1 493 ? 58.572 12.004 12.301 1.00 24.50 493 SER A C 1
ATOM 3915 O O . SER A 1 493 ? 57.495 11.433 12.407 1.00 24.50 493 SER A O 1
ATOM 3917 N N . PHE A 1 494 ? 59.654 11.291 12.620 1.00 22.25 494 PHE A N 1
ATOM 3918 C CA . PHE A 1 494 ? 61.090 11.587 12.666 1.00 22.25 494 PHE A CA 1
ATOM 3919 C C . PHE A 1 494 ? 61.863 10.282 12.387 1.00 22.25 494 PHE A C 1
ATOM 3921 O O . PHE A 1 494 ? 61.609 9.296 13.082 1.00 22.25 494 PHE A O 1
ATOM 3928 N N . ARG A 1 495 ? 62.894 10.302 11.524 1.00 22.97 495 ARG A N 1
ATOM 3929 C CA . ARG A 1 495 ? 64.236 9.797 11.897 1.00 22.97 495 ARG A CA 1
ATOM 3930 C C . ARG A 1 495 ? 65.330 10.076 10.855 1.00 22.97 495 ARG A C 1
ATOM 3932 O O . ARG A 1 495 ? 65.087 10.040 9.659 1.00 22.97 495 ARG A O 1
ATOM 3939 N N . TYR A 1 496 ? 66.529 10.285 11.400 1.00 22.56 496 TYR A N 1
ATOM 3940 C CA . TYR A 1 496 ? 67.856 10.335 10.778 1.00 22.56 496 TYR A CA 1
ATOM 3941 C C . TYR A 1 496 ? 68.165 11.399 9.715 1.00 22.56 496 TYR A C 1
ATOM 3943 O O . TYR A 1 496 ? 68.122 11.187 8.509 1.00 22.56 496 TYR A O 1
ATOM 3951 N N . VAL A 1 497 ? 68.667 12.513 10.250 1.00 22.61 497 VAL A N 1
ATOM 3952 C CA . VAL A 1 497 ? 69.745 13.319 9.667 1.00 22.61 497 VAL A CA 1
ATOM 3953 C C . VAL A 1 497 ? 70.978 12.442 9.407 1.00 22.61 497 VAL A C 1
ATOM 3955 O O . VAL A 1 497 ? 71.481 11.820 10.345 1.00 22.61 497 VAL A O 1
ATOM 3958 N N . ASN A 1 498 ? 71.501 12.447 8.177 1.00 22.05 498 ASN A N 1
ATOM 3959 C CA . ASN A 1 498 ? 72.913 12.759 7.906 1.00 22.05 498 ASN A CA 1
ATOM 3960 C C . ASN A 1 498 ? 73.225 12.803 6.401 1.00 22.05 498 ASN A C 1
ATOM 3962 O O . ASN A 1 498 ? 72.804 11.920 5.665 1.00 22.05 498 ASN A O 1
ATOM 3966 N N . LYS A 1 499 ? 74.063 13.778 6.018 1.00 24.55 499 LYS A N 1
ATOM 3967 C CA . LYS A 1 499 ? 74.721 13.955 4.707 1.00 24.55 499 LYS A CA 1
ATOM 3968 C C . LYS A 1 499 ? 73.806 14.098 3.481 1.00 24.55 499 LYS A C 1
ATOM 3970 O O . LYS A 1 499 ? 73.359 13.113 2.907 1.00 24.55 499 LYS A O 1
ATOM 3975 N N . LEU A 1 500 ? 73.715 15.327 2.979 1.00 24.33 500 LEU A N 1
ATOM 3976 C CA . LEU A 1 500 ? 74.508 15.731 1.809 1.00 24.33 500 LEU A CA 1
ATOM 3977 C C . LEU A 1 500 ? 74.477 17.261 1.688 1.00 24.33 500 LEU A C 1
ATOM 3979 O O . LEU A 1 500 ? 73.483 17.854 1.278 1.00 24.33 500 LEU A O 1
ATOM 3983 N N . GLU A 1 501 ? 75.579 17.881 2.102 1.00 26.12 501 GLU A N 1
ATOM 3984 C CA . GLU A 1 501 ? 76.018 19.155 1.530 1.00 26.12 501 GLU A CA 1
ATOM 3985 C C . GLU A 1 501 ? 76.476 18.903 0.072 1.00 26.12 501 GLU A C 1
ATOM 3987 O O . GLU A 1 501 ? 76.590 17.751 -0.349 1.00 26.12 501 GLU A O 1
ATOM 3992 N N . ASP A 1 502 ? 76.745 19.976 -0.675 1.00 29.69 502 ASP A N 1
ATOM 3993 C CA . ASP A 1 502 ? 77.287 19.985 -2.047 1.00 29.69 502 ASP A CA 1
ATOM 3994 C C . ASP A 1 502 ? 76.343 19.607 -3.213 1.00 29.69 502 ASP A C 1
ATOM 3996 O O . ASP A 1 502 ? 76.456 18.551 -3.833 1.00 29.69 502 ASP A O 1
ATOM 4000 N N . ALA A 1 503 ? 75.520 20.577 -3.637 1.00 25.44 503 ALA A N 1
ATOM 4001 C CA . ALA A 1 503 ? 75.288 20.861 -5.064 1.00 25.44 503 ALA A CA 1
ATOM 4002 C C . ALA A 1 503 ? 74.885 22.347 -5.268 1.00 25.44 503 ALA A C 1
ATOM 4004 O O . ALA A 1 503 ? 73.982 22.822 -4.575 1.00 25.44 503 ALA A O 1
ATOM 4005 N N . PRO A 1 504 ? 75.531 23.116 -6.173 1.00 26.61 504 PRO A N 1
ATOM 4006 C CA . PRO A 1 504 ? 75.322 24.565 -6.291 1.00 26.61 504 PRO A CA 1
ATOM 4007 C C . PRO A 1 504 ? 74.374 24.968 -7.438 1.00 26.61 504 PRO A C 1
ATOM 4009 O O . PRO A 1 504 ? 74.246 24.246 -8.423 1.00 26.61 504 PRO A O 1
ATOM 4012 N N . GLY A 1 505 ? 73.812 26.187 -7.376 1.00 33.25 505 GLY A N 1
ATOM 4013 C CA . GLY A 1 505 ? 73.373 26.898 -8.593 1.00 33.25 505 GLY A CA 1
ATOM 4014 C C . GLY A 1 505 ? 71.928 27.404 -8.694 1.00 33.25 505 GLY A C 1
ATOM 4015 O O . GLY A 1 505 ? 71.484 27.637 -9.813 1.00 33.25 505 GLY A O 1
ATOM 4016 N N . PHE A 1 506 ? 71.189 27.619 -7.599 1.00 26.59 506 PHE A N 1
ATOM 4017 C CA . PHE A 1 506 ? 69.873 28.284 -7.678 1.00 26.59 506 PHE A CA 1
ATOM 4018 C C . PHE A 1 506 ? 70.016 29.824 -7.659 1.00 26.59 506 PHE A C 1
ATOM 4020 O O . PHE A 1 506 ? 70.501 30.363 -6.660 1.00 26.59 506 PHE A O 1
ATOM 4027 N N . PRO A 1 507 ? 69.621 30.560 -8.719 1.00 30.53 507 PRO A N 1
ATOM 4028 C CA . PRO A 1 507 ? 69.784 32.010 -8.767 1.00 30.53 507 PRO A CA 1
ATOM 4029 C C . PRO A 1 507 ? 68.721 32.748 -7.938 1.00 30.53 507 PRO A C 1
ATOM 4031 O O . PRO A 1 507 ? 67.523 32.478 -8.017 1.00 30.53 507 PRO A O 1
ATOM 4034 N N . GLN A 1 508 ? 69.169 33.736 -7.163 1.00 35.59 508 GLN A N 1
ATOM 4035 C CA . GLN A 1 508 ? 68.307 34.683 -6.456 1.00 35.59 508 GLN A CA 1
ATOM 4036 C C . GLN A 1 508 ? 67.711 35.700 -7.440 1.00 35.59 508 GLN A C 1
ATOM 4038 O O . GLN A 1 508 ? 68.475 36.442 -8.049 1.00 35.59 508 GLN A O 1
ATOM 4043 N N . THR A 1 509 ? 66.380 35.805 -7.542 1.00 27.86 509 THR A N 1
ATOM 4044 C CA . THR A 1 509 ? 65.629 37.081 -7.702 1.00 27.86 509 THR A CA 1
ATOM 4045 C C . THR A 1 509 ? 64.120 36.838 -7.839 1.00 27.86 509 THR A C 1
ATOM 4047 O O . THR A 1 509 ? 63.654 36.485 -8.911 1.00 27.86 509 THR A O 1
ATOM 4050 N N . ALA A 1 510 ? 63.368 37.050 -6.748 1.00 26.88 510 ALA A N 1
ATOM 4051 C CA . ALA A 1 510 ? 61.957 37.506 -6.702 1.00 26.88 510 ALA A CA 1
ATOM 4052 C C . ALA A 1 510 ? 61.380 37.394 -5.268 1.00 26.88 510 ALA A C 1
ATOM 4054 O O . ALA A 1 510 ? 60.226 37.026 -5.063 1.00 26.88 510 ALA A O 1
ATOM 4055 N N . LEU A 1 511 ? 62.187 37.687 -4.241 1.00 28.81 511 LEU A N 1
ATOM 4056 C CA . LEU A 1 511 ? 61.764 37.631 -2.837 1.00 28.81 511 LEU A CA 1
ATOM 4057 C C . LEU A 1 511 ? 61.366 39.039 -2.366 1.00 28.81 511 LEU A C 1
ATOM 4059 O O . LEU A 1 511 ? 62.054 39.655 -1.556 1.00 28.81 511 LEU A O 1
ATOM 4063 N N . GLN A 1 512 ? 60.276 39.577 -2.918 1.00 33.72 512 GLN A N 1
ATOM 4064 C CA . GLN A 1 512 ? 59.694 40.840 -2.458 1.00 33.72 512 GLN A CA 1
ATOM 4065 C C . GLN A 1 512 ? 58.190 40.893 -2.756 1.00 33.72 512 GLN A C 1
ATOM 4067 O O . GLN A 1 512 ? 57.784 40.737 -3.900 1.00 33.72 512 GLN A O 1
ATOM 4072 N N . HIS A 1 513 ? 57.413 41.156 -1.695 1.00 29.84 513 HIS A N 1
ATOM 4073 C CA . HIS A 1 513 ? 55.944 41.111 -1.552 1.00 29.84 513 HIS A CA 1
ATOM 4074 C C . HIS A 1 513 ? 55.360 39.808 -0.983 1.00 29.84 513 HIS A C 1
ATOM 4076 O O . HIS A 1 513 ? 54.690 39.071 -1.693 1.00 29.84 513 HIS A O 1
ATOM 4082 N N . LEU A 1 514 ? 55.543 39.591 0.331 1.00 25.20 514 LEU A N 1
ATOM 4083 C CA . LEU A 1 514 ? 54.523 39.027 1.243 1.00 25.20 514 LEU A CA 1
ATOM 4084 C C . LEU A 1 514 ? 54.997 39.055 2.714 1.00 25.20 514 LEU A C 1
ATOM 4086 O O . LEU A 1 514 ? 55.469 38.067 3.257 1.00 25.20 514 LEU A O 1
ATOM 4090 N N . LEU A 1 515 ? 54.878 40.227 3.340 1.00 24.45 515 LEU A N 1
ATOM 4091 C CA . LEU A 1 515 ? 54.730 40.522 4.780 1.00 24.45 515 LEU A CA 1
ATOM 4092 C C . LEU A 1 515 ? 54.379 42.031 4.835 1.00 24.45 515 LEU A C 1
ATOM 4094 O O . LEU A 1 515 ? 54.916 42.763 3.998 1.00 24.45 515 LEU A O 1
ATOM 4098 N N . PRO A 1 516 ? 53.506 42.531 5.740 1.00 29.78 516 PRO A N 1
ATOM 4099 C CA . PRO A 1 516 ? 53.221 41.983 7.069 1.00 29.78 516 PRO A CA 1
ATOM 4100 C C . PRO A 1 516 ? 51.726 41.825 7.434 1.00 29.78 516 PRO A C 1
ATOM 4102 O O . PRO A 1 516 ? 50.880 42.563 6.943 1.00 29.78 516 PRO A O 1
ATOM 4105 N N . LEU A 1 517 ? 51.435 40.947 8.405 1.00 24.52 517 LEU A N 1
ATOM 4106 C CA . LEU A 1 517 ? 50.596 41.232 9.591 1.00 24.52 517 LEU A CA 1
ATOM 4107 C C . LEU A 1 517 ? 50.520 39.980 10.485 1.00 24.52 517 LEU A C 1
ATOM 4109 O O . LEU A 1 517 ? 49.776 39.046 10.210 1.00 24.52 517 LEU A O 1
ATOM 4113 N N . HIS A 1 518 ? 51.311 39.958 11.562 1.00 24.48 518 HIS A N 1
ATOM 4114 C CA . HIS A 1 518 ? 51.332 38.864 12.539 1.00 24.48 518 HIS A CA 1
ATOM 4115 C C . HIS A 1 518 ? 51.554 39.431 13.951 1.00 24.48 518 HIS A C 1
ATOM 4117 O O . HIS A 1 518 ? 52.693 39.649 14.370 1.00 24.48 518 HIS A O 1
ATOM 4123 N N . HIS A 1 519 ? 50.476 39.673 14.704 1.00 24.78 519 HIS A N 1
ATOM 4124 C CA . HIS A 1 519 ? 50.553 39.775 16.165 1.00 24.78 519 HIS A CA 1
ATOM 4125 C C . HIS A 1 519 ? 49.200 39.569 16.853 1.00 24.78 519 HIS A C 1
ATOM 4127 O O . HIS A 1 519 ? 48.163 39.902 16.293 1.00 24.78 519 HIS A O 1
ATOM 4133 N N . ASN A 1 520 ? 49.265 39.081 18.097 1.00 23.47 520 ASN A N 1
ATOM 4134 C CA . ASN A 1 520 ? 48.154 38.803 19.016 1.00 23.47 520 ASN A CA 1
ATOM 4135 C C . ASN A 1 520 ? 47.198 37.666 18.609 1.00 23.47 520 ASN A C 1
ATOM 4137 O O . ASN A 1 520 ? 46.170 37.897 17.984 1.00 23.47 520 ASN A O 1
ATOM 4141 N N . LEU A 1 521 ? 47.469 36.457 19.117 1.00 24.11 521 LEU A N 1
ATOM 4142 C CA . LEU A 1 521 ? 46.709 35.911 20.258 1.00 24.11 521 LEU A CA 1
ATOM 4143 C C . LEU A 1 521 ? 47.305 34.568 20.727 1.00 24.11 521 LEU A C 1
ATOM 4145 O O . LEU A 1 521 ? 46.887 33.490 20.320 1.00 24.11 521 LEU A O 1
ATOM 4149 N N . LEU A 1 522 ? 48.273 34.647 21.642 1.00 24.28 522 LEU A N 1
ATOM 4150 C CA . LEU A 1 522 ? 48.613 33.560 22.563 1.00 24.28 522 LEU A CA 1
ATOM 4151 C C . LEU A 1 522 ? 48.208 34.001 23.968 1.00 24.28 522 LEU A C 1
ATOM 4153 O O . LEU A 1 522 ? 48.715 35.029 24.413 1.00 24.28 522 LEU A O 1
ATOM 4157 N N . GLN A 1 523 ? 47.389 33.216 24.680 1.00 24.83 523 GLN A N 1
ATOM 4158 C CA . GLN A 1 523 ? 47.564 32.979 26.125 1.00 24.83 523 GLN A CA 1
ATOM 4159 C C . GLN A 1 523 ? 46.585 31.944 26.717 1.00 24.83 523 GLN A C 1
ATOM 4161 O O . GLN A 1 523 ? 45.401 31.963 26.401 1.00 24.83 523 GLN A O 1
ATOM 4166 N N . ARG A 1 524 ? 47.102 31.172 27.698 1.00 23.45 524 ARG A N 1
ATOM 4167 C CA . ARG A 1 524 ? 46.438 30.175 28.584 1.00 23.45 524 ARG A CA 1
ATOM 4168 C C . ARG A 1 524 ? 46.106 28.850 27.871 1.00 23.45 524 ARG A C 1
ATOM 4170 O O . ARG A 1 524 ? 45.367 28.840 26.904 1.00 23.45 524 ARG A O 1
ATOM 4177 N N . VAL A 1 525 ? 46.643 27.697 28.282 1.00 25.72 525 VAL A N 1
ATOM 4178 C CA . VAL A 1 525 ? 46.694 27.127 29.650 1.00 25.72 525 VAL A CA 1
ATOM 4179 C C . VAL A 1 525 ? 48.093 26.581 30.024 1.00 25.72 525 VAL A C 1
ATOM 4181 O O . VAL A 1 525 ? 48.929 26.349 29.157 1.00 25.72 525 VAL A O 1
ATOM 4184 N N . ASN A 1 526 ? 48.354 26.430 31.330 1.00 22.83 526 ASN A N 1
ATOM 4185 C CA . ASN A 1 526 ? 49.654 26.096 31.938 1.00 22.83 526 ASN A CA 1
ATOM 4186 C C . ASN A 1 526 ? 49.795 24.578 32.265 1.00 22.83 526 ASN A C 1
ATOM 4188 O O . ASN A 1 526 ? 48.770 23.945 32.522 1.00 22.83 526 ASN A O 1
ATOM 4192 N N . PRO A 1 527 ? 51.014 23.993 32.322 1.00 31.70 527 PRO A N 1
ATOM 4193 C CA . PRO A 1 527 ? 51.247 22.566 32.603 1.00 31.70 527 PRO A CA 1
ATOM 4194 C C . PRO A 1 527 ? 51.840 22.283 34.004 1.00 31.70 527 PRO A C 1
ATOM 4196 O O . PRO A 1 527 ? 52.415 23.177 34.617 1.00 31.70 527 PRO A O 1
ATOM 4199 N N . HIS A 1 528 ? 51.824 21.014 34.447 1.00 24.41 528 HIS A N 1
ATOM 4200 C CA . HIS A 1 528 ? 52.752 20.461 35.459 1.00 24.41 528 HIS A CA 1
ATOM 4201 C C . HIS A 1 528 ? 53.039 18.966 35.162 1.00 24.41 528 HIS A C 1
ATOM 4203 O O . HIS A 1 528 ? 52.106 18.205 34.937 1.00 24.41 528 HIS A O 1
ATOM 4209 N N . THR A 1 529 ? 54.288 18.556 34.874 1.00 24.25 529 THR A N 1
ATOM 4210 C CA . THR A 1 529 ? 55.384 18.151 35.805 1.00 24.25 529 THR A CA 1
ATOM 4211 C C . THR A 1 529 ? 55.172 16.716 36.352 1.00 24.25 529 THR A C 1
ATOM 4213 O O . THR A 1 529 ? 54.320 16.531 37.205 1.00 24.25 529 THR A O 1
ATOM 4216 N N . ILE A 1 530 ? 55.733 15.630 35.784 1.00 23.00 530 ILE A N 1
ATOM 4217 C CA . ILE A 1 530 ? 57.145 15.149 35.685 1.00 23.00 530 ILE A CA 1
ATOM 4218 C C . ILE A 1 530 ? 57.627 14.286 36.891 1.00 23.00 530 ILE A C 1
ATOM 4220 O O . ILE A 1 530 ? 57.782 14.798 37.991 1.00 23.00 530 ILE A O 1
ATOM 4224 N N . SER A 1 531 ? 58.020 13.031 36.576 1.00 20.23 531 SER A N 1
ATOM 4225 C CA . SER A 1 531 ? 59.144 12.224 37.139 1.00 20.23 531 SER A CA 1
ATOM 4226 C C . SER A 1 531 ? 59.011 11.323 38.397 1.00 20.23 531 SER A C 1
ATOM 4228 O O . SER A 1 531 ? 58.962 11.838 39.503 1.00 20.23 531 SER A O 1
ATOM 4230 N N . LEU A 1 532 ? 59.203 9.998 38.171 1.00 21.69 532 LEU A N 1
ATOM 4231 C CA . LEU A 1 532 ? 60.090 9.003 38.861 1.00 21.69 532 LEU A CA 1
ATOM 4232 C C . LEU A 1 532 ? 59.981 8.801 40.412 1.00 21.69 532 LEU A C 1
ATOM 4234 O O . LEU A 1 532 ? 59.692 9.729 41.144 1.00 21.69 532 LEU A O 1
ATOM 4238 N N . THR A 1 533 ? 60.244 7.638 41.047 1.00 20.50 533 THR A N 1
ATOM 4239 C CA . THR A 1 533 ? 61.014 6.421 40.671 1.00 20.50 533 THR A CA 1
ATOM 4240 C C . THR A 1 533 ? 60.685 5.208 41.588 1.00 20.50 533 THR A C 1
ATOM 4242 O O . THR A 1 533 ? 60.348 5.403 42.747 1.00 20.50 533 THR A O 1
ATOM 4245 N N . SER A 1 534 ? 60.959 3.985 41.103 1.00 20.61 534 SER A N 1
ATOM 4246 C CA . SER A 1 534 ? 61.452 2.784 41.837 1.00 20.61 534 SER A CA 1
ATOM 4247 C C . SER A 1 534 ? 60.647 2.009 42.917 1.00 20.61 534 SER A C 1
ATOM 4249 O O . SER A 1 534 ? 60.455 2.462 44.036 1.00 20.61 534 SER A O 1
ATOM 4251 N N . ALA A 1 535 ? 60.500 0.705 42.610 1.00 22.17 535 ALA A N 1
ATOM 4252 C CA . ALA A 1 535 ? 60.842 -0.475 43.439 1.00 22.17 535 ALA A CA 1
ATOM 4253 C C . ALA A 1 535 ? 59.815 -1.177 44.380 1.00 22.17 535 ALA A C 1
ATOM 4255 O O . ALA A 1 535 ? 59.606 -0.796 45.523 1.00 22.17 535 ALA A O 1
ATOM 4256 N N . HIS A 1 536 ? 59.422 -2.377 43.915 1.00 21.52 536 HIS A N 1
ATOM 4257 C CA . HIS A 1 536 ? 59.271 -3.662 44.635 1.00 21.52 536 HIS A CA 1
ATOM 4258 C C . HIS A 1 536 ? 58.053 -4.010 45.541 1.00 21.52 536 HIS A C 1
ATOM 4260 O O . HIS A 1 536 ? 57.877 -3.496 46.635 1.00 21.52 536 HIS A O 1
ATOM 4266 N N . ILE A 1 537 ? 57.406 -5.124 45.134 1.00 22.14 537 ILE A N 1
ATOM 4267 C CA . ILE A 1 537 ? 56.850 -6.232 45.955 1.00 22.14 537 ILE A CA 1
ATOM 4268 C C . ILE A 1 537 ? 55.476 -6.014 46.637 1.00 22.14 537 ILE A C 1
ATOM 4270 O O . ILE A 1 537 ? 55.406 -5.653 47.804 1.00 22.14 537 ILE A O 1
ATOM 4274 N N . LEU A 1 538 ? 54.383 -6.412 45.955 1.00 22.05 538 LEU A N 1
ATOM 4275 C CA . LEU A 1 538 ? 53.582 -7.610 46.318 1.00 22.05 538 LEU A CA 1
ATOM 4276 C C . LEU A 1 538 ? 52.394 -7.893 45.367 1.00 22.05 538 LEU A C 1
ATOM 4278 O O . LEU A 1 538 ? 51.586 -7.024 45.075 1.00 22.05 538 LEU A O 1
ATOM 4282 N N . SER A 1 539 ? 52.297 -9.162 44.956 1.00 23.34 539 SER A N 1
ATOM 4283 C CA . SER A 1 539 ? 51.097 -9.943 44.595 1.00 23.34 539 SER A CA 1
ATOM 4284 C C . SER A 1 539 ? 49.803 -9.225 44.154 1.00 23.34 539 SER A C 1
ATOM 4286 O O . SER A 1 539 ? 48.982 -8.831 44.982 1.00 23.34 539 SER A O 1
ATOM 4288 N N . SER A 1 540 ? 49.502 -9.278 42.852 1.00 22.91 540 SER A N 1
ATOM 4289 C CA . SER A 1 540 ? 48.126 -9.499 42.386 1.00 22.91 540 SER A CA 1
ATOM 4290 C C . SER A 1 540 ? 48.099 -10.293 41.071 1.00 22.91 540 SER A C 1
ATOM 4292 O O . SER A 1 540 ? 49.055 -10.310 40.294 1.00 22.91 540 SER A O 1
ATOM 4294 N N . ARG A 1 541 ? 47.017 -11.051 40.883 1.00 26.02 541 ARG A N 1
ATOM 4295 C CA . ARG A 1 541 ? 46.817 -12.048 39.821 1.00 26.02 541 ARG A CA 1
ATOM 4296 C C . ARG A 1 541 ? 46.415 -11.336 38.525 1.00 26.02 541 ARG A C 1
ATOM 4298 O O . ARG A 1 541 ? 45.402 -10.645 38.514 1.00 26.02 541 ARG A O 1
ATOM 4305 N N . ALA A 1 542 ? 47.200 -11.490 37.460 1.00 23.67 542 ALA A N 1
ATOM 4306 C CA . ALA A 1 542 ? 46.989 -10.754 36.214 1.00 23.67 542 ALA A CA 1
ATOM 4307 C C . ALA A 1 542 ? 45.676 -11.152 35.500 1.00 23.67 542 ALA A C 1
ATOM 4309 O O . ALA A 1 542 ? 45.461 -12.347 35.275 1.00 23.67 542 ALA A O 1
ATOM 4310 N N . PRO A 1 543 ? 44.830 -10.188 35.087 1.00 25.41 543 PRO A N 1
ATOM 4311 C CA . PRO A 1 543 ? 43.885 -10.393 33.996 1.00 25.41 543 PRO A CA 1
ATOM 4312 C C . PRO A 1 543 ? 44.629 -10.368 32.648 1.00 25.41 543 PRO A C 1
ATOM 4314 O O . PRO A 1 543 ? 45.655 -9.699 32.503 1.00 25.41 543 PRO A O 1
ATOM 4317 N N . ALA A 1 544 ? 44.119 -11.109 31.662 1.00 26.28 544 ALA A N 1
ATOM 4318 C CA . ALA A 1 544 ? 44.684 -11.152 30.312 1.00 26.28 544 ALA A CA 1
ATOM 4319 C C . ALA A 1 544 ? 44.602 -9.771 29.619 1.00 26.28 544 ALA A C 1
ATOM 4321 O O . ALA A 1 544 ? 43.688 -8.996 29.916 1.00 26.28 544 ALA A O 1
ATOM 4322 N N . PRO A 1 545 ? 45.545 -9.431 28.718 1.00 25.34 545 PRO A N 1
ATOM 4323 C CA . PRO A 1 545 ? 45.610 -8.101 28.124 1.00 25.34 545 PRO A CA 1
ATOM 4324 C C . PRO A 1 545 ? 44.412 -7.829 27.212 1.00 25.34 545 PRO A C 1
ATOM 4326 O O . PRO A 1 545 ? 44.024 -8.675 26.407 1.00 25.34 545 PRO A O 1
ATOM 4329 N N . ALA A 1 546 ? 43.878 -6.611 27.305 1.00 25.70 546 ALA A N 1
ATOM 4330 C CA . ALA A 1 546 ? 42.877 -6.113 26.376 1.00 25.70 546 ALA A CA 1
ATOM 4331 C C . ALA A 1 546 ? 43.446 -6.132 24.950 1.00 25.70 546 ALA A C 1
ATOM 4333 O O . ALA A 1 546 ? 44.373 -5.384 24.631 1.00 25.70 546 ALA A O 1
ATOM 4334 N N . GLN A 1 547 ? 42.885 -6.984 24.093 1.00 25.80 547 GLN A N 1
ATOM 4335 C CA . GLN A 1 547 ? 43.109 -6.870 22.662 1.00 25.80 547 GLN A CA 1
ATOM 4336 C C . GLN A 1 547 ? 42.420 -5.592 22.190 1.00 25.80 547 GLN A C 1
ATOM 4338 O O . GLN A 1 547 ? 41.218 -5.410 22.381 1.00 25.80 547 GLN A O 1
ATOM 4343 N N . THR A 1 548 ? 43.187 -4.699 21.573 1.00 25.39 548 THR A N 1
ATOM 4344 C CA . THR A 1 548 ? 42.647 -3.589 20.792 1.00 25.39 548 THR A CA 1
ATOM 4345 C C . THR A 1 548 ? 41.949 -4.168 19.567 1.00 25.39 548 THR A C 1
ATOM 4347 O O . THR A 1 548 ? 42.574 -4.333 18.517 1.00 25.39 548 THR A O 1
ATOM 4350 N N . ALA A 1 549 ? 40.668 -4.515 19.721 1.00 25.20 549 ALA A N 1
ATOM 4351 C CA . ALA A 1 549 ? 39.808 -4.914 18.619 1.00 25.20 549 ALA A CA 1
ATOM 4352 C C . ALA A 1 549 ? 39.817 -3.787 17.583 1.00 25.20 549 ALA A C 1
ATOM 4354 O O . ALA A 1 549 ? 39.326 -2.682 17.822 1.00 25.20 549 ALA A O 1
ATOM 4355 N N . THR A 1 550 ? 40.478 -4.049 16.459 1.00 25.28 550 THR A N 1
ATOM 4356 C CA . THR A 1 550 ? 40.534 -3.110 15.343 1.00 25.28 550 THR A CA 1
ATOM 4357 C C . THR A 1 550 ? 39.161 -3.168 14.689 1.00 25.28 550 THR A C 1
ATOM 4359 O O . THR A 1 550 ? 38.708 -4.259 14.352 1.00 25.28 550 THR A O 1
ATOM 4362 N N . MET A 1 551 ? 38.459 -2.036 14.607 1.00 26.47 551 MET A N 1
ATOM 4363 C CA . MET A 1 551 ? 37.055 -2.034 14.190 1.00 26.47 551 MET A CA 1
ATOM 4364 C C . MET A 1 551 ? 36.903 -2.599 12.775 1.00 26.47 551 MET A C 1
ATOM 4366 O O . MET A 1 551 ? 37.559 -2.120 11.849 1.00 26.47 551 MET A O 1
ATOM 4370 N N . ALA A 1 552 ? 36.017 -3.582 12.615 1.00 23.98 552 ALA A N 1
ATOM 4371 C CA . ALA A 1 552 ? 35.521 -3.969 11.302 1.00 23.98 552 ALA A CA 1
ATOM 4372 C C . ALA A 1 552 ? 34.653 -2.822 10.743 1.00 23.98 552 ALA A C 1
ATOM 4374 O O . ALA A 1 552 ? 33.886 -2.225 11.507 1.00 23.98 552 ALA A O 1
ATOM 4375 N N . PRO A 1 553 ? 34.782 -2.460 9.455 1.00 26.88 553 PRO A N 1
ATOM 4376 C CA . PRO A 1 553 ? 34.002 -1.377 8.872 1.00 26.88 553 PRO A CA 1
ATOM 4377 C C . PRO A 1 553 ? 32.550 -1.811 8.628 1.00 26.88 553 PRO A C 1
ATOM 4379 O O . PRO A 1 553 ? 32.292 -2.748 7.880 1.00 26.88 553 PRO A O 1
ATOM 4382 N N . THR A 1 554 ? 31.609 -1.093 9.237 1.00 31.77 554 THR A N 1
ATOM 4383 C CA . THR A 1 554 ? 30.169 -1.185 8.950 1.00 31.77 554 THR A CA 1
ATOM 4384 C C . THR A 1 554 ? 29.842 -0.555 7.590 1.00 31.77 554 THR A C 1
ATOM 4386 O O . THR A 1 554 ? 30.575 0.321 7.120 1.00 31.77 554 THR A O 1
ATOM 4389 N N . SER A 1 555 ? 28.694 -0.937 7.017 1.00 31.52 555 SER A N 1
ATOM 4390 C CA . SER A 1 555 ? 28.288 -0.775 5.611 1.00 31.52 555 SER A CA 1
ATOM 4391 C C . SER A 1 555 ? 28.865 -1.859 4.706 1.00 31.52 555 SER A C 1
ATOM 4393 O O . SER A 1 555 ? 30.069 -2.119 4.720 1.00 31.52 555 SER A O 1
ATOM 4395 N N . THR A 1 556 ? 28.023 -2.410 3.825 1.00 37.44 556 THR A N 1
ATOM 4396 C CA . THR A 1 556 ? 28.494 -2.908 2.532 1.00 37.44 556 THR A CA 1
ATOM 4397 C C . THR A 1 556 ? 29.193 -1.756 1.826 1.00 37.44 556 THR A C 1
ATOM 4399 O O . THR A 1 556 ? 28.571 -0.945 1.135 1.00 37.44 556 THR A O 1
ATOM 4402 N N . GLN A 1 557 ? 30.514 -1.688 1.990 1.00 41.19 557 GLN A N 1
ATOM 4403 C CA . GLN A 1 557 ? 31.344 -1.023 1.011 1.00 41.19 557 GLN A CA 1
ATOM 4404 C C . GLN A 1 557 ? 31.014 -1.678 -0.330 1.00 41.19 557 GLN A C 1
ATOM 4406 O O . GLN A 1 557 ? 31.431 -2.803 -0.604 1.00 41.19 557 GLN A O 1
ATOM 4411 N N . LEU A 1 558 ? 30.313 -0.929 -1.188 1.00 44.66 558 LEU A N 1
ATOM 4412 C CA . LEU A 1 558 ? 30.725 -0.856 -2.582 1.00 44.66 558 LEU A CA 1
ATOM 4413 C C . LEU A 1 558 ? 32.246 -0.770 -2.530 1.00 44.66 558 LEU A C 1
ATOM 4415 O O . LEU A 1 558 ? 32.782 0.213 -2.017 1.00 44.66 558 LEU A O 1
ATOM 4419 N N . LEU A 1 559 ? 32.918 -1.851 -2.921 1.00 50.94 559 LEU A N 1
ATOM 4420 C CA . LEU A 1 559 ? 34.368 -1.907 -2.964 1.00 50.94 559 LEU A CA 1
ATOM 4421 C C . LEU A 1 559 ? 34.776 -0.772 -3.903 1.00 50.94 559 LEU A C 1
ATOM 4423 O O . LEU A 1 559 ? 34.572 -0.879 -5.111 1.00 50.94 559 LEU A O 1
ATOM 4427 N N . LEU A 1 560 ? 35.242 0.347 -3.331 1.00 62.22 560 LEU A N 1
ATOM 4428 C CA . LEU A 1 560 ? 35.556 1.587 -4.049 1.00 62.22 560 LEU A CA 1
ATOM 4429 C C . LEU A 1 560 ? 36.876 1.409 -4.804 1.00 62.22 560 LEU A C 1
ATOM 4431 O O . LEU A 1 560 ? 37.879 2.065 -4.529 1.00 62.22 560 LEU A O 1
ATOM 4435 N N . LEU A 1 561 ? 36.855 0.462 -5.732 1.00 77.38 561 LEU A N 1
ATOM 4436 C CA . LEU A 1 561 ? 37.909 0.166 -6.671 1.00 77.38 561 LEU A CA 1
ATOM 4437 C C . LEU A 1 561 ? 37.988 1.337 -7.643 1.00 77.38 561 LEU A C 1
ATOM 4439 O O . LEU A 1 561 ? 36.989 1.759 -8.230 1.00 77.38 561 LEU A O 1
ATOM 4443 N N . SER A 1 562 ? 39.189 1.870 -7.815 1.00 79.50 562 SER A N 1
ATOM 4444 C CA . SER A 1 562 ? 39.436 2.856 -8.856 1.00 79.50 562 SER A CA 1
ATOM 4445 C C . SER A 1 562 ? 39.153 2.250 -10.241 1.00 79.50 562 SER A C 1
ATOM 4447 O O . SER A 1 562 ? 39.294 1.036 -10.427 1.00 79.50 562 SER A O 1
ATOM 4449 N N . PRO A 1 563 ? 38.839 3.071 -11.263 1.00 70.38 563 PRO A N 1
ATOM 4450 C CA . PRO A 1 563 ? 38.669 2.581 -12.633 1.00 70.38 563 PRO A CA 1
ATOM 4451 C C . PRO A 1 563 ? 39.876 1.780 -13.154 1.00 70.38 563 PRO A C 1
ATOM 4453 O O . PRO A 1 563 ? 39.712 0.874 -13.966 1.00 70.38 563 PRO A O 1
ATOM 4456 N N . ALA A 1 564 ? 41.085 2.071 -12.656 1.00 74.62 564 ALA A N 1
ATOM 4457 C CA . ALA A 1 564 ? 42.297 1.322 -12.982 1.00 74.62 564 ALA A CA 1
ATOM 4458 C C . ALA A 1 564 ? 42.325 -0.079 -12.342 1.00 74.62 564 ALA A C 1
ATOM 4460 O O . ALA A 1 564 ? 42.730 -1.039 -12.995 1.00 74.62 564 ALA A O 1
ATOM 4461 N N . GLU A 1 565 ? 41.878 -0.217 -11.090 1.00 78.94 565 GLU A N 1
ATOM 4462 C CA . GLU A 1 565 ? 41.768 -1.516 -10.414 1.00 78.94 565 GLU A CA 1
ATOM 4463 C C . GLU A 1 565 ? 40.662 -2.369 -11.045 1.00 78.94 565 GLU A C 1
ATOM 4465 O O . GLU A 1 565 ? 40.903 -3.538 -11.335 1.00 78.94 565 GLU A O 1
ATOM 4470 N N . LEU A 1 566 ? 39.498 -1.784 -11.352 1.00 80.50 566 LEU A N 1
ATOM 4471 C CA . LEU A 1 566 ? 38.416 -2.466 -12.075 1.00 80.50 566 LEU A CA 1
ATOM 4472 C C . LEU A 1 566 ? 38.875 -2.962 -13.453 1.00 80.50 566 LEU A C 1
ATOM 4474 O O . LEU A 1 566 ? 38.724 -4.143 -13.758 1.00 80.50 566 LEU A O 1
ATOM 4478 N N . SER A 1 567 ? 39.499 -2.093 -14.255 1.00 82.06 567 SER A N 1
ATOM 4479 C CA . SER A 1 567 ? 40.018 -2.454 -15.580 1.00 82.06 567 SER A CA 1
ATOM 4480 C C . SER A 1 567 ? 41.083 -3.558 -15.504 1.00 82.06 567 SER A C 1
ATOM 4482 O O . SER A 1 567 ? 41.058 -4.500 -16.302 1.00 82.06 567 SER A O 1
ATOM 4484 N N . TYR A 1 568 ? 41.976 -3.510 -14.507 1.00 85.19 568 TYR A N 1
ATOM 4485 C CA . TYR A 1 568 ? 42.970 -4.559 -14.264 1.00 85.19 568 TYR A CA 1
ATOM 4486 C C . TYR A 1 568 ? 42.331 -5.899 -13.871 1.00 85.19 568 TYR A C 1
ATOM 4488 O O . TYR A 1 568 ? 42.718 -6.937 -14.411 1.00 85.19 568 TYR A O 1
ATOM 4496 N N . LEU A 1 569 ? 41.351 -5.887 -12.960 1.00 88.50 569 LEU A N 1
ATOM 4497 C CA . LEU A 1 569 ? 40.622 -7.082 -12.528 1.00 88.50 569 LEU A CA 1
ATOM 4498 C C . LEU A 1 569 ? 39.858 -7.716 -13.689 1.00 88.50 569 LEU A C 1
ATOM 4500 O O . LEU A 1 569 ? 40.014 -8.912 -13.926 1.00 88.50 569 LEU A O 1
ATOM 4504 N N . HIS A 1 570 ? 39.096 -6.915 -14.437 1.00 88.06 570 HIS A N 1
ATOM 4505 C CA . HIS A 1 570 ? 38.336 -7.371 -15.597 1.00 88.06 570 HIS A CA 1
ATOM 4506 C C . HIS A 1 570 ? 39.267 -7.991 -16.645 1.00 88.06 570 HIS A C 1
ATOM 4508 O O . HIS A 1 570 ? 39.132 -9.165 -16.973 1.00 88.06 570 HIS A O 1
ATOM 4514 N N . THR A 1 571 ? 40.305 -7.259 -17.067 1.00 88.88 571 THR A N 1
ATOM 4515 C CA . THR A 1 571 ? 41.293 -7.754 -18.041 1.00 88.88 571 THR A CA 1
ATOM 4516 C C . THR A 1 571 ? 41.936 -9.063 -17.580 1.00 88.88 571 THR A C 1
ATOM 4518 O O . THR A 1 571 ? 42.045 -9.997 -18.366 1.00 88.88 571 THR A O 1
ATOM 4521 N N . SER A 1 572 ? 42.340 -9.156 -16.309 1.00 86.94 572 SER A N 1
ATOM 4522 C CA . SER A 1 572 ? 43.014 -10.343 -15.764 1.00 86.94 572 SER A CA 1
ATOM 4523 C C . SER A 1 572 ? 42.086 -11.559 -15.679 1.00 86.94 572 SER A C 1
ATOM 4525 O O . SER A 1 572 ? 42.510 -12.673 -15.988 1.00 86.94 572 SER A O 1
ATOM 4527 N N . LEU A 1 573 ? 40.819 -11.359 -15.303 1.00 90.12 573 LEU A N 1
ATOM 4528 C CA . LEU A 1 573 ? 39.817 -12.422 -15.196 1.00 90.12 573 LEU A CA 1
ATOM 4529 C C . LEU A 1 573 ? 39.248 -12.858 -16.557 1.00 90.12 573 LEU A C 1
ATOM 4531 O O . LEU A 1 573 ? 38.847 -14.010 -16.677 1.00 90.12 573 LEU A O 1
ATOM 4535 N N . SER A 1 574 ? 39.268 -12.005 -17.587 1.00 89.31 574 SER A N 1
ATOM 4536 C CA . SER A 1 574 ? 38.875 -12.370 -18.961 1.00 89.31 574 SER A CA 1
ATOM 4537 C C . SER A 1 574 ? 39.950 -13.157 -19.732 1.00 89.31 574 SER A C 1
ATOM 4539 O O . SER A 1 574 ? 39.688 -13.667 -20.825 1.00 89.31 574 SER A O 1
ATOM 4541 N N . LEU A 1 575 ? 41.175 -13.272 -19.202 1.00 86.25 575 LEU A N 1
ATOM 4542 C CA . LEU A 1 575 ? 42.226 -14.090 -19.816 1.00 86.25 575 LEU A CA 1
ATOM 4543 C C . LEU A 1 575 ? 41.866 -15.580 -19.812 1.00 86.25 575 LEU A C 1
ATOM 4545 O O . LEU A 1 575 ? 41.070 -16.062 -19.013 1.00 86.25 575 LEU A O 1
ATOM 4549 N N . HIS A 1 576 ? 42.489 -16.325 -20.721 1.00 85.38 576 HIS A N 1
ATOM 4550 C CA . HIS A 1 576 ? 42.303 -17.764 -20.862 1.00 85.38 576 HIS A CA 1
ATOM 4551 C C . HIS A 1 576 ? 43.675 -18.458 -20.738 1.00 85.38 576 HIS A C 1
ATOM 4553 O O . HIS A 1 576 ? 44.439 -18.456 -21.706 1.00 85.38 576 HIS A O 1
ATOM 4559 N N . PRO A 1 577 ? 44.028 -19.040 -19.570 1.00 84.81 577 PRO A N 1
ATOM 4560 C CA . PRO A 1 577 ? 43.229 -19.152 -18.342 1.00 84.81 577 PRO A CA 1
ATOM 4561 C C . PRO A 1 577 ? 43.111 -17.827 -17.557 1.00 84.81 577 PRO A C 1
ATOM 4563 O O . PRO A 1 577 ? 43.991 -16.971 -17.679 1.00 84.81 577 PRO A O 1
ATOM 4566 N N . PRO A 1 578 ? 42.073 -17.675 -16.712 1.00 90.38 578 PRO A N 1
ATOM 4567 C CA . PRO A 1 578 ? 41.836 -16.451 -15.951 1.00 90.38 578 PRO A CA 1
ATOM 4568 C C . PRO A 1 578 ? 42.885 -16.264 -14.852 1.00 90.38 578 PRO A C 1
ATOM 4570 O O . PRO A 1 578 ? 43.160 -17.179 -14.069 1.00 90.38 578 PRO A O 1
ATOM 4573 N N . LEU A 1 579 ? 43.444 -15.059 -14.759 1.00 88.69 579 LEU A N 1
ATOM 4574 C CA . LEU A 1 579 ? 44.393 -14.673 -13.719 1.00 88.69 579 LEU A CA 1
ATOM 4575 C C . LEU A 1 579 ? 43.642 -14.040 -12.544 1.00 88.69 579 LEU A C 1
ATOM 4577 O O . LEU A 1 579 ? 43.285 -12.864 -12.563 1.00 88.69 579 LEU A O 1
ATOM 4581 N N . ARG A 1 580 ? 43.398 -14.837 -11.498 1.00 90.19 580 ARG A N 1
ATOM 4582 C CA . ARG A 1 580 ? 42.763 -14.357 -10.262 1.00 90.19 580 ARG A CA 1
ATOM 4583 C C . ARG A 1 580 ? 43.764 -13.545 -9.422 1.00 90.19 580 ARG A C 1
ATOM 4585 O O . ARG A 1 580 ? 44.922 -13.958 -9.330 1.00 90.19 580 ARG A O 1
ATOM 4592 N N . PRO A 1 581 ? 43.347 -12.457 -8.742 1.00 88.62 581 PRO A N 1
ATOM 4593 C CA . PRO A 1 581 ? 44.254 -11.594 -7.964 1.00 88.62 581 PRO A CA 1
ATOM 4594 C C . PRO A 1 581 ? 44.992 -12.301 -6.824 1.00 88.62 581 PRO A C 1
ATOM 4596 O O . PRO A 1 581 ? 46.077 -11.891 -6.427 1.00 88.62 581 PRO A O 1
ATOM 4599 N N . ASP A 1 582 ? 44.404 -13.376 -6.303 1.00 87.88 582 ASP A N 1
ATOM 4600 C CA . ASP A 1 582 ? 44.951 -14.219 -5.240 1.00 87.88 582 ASP A CA 1
ATOM 4601 C C . ASP A 1 582 ? 45.627 -15.497 -5.775 1.00 87.88 582 ASP A C 1
ATOM 4603 O O . ASP A 1 582 ? 45.911 -16.424 -5.016 1.00 87.88 582 ASP A O 1
ATOM 4607 N N . SER A 1 583 ? 45.904 -15.555 -7.083 1.00 86.31 583 SER A N 1
ATOM 4608 C CA . SER A 1 583 ? 46.553 -16.662 -7.806 1.00 86.31 583 SER A CA 1
ATOM 4609 C C . SER A 1 583 ? 45.845 -18.026 -7.760 1.00 86.31 583 SER A C 1
ATOM 4611 O O . SER A 1 583 ? 46.399 -19.020 -8.233 1.00 86.31 583 SER A O 1
ATOM 4613 N N . ARG A 1 584 ? 44.615 -18.100 -7.233 1.00 89.25 584 ARG A N 1
ATOM 4614 C CA . ARG A 1 584 ? 43.816 -19.334 -7.256 1.00 89.25 584 ARG A CA 1
ATOM 4615 C C . ARG A 1 584 ? 43.475 -19.745 -8.689 1.00 89.25 584 ARG A C 1
ATOM 4617 O O . ARG A 1 584 ? 43.337 -18.904 -9.577 1.00 89.25 584 ARG A O 1
ATOM 4624 N N . THR A 1 585 ? 43.251 -21.038 -8.915 1.00 89.56 585 THR A N 1
ATOM 4625 C CA . THR A 1 585 ? 42.669 -21.502 -10.188 1.00 89.56 585 THR A CA 1
ATOM 4626 C C . THR A 1 585 ? 41.196 -21.083 -10.295 1.00 89.56 585 THR A C 1
ATOM 4628 O O . THR A 1 585 ? 40.571 -20.717 -9.293 1.00 89.56 585 THR A O 1
ATOM 4631 N N . ALA A 1 586 ? 40.607 -21.156 -11.494 1.00 86.06 586 ALA A N 1
ATOM 4632 C CA . ALA A 1 586 ? 39.195 -20.823 -11.724 1.00 86.06 586 ALA A CA 1
ATOM 4633 C C . ALA A 1 586 ? 38.231 -21.584 -10.786 1.00 86.06 586 ALA A C 1
ATOM 4635 O O . ALA A 1 586 ? 37.303 -20.995 -10.242 1.00 86.06 586 ALA A O 1
ATOM 4636 N N . THR A 1 587 ? 38.498 -22.869 -10.532 1.00 89.38 587 THR A N 1
ATOM 4637 C CA . THR A 1 587 ? 37.647 -23.765 -9.727 1.00 89.38 587 THR A CA 1
ATOM 4638 C C . THR A 1 587 ? 38.017 -23.833 -8.241 1.00 89.38 587 THR A C 1
ATOM 4640 O O . THR A 1 587 ? 37.344 -24.509 -7.466 1.00 89.38 587 THR A O 1
ATOM 4643 N N . GLN A 1 588 ? 39.084 -23.155 -7.807 1.00 90.81 588 GLN A N 1
ATOM 4644 C CA . GLN A 1 588 ? 39.565 -23.230 -6.428 1.00 90.81 588 GLN A CA 1
ATOM 4645 C C . GLN A 1 588 ? 38.833 -22.232 -5.516 1.00 90.81 588 GLN A C 1
ATOM 4647 O O . GLN A 1 588 ? 38.877 -21.014 -5.719 1.00 90.81 588 GLN A O 1
ATOM 4652 N N . PHE A 1 589 ? 38.187 -22.739 -4.466 1.00 88.94 589 PHE A N 1
ATOM 4653 C CA . PHE A 1 589 ? 37.513 -21.936 -3.441 1.00 88.94 589 PHE A CA 1
ATOM 4654 C C . PHE A 1 589 ? 38.502 -21.176 -2.538 1.00 88.94 589 PHE A C 1
ATOM 4656 O O . PHE A 1 589 ? 39.702 -21.457 -2.528 1.00 88.94 589 PHE A O 1
ATOM 4663 N N . ARG A 1 590 ? 38.004 -20.170 -1.802 1.00 87.56 590 ARG A N 1
ATOM 4664 C CA . ARG A 1 590 ? 38.780 -19.526 -0.727 1.00 87.56 590 ARG A CA 1
ATOM 4665 C C . ARG A 1 590 ? 38.970 -20.539 0.409 1.00 87.56 590 ARG A C 1
ATOM 4667 O O . ARG A 1 590 ? 38.059 -21.336 0.634 1.00 87.56 590 ARG A O 1
ATOM 4674 N N . PRO A 1 591 ? 40.092 -20.505 1.148 1.00 86.69 591 PRO A N 1
ATOM 4675 C CA . PRO A 1 591 ? 40.155 -21.203 2.422 1.00 86.69 591 PRO A CA 1
ATOM 4676 C C . PRO A 1 591 ? 39.077 -20.642 3.358 1.00 86.69 591 PRO A C 1
ATOM 4678 O O . PRO A 1 591 ? 38.905 -19.424 3.467 1.00 86.69 591 PRO A O 1
ATOM 4681 N N . LEU A 1 592 ? 38.371 -21.551 4.021 1.00 92.25 592 LEU A N 1
ATOM 4682 C CA . LEU A 1 592 ? 37.441 -21.264 5.104 1.00 92.25 592 LEU A CA 1
ATOM 4683 C C . LEU A 1 592 ? 37.766 -22.170 6.288 1.00 92.25 592 LEU A C 1
ATOM 4685 O O . LEU A 1 592 ? 38.272 -23.281 6.109 1.00 92.25 592 LEU A O 1
ATOM 4689 N N . THR A 1 593 ? 37.454 -21.704 7.487 1.00 92.12 593 THR A N 1
ATOM 4690 C CA . THR A 1 593 ? 37.420 -22.518 8.701 1.00 92.12 593 THR A CA 1
ATOM 4691 C C . THR A 1 593 ? 35.966 -22.783 9.056 1.00 92.12 593 THR A C 1
ATOM 4693 O O . THR A 1 593 ? 35.186 -21.835 9.147 1.00 92.12 593 THR A O 1
ATOM 4696 N N . ALA A 1 594 ? 35.614 -24.052 9.253 1.00 92.94 594 ALA A N 1
ATOM 4697 C CA . ALA A 1 594 ? 34.299 -24.470 9.719 1.00 92.94 594 ALA A CA 1
ATOM 4698 C C . ALA A 1 594 ? 34.428 -25.095 11.115 1.00 92.94 594 ALA A C 1
ATOM 4700 O O . ALA A 1 594 ? 35.206 -26.028 11.310 1.00 92.94 594 ALA A O 1
ATOM 4701 N N . GLU A 1 595 ? 33.663 -24.574 12.067 1.00 94.12 595 GLU A N 1
ATOM 4702 C CA . GLU A 1 595 ? 33.547 -25.059 13.442 1.00 94.12 595 GLU A CA 1
ATOM 4703 C C . GLU A 1 595 ? 32.102 -25.532 13.667 1.00 94.12 595 GLU A C 1
ATOM 4705 O O . GLU A 1 595 ? 31.163 -24.977 13.098 1.00 94.12 595 GLU A O 1
ATOM 4710 N N . THR A 1 596 ? 31.907 -26.556 14.493 1.00 95.56 596 THR A N 1
ATOM 4711 C CA . THR A 1 596 ? 30.582 -27.062 14.893 1.00 95.56 596 THR A CA 1
ATOM 4712 C C . THR A 1 596 ? 30.501 -27.149 16.409 1.00 95.56 596 THR A C 1
ATOM 4714 O O . THR A 1 596 ? 31.538 -27.293 17.051 1.00 95.56 596 THR A O 1
ATOM 4717 N N . ASP A 1 597 ? 29.287 -27.126 16.962 1.00 91.94 597 ASP A N 1
ATOM 4718 C CA . ASP A 1 597 ? 29.036 -27.148 18.415 1.00 91.94 597 ASP A CA 1
ATOM 4719 C C . ASP A 1 597 ? 29.598 -25.906 19.142 1.00 91.94 597 ASP A C 1
ATOM 4721 O O . ASP A 1 597 ? 30.173 -25.971 20.227 1.00 91.94 597 ASP A O 1
ATOM 4725 N N . ILE A 1 598 ? 29.443 -24.736 18.509 1.00 93.12 598 ILE A N 1
ATOM 4726 C CA . ILE A 1 598 ? 29.882 -23.441 19.056 1.00 93.12 598 ILE A CA 1
ATOM 4727 C C . ILE A 1 598 ? 28.859 -22.804 20.017 1.00 93.12 598 ILE A C 1
ATOM 4729 O O . ILE A 1 598 ? 29.223 -21.958 20.833 1.00 93.12 598 ILE A O 1
ATOM 4733 N N . LEU A 1 599 ? 27.583 -23.203 19.938 1.00 90.88 599 LEU A N 1
ATOM 4734 C CA . LEU A 1 599 ? 26.479 -22.710 20.768 1.00 90.88 599 LEU A CA 1
ATOM 4735 C C . LEU A 1 599 ? 25.856 -23.870 21.573 1.00 90.88 599 LEU A C 1
ATOM 4737 O O . LEU A 1 599 ? 24.946 -24.536 21.073 1.00 90.88 599 LEU A O 1
ATOM 4741 N N . PRO A 1 600 ? 26.258 -24.089 22.841 1.00 87.44 600 PRO A N 1
ATOM 4742 C CA . PRO A 1 600 ? 25.823 -25.244 23.640 1.00 87.44 600 PRO A CA 1
ATOM 4743 C C . PRO A 1 600 ? 24.345 -25.196 24.076 1.00 87.44 600 PRO A C 1
ATOM 4745 O O . PRO A 1 600 ? 23.853 -26.120 24.718 1.00 87.44 600 PRO A O 1
ATOM 4748 N N . SER A 1 601 ? 23.634 -24.106 23.774 1.00 87.88 601 SER A N 1
ATOM 4749 C CA . SER A 1 601 ? 22.192 -23.933 24.000 1.00 87.88 601 SER A CA 1
ATOM 4750 C C . SER A 1 601 ? 21.325 -24.334 22.798 1.00 87.88 601 SER A C 1
ATOM 4752 O O . SER A 1 601 ? 20.101 -24.222 22.871 1.00 87.88 601 SER A O 1
ATOM 4754 N N . THR A 1 602 ? 21.938 -24.769 21.695 1.00 91.94 602 THR A N 1
ATOM 4755 C CA . THR A 1 602 ? 21.259 -25.201 20.462 1.00 91.94 602 THR A CA 1
ATOM 4756 C C . THR A 1 602 ? 21.317 -26.723 20.315 1.00 91.94 602 THR A C 1
ATOM 4758 O O . THR A 1 602 ? 22.188 -27.373 20.885 1.00 91.94 602 THR A O 1
ATOM 4761 N N . ASN A 1 603 ? 20.394 -27.315 19.554 1.00 94.69 603 ASN A N 1
ATOM 4762 C CA . ASN A 1 603 ? 20.426 -28.747 19.227 1.00 94.69 603 ASN A CA 1
ATOM 4763 C C . ASN A 1 603 ? 21.550 -29.091 18.236 1.00 94.69 603 ASN A C 1
ATOM 4765 O O . ASN A 1 603 ? 21.988 -30.237 18.169 1.00 94.69 603 ASN A O 1
ATOM 4769 N N . GLY A 1 604 ? 22.003 -28.099 17.474 1.00 93.81 604 GLY A N 1
ATOM 4770 C CA . GLY A 1 604 ? 23.213 -28.136 16.671 1.00 93.81 604 GLY A CA 1
ATOM 4771 C C . GLY A 1 604 ? 23.589 -26.717 16.271 1.00 93.81 604 GLY A C 1
ATOM 4772 O O . GLY A 1 604 ? 22.719 -25.865 16.114 1.00 93.81 604 GLY A O 1
ATOM 4773 N N . SER A 1 605 ? 24.878 -26.450 16.106 1.00 95.56 605 SER A N 1
ATOM 4774 C CA . SER A 1 605 ? 25.359 -25.153 15.630 1.00 95.56 605 SER A CA 1
ATOM 4775 C C . SER A 1 605 ? 26.602 -25.306 14.773 1.00 95.56 605 SER A C 1
ATOM 4777 O O . SER A 1 605 ? 27.377 -26.252 14.944 1.00 95.56 605 SER A O 1
ATOM 4779 N N . ALA A 1 606 ? 26.786 -24.361 13.858 1.00 94.81 606 ALA A N 1
ATOM 4780 C CA . ALA A 1 606 ? 27.949 -24.270 12.994 1.00 94.81 606 ALA A CA 1
ATOM 4781 C C . ALA A 1 606 ? 28.403 -22.815 12.851 1.00 94.81 606 ALA A C 1
ATOM 4783 O O . ALA A 1 606 ? 27.608 -21.885 12.970 1.00 94.81 606 ALA A O 1
ATOM 4784 N N . ARG A 1 607 ? 29.689 -22.630 12.572 1.00 94.06 607 ARG A N 1
ATOM 4785 C CA . ARG A 1 607 ? 30.314 -21.342 12.280 1.00 94.06 607 ARG A CA 1
ATOM 4786 C C . ARG A 1 607 ? 31.254 -21.512 11.104 1.00 94.06 607 ARG A C 1
ATOM 4788 O O . ARG A 1 607 ? 32.105 -22.396 11.124 1.00 94.06 607 ARG A O 1
ATOM 4795 N N . ILE A 1 608 ? 31.111 -20.671 10.091 1.00 94.00 608 ILE A N 1
ATOM 4796 C CA . ILE A 1 608 ? 31.988 -20.627 8.922 1.00 94.00 608 ILE A CA 1
ATOM 4797 C C . ILE A 1 608 ? 32.629 -19.246 8.874 1.00 94.00 608 ILE A C 1
ATOM 4799 O O . ILE A 1 608 ? 31.931 -18.239 8.912 1.00 94.00 608 ILE A O 1
ATOM 4803 N N . CYS A 1 609 ? 33.955 -19.199 8.764 1.00 91.25 609 CYS A N 1
ATOM 4804 C CA . CYS A 1 609 ? 34.712 -17.960 8.606 1.00 91.25 609 CYS A CA 1
ATOM 4805 C C . CYS A 1 609 ? 35.648 -18.059 7.394 1.00 91.25 609 CYS A C 1
ATOM 4807 O O . CYS A 1 609 ? 36.346 -19.060 7.216 1.00 91.25 609 CYS A O 1
ATOM 4809 N N . PHE A 1 610 ? 35.659 -17.022 6.559 1.00 87.44 610 PHE A N 1
ATOM 4810 C CA . PHE A 1 610 ? 36.571 -16.859 5.429 1.00 87.44 610 PHE A CA 1
ATOM 4811 C C . PHE A 1 610 ? 37.764 -15.971 5.800 1.00 87.44 610 PHE A C 1
ATOM 4813 O O . PHE A 1 610 ? 37.687 -15.109 6.671 1.00 87.44 610 PHE A O 1
ATOM 4820 N N . ALA A 1 611 ? 38.876 -16.131 5.077 1.00 78.31 611 ALA A N 1
ATOM 4821 C CA . ALA A 1 611 ? 40.106 -15.365 5.308 1.00 78.31 611 ALA A CA 1
ATOM 4822 C C . ALA A 1 611 ? 39.988 -13.837 5.079 1.00 78.31 611 ALA A C 1
ATOM 4824 O O . ALA A 1 611 ? 40.909 -13.103 5.428 1.00 78.31 611 ALA A O 1
ATOM 4825 N N . ASP A 1 612 ? 38.884 -13.358 4.497 1.00 76.50 612 ASP A N 1
ATOM 4826 C CA . ASP A 1 612 ? 38.559 -11.932 4.330 1.00 76.50 612 ASP A CA 1
ATOM 4827 C C . ASP A 1 612 ? 37.739 -11.344 5.494 1.00 76.50 612 ASP A C 1
ATOM 4829 O O . ASP A 1 612 ? 37.439 -10.153 5.488 1.00 76.50 612 ASP A O 1
ATOM 4833 N N . GLY A 1 613 ? 37.409 -12.155 6.505 1.00 78.50 613 GLY A N 1
ATOM 4834 C CA . GLY A 1 613 ? 36.598 -11.752 7.653 1.00 78.50 613 GLY A CA 1
ATOM 4835 C C . GLY A 1 613 ? 35.095 -11.970 7.475 1.00 78.50 613 GLY A C 1
ATOM 4836 O O . GLY A 1 613 ? 34.348 -11.692 8.409 1.00 78.50 613 GLY A O 1
ATOM 4837 N N . THR A 1 614 ? 34.637 -12.495 6.330 1.00 84.25 614 THR A N 1
ATOM 4838 C CA . THR A 1 614 ? 33.232 -12.902 6.166 1.00 84.25 614 THR A CA 1
ATOM 4839 C C . THR A 1 614 ? 32.932 -14.074 7.099 1.00 84.25 614 THR A C 1
ATOM 4841 O O . THR A 1 614 ? 33.564 -15.129 6.993 1.00 84.25 614 THR A O 1
ATOM 4844 N N . GLU A 1 615 ? 31.964 -13.908 7.995 1.00 90.38 615 GLU A N 1
ATOM 4845 C CA . GLU A 1 615 ? 31.564 -14.910 8.984 1.00 90.38 615 GLU A CA 1
ATOM 4846 C C . GLU A 1 615 ? 30.059 -15.187 8.897 1.00 90.38 615 GLU A C 1
ATOM 4848 O O . GLU A 1 615 ? 29.263 -14.269 8.721 1.00 90.38 615 GLU A O 1
ATOM 4853 N N . ALA A 1 616 ? 29.680 -16.457 9.035 1.00 92.31 616 ALA A N 1
ATOM 4854 C CA . ALA A 1 616 ? 28.302 -16.899 9.194 1.00 92.31 616 ALA A CA 1
ATOM 4855 C C . ALA A 1 616 ? 28.213 -17.869 10.378 1.00 92.31 616 ALA A C 1
ATOM 4857 O O . ALA A 1 616 ? 29.033 -18.783 10.506 1.00 92.31 616 ALA A O 1
ATOM 4858 N N . ILE A 1 617 ? 27.207 -17.682 11.227 1.00 93.81 617 ILE A N 1
ATOM 4859 C CA . ILE A 1 617 ? 26.848 -18.582 12.325 1.00 93.81 617 ILE A CA 1
ATOM 4860 C C . ILE A 1 617 ? 25.462 -19.138 12.013 1.00 93.81 617 ILE A C 1
ATOM 4862 O O . ILE A 1 617 ? 24.611 -18.396 11.541 1.00 93.81 617 ILE A O 1
ATOM 4866 N N . VAL A 1 618 ? 25.255 -20.428 12.272 1.00 94.81 618 VAL A N 1
ATOM 4867 C CA . VAL A 1 618 ? 23.958 -21.101 12.144 1.00 94.81 618 VAL A CA 1
ATOM 4868 C C . VAL A 1 618 ? 23.635 -21.799 13.459 1.00 94.81 618 VAL A C 1
ATOM 4870 O O . VAL A 1 618 ? 24.466 -22.546 13.991 1.00 94.81 618 VAL A O 1
ATOM 4873 N N . GLY A 1 619 ? 22.430 -21.582 13.975 1.00 94.75 619 GLY A N 1
ATOM 4874 C CA . GLY A 1 619 ? 21.860 -22.268 15.128 1.00 94.75 619 GLY A CA 1
ATOM 4875 C C . GLY A 1 619 ? 20.654 -23.115 14.730 1.00 94.75 619 GLY A C 1
ATOM 4876 O O . GLY A 1 619 ? 19.780 -22.676 13.998 1.00 94.75 619 GLY A O 1
ATOM 4877 N N . ILE A 1 620 ? 20.574 -24.342 15.240 1.00 95.81 620 ILE A N 1
ATOM 4878 C CA . ILE A 1 620 ? 19.438 -25.240 15.017 1.00 95.81 620 ILE A CA 1
ATOM 4879 C C . ILE A 1 620 ? 18.758 -25.510 16.355 1.00 95.81 620 ILE A C 1
ATOM 4881 O O . ILE A 1 620 ? 19.394 -25.989 17.298 1.00 95.81 620 ILE A O 1
ATOM 4885 N N . LYS A 1 621 ? 17.453 -25.252 16.435 1.00 94.69 621 LYS A N 1
ATOM 4886 C CA . LYS A 1 621 ? 16.603 -25.621 17.576 1.00 94.69 621 LYS A CA 1
ATOM 4887 C C . LYS A 1 621 ? 15.530 -26.607 17.129 1.00 94.69 621 LYS A C 1
ATOM 4889 O O . LYS A 1 621 ? 14.990 -26.484 16.035 1.00 94.69 621 LYS A O 1
ATOM 4894 N N . ALA A 1 622 ? 15.222 -27.580 17.978 1.00 93.81 622 ALA A N 1
ATOM 4895 C CA . ALA A 1 622 ? 14.233 -28.615 17.711 1.00 93.81 622 ALA A CA 1
ATOM 4896 C C . ALA A 1 622 ? 13.148 -28.621 18.796 1.00 93.81 622 ALA A C 1
ATOM 4898 O O . ALA A 1 622 ? 13.437 -28.826 19.976 1.00 93.81 622 ALA A O 1
ATOM 4899 N N . GLU A 1 623 ? 11.893 -28.449 18.388 1.00 93.06 623 GLU A N 1
ATOM 4900 C CA . GLU A 1 623 ? 10.714 -28.541 19.253 1.00 93.06 623 GLU A CA 1
ATOM 4901 C C . GLU A 1 623 ? 9.849 -29.744 18.856 1.00 93.06 623 GLU A C 1
ATOM 4903 O O . GLU A 1 623 ? 9.856 -30.180 17.705 1.00 93.06 623 GLU A O 1
ATOM 4908 N N . VAL A 1 624 ? 9.093 -30.303 19.805 1.00 93.12 624 VAL A N 1
ATOM 4909 C CA . VAL A 1 624 ? 8.153 -31.401 19.526 1.00 93.12 624 VAL A CA 1
ATOM 4910 C C . VAL A 1 624 ? 6.757 -30.824 19.316 1.00 93.12 624 VAL A C 1
ATOM 4912 O O . VAL A 1 624 ? 6.100 -30.414 20.273 1.00 93.12 624 VAL A O 1
ATOM 4915 N N . GLU A 1 625 ? 6.275 -30.847 18.076 1.00 89.69 625 GLU A N 1
ATOM 4916 C CA . GLU A 1 625 ? 4.927 -30.402 17.718 1.00 89.69 625 GLU A CA 1
ATOM 4917 C C . GLU A 1 625 ? 3.970 -31.579 17.463 1.00 89.69 625 GLU A C 1
ATOM 4919 O O . GLU A 1 625 ? 4.365 -32.729 17.237 1.00 89.69 625 GLU A O 1
ATOM 4924 N N . ARG A 1 626 ? 2.659 -31.303 17.525 1.00 84.31 626 ARG A N 1
ATOM 4925 C CA . ARG A 1 626 ? 1.616 -32.310 17.276 1.00 84.31 626 ARG A CA 1
ATOM 4926 C C . ARG A 1 626 ? 1.352 -32.444 15.782 1.00 84.31 626 ARG A C 1
ATOM 4928 O O . ARG A 1 626 ? 1.020 -31.475 15.108 1.00 84.31 626 ARG A O 1
ATOM 4935 N N . THR A 1 627 ? 1.409 -33.669 15.276 1.00 80.56 627 THR A N 1
ATOM 4936 C CA . THR A 1 627 ? 1.121 -33.974 13.870 1.00 80.56 627 THR A CA 1
ATOM 4937 C C . THR A 1 627 ? -0.380 -33.842 13.600 1.00 80.56 627 THR A C 1
ATOM 4939 O O . THR A 1 627 ? -1.172 -34.681 14.031 1.00 80.56 627 THR A O 1
ATOM 4942 N N . VAL A 1 628 ? -0.783 -32.782 12.894 1.00 66.06 628 VAL A N 1
ATOM 4943 C CA . VAL A 1 628 ? -2.183 -32.553 12.505 1.00 66.06 628 VAL A CA 1
ATOM 4944 C C . VAL A 1 628 ? -2.548 -33.486 11.350 1.00 66.06 628 VAL A C 1
ATOM 4946 O O . VAL A 1 628 ? -2.070 -33.320 10.231 1.00 66.06 628 VAL A O 1
ATOM 4949 N N . GLN A 1 629 ? -3.419 -34.463 11.604 1.00 55.38 629 GLN A N 1
ATOM 4950 C CA . GLN A 1 629 ? -4.033 -35.248 10.534 1.00 55.38 629 GLN A CA 1
ATOM 4951 C C . GLN A 1 629 ? -5.116 -34.416 9.839 1.00 55.38 629 GLN A C 1
ATOM 4953 O O . GLN A 1 629 ? -5.993 -33.862 10.504 1.00 55.38 629 GLN A O 1
ATOM 4958 N N . GLN A 1 630 ? -5.094 -34.366 8.505 1.00 43.94 630 GLN A N 1
ATOM 4959 C CA . GLN A 1 630 ? -6.268 -33.931 7.750 1.00 43.94 630 GLN A CA 1
ATOM 4960 C C . GLN A 1 630 ? -7.389 -34.975 7.939 1.00 43.94 630 GLN A C 1
ATOM 4962 O O . GLN A 1 630 ? -7.143 -36.164 7.717 1.00 43.94 630 GLN A O 1
ATOM 4967 N N . PRO A 1 631 ? -8.610 -34.579 8.343 1.00 31.81 631 PRO A N 1
ATOM 4968 C CA . PRO A 1 631 ? -9.718 -35.512 8.522 1.00 31.81 631 PRO A CA 1
ATOM 4969 C C . PRO A 1 631 ? -10.271 -35.928 7.150 1.00 31.81 631 PRO A C 1
ATOM 4971 O O . PRO A 1 631 ? -11.143 -35.264 6.596 1.00 31.81 631 PRO A O 1
ATOM 4974 N N . GLY A 1 632 ? -9.726 -37.010 6.587 1.00 36.34 632 GLY A N 1
ATOM 4975 C CA . GLY A 1 632 ? -9.981 -37.394 5.193 1.00 36.34 632 GLY A CA 1
ATOM 4976 C C . GLY A 1 632 ? -9.762 -38.869 4.846 1.00 36.34 632 GLY A C 1
ATOM 4977 O O . GLY A 1 632 ? -9.545 -39.177 3.679 1.00 36.34 632 GLY A O 1
ATOM 4978 N N . ALA A 1 633 ? -9.805 -39.789 5.817 1.00 33.84 633 ALA A N 1
ATOM 4979 C CA . ALA A 1 633 ? -9.781 -41.228 5.541 1.00 33.84 633 ALA A CA 1
ATOM 4980 C C . ALA A 1 633 ? -10.471 -42.045 6.650 1.00 33.84 633 ALA A C 1
ATOM 4982 O O . ALA A 1 633 ? -9.890 -42.231 7.711 1.00 33.84 633 ALA A O 1
ATOM 4983 N N . GLY A 1 634 ? -11.675 -42.555 6.358 1.00 30.92 634 GLY A N 1
ATOM 4984 C CA . GLY A 1 634 ? -12.313 -43.712 7.012 1.00 30.92 634 GLY A CA 1
ATOM 4985 C C . GLY A 1 634 ? -12.593 -43.637 8.521 1.00 30.92 634 GLY A C 1
ATOM 4986 O O . GLY A 1 634 ? -11.691 -43.760 9.343 1.00 30.92 634 GLY A O 1
ATOM 4987 N N . GLU A 1 635 ? -13.873 -43.585 8.898 1.00 34.88 635 GLU A N 1
ATOM 4988 C CA . GLU A 1 635 ? -14.294 -43.927 10.263 1.00 34.88 635 GLU A CA 1
ATOM 4989 C C . GLU A 1 635 ? -13.914 -45.382 10.600 1.00 34.88 635 GLU A C 1
ATOM 4991 O O . GLU A 1 635 ? -14.151 -46.297 9.810 1.00 34.88 635 GLU A O 1
ATOM 4996 N N . GLY A 1 636 ? -13.342 -45.604 11.786 1.00 27.69 636 GLY A N 1
ATOM 4997 C CA . GLY A 1 636 ? -12.887 -46.923 12.229 1.00 27.69 636 GLY A CA 1
ATOM 4998 C C . GLY A 1 636 ? -12.466 -46.914 13.695 1.00 27.69 636 GLY A C 1
ATOM 4999 O O . GLY A 1 636 ? -11.286 -46.796 14.009 1.00 27.69 636 GLY A O 1
ATOM 5000 N N . PHE A 1 637 ? -13.442 -47.007 14.597 1.00 33.09 637 PHE A N 1
ATOM 5001 C CA . PHE A 1 637 ? -13.216 -47.060 16.042 1.00 33.09 637 PHE A CA 1
ATOM 5002 C C . PHE A 1 637 ? -12.791 -48.476 16.460 1.00 33.09 637 PHE A C 1
ATOM 5004 O O . PHE A 1 637 ? -13.629 -49.377 16.473 1.00 33.09 637 PHE A O 1
ATOM 5011 N N . VAL A 1 638 ? -11.518 -48.674 16.819 1.00 28.77 638 VAL A N 1
ATOM 5012 C CA . VAL A 1 638 ? -11.051 -49.871 17.540 1.00 28.77 638 VAL A CA 1
ATOM 5013 C C . VAL A 1 638 ? -9.928 -49.480 18.509 1.00 28.77 638 VAL A C 1
ATOM 5015 O O . VAL A 1 638 ? -8.882 -49.002 18.072 1.00 28.77 638 VAL A O 1
ATOM 5018 N N . ASP A 1 639 ? -10.140 -49.707 19.806 1.00 35.00 639 ASP A N 1
ATOM 5019 C CA . ASP A 1 639 ? -9.061 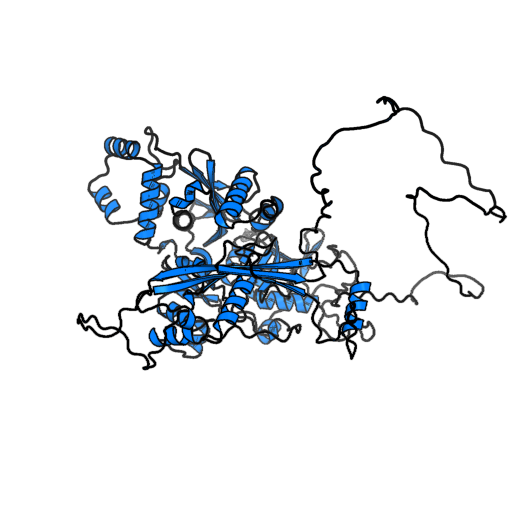-49.796 20.797 1.00 35.00 639 ASP A CA 1
ATOM 5020 C C . ASP A 1 639 ? -8.386 -51.169 20.666 1.00 35.00 639 ASP A C 1
ATOM 5022 O O . ASP A 1 639 ? -9.048 -52.192 20.851 1.00 35.00 639 ASP A O 1
ATOM 5026 N N . VAL A 1 640 ? -7.081 -51.193 20.384 1.00 32.16 640 VAL A N 1
ATOM 5027 C CA . VAL A 1 640 ? -6.195 -52.342 20.642 1.00 32.16 640 VAL A CA 1
ATOM 5028 C C . VAL A 1 640 ? -4.833 -51.797 21.071 1.00 32.16 640 VAL A C 1
ATOM 5030 O O . VAL A 1 640 ? -4.181 -51.084 20.305 1.00 32.16 640 VAL A O 1
ATOM 5033 N N . ASP A 1 641 ? -4.417 -52.135 22.291 1.00 36.03 641 ASP A N 1
ATOM 5034 C CA . ASP A 1 641 ? -3.013 -52.105 22.697 1.00 36.03 641 ASP A CA 1
ATOM 5035 C C . ASP A 1 641 ? -2.289 -53.264 22.000 1.00 36.03 641 ASP A C 1
ATOM 5037 O O . ASP A 1 641 ? -2.669 -54.416 22.205 1.00 36.03 641 ASP A O 1
ATOM 5041 N N . GLU A 1 642 ? -1.247 -52.998 21.210 1.00 32.69 642 GLU A N 1
ATOM 5042 C CA . GLU A 1 642 ? -0.308 -54.049 20.801 1.00 32.69 642 GLU A CA 1
ATOM 5043 C C . GLU A 1 642 ? 1.089 -53.476 20.525 1.00 32.69 642 GLU A C 1
ATOM 5045 O O . GLU A 1 642 ? 1.247 -52.409 19.922 1.00 32.69 642 GLU A O 1
ATOM 5050 N N . GLU A 1 643 ? 2.093 -54.182 21.042 1.00 33.06 643 GLU A N 1
ATOM 5051 C CA . GLU A 1 643 ? 3.518 -53.875 20.918 1.00 33.06 643 GLU A CA 1
ATOM 5052 C C . GLU A 1 643 ? 4.060 -54.362 19.559 1.00 33.06 643 GLU A C 1
ATOM 5054 O O . GLU A 1 643 ? 3.550 -55.319 18.988 1.00 33.06 643 GLU A O 1
ATOM 5059 N N . ASP A 1 644 ? 5.094 -53.677 19.063 1.00 35.62 644 ASP A N 1
ATOM 5060 C CA . ASP A 1 644 ? 6.076 -54.092 18.048 1.00 35.62 644 ASP A CA 1
ATOM 5061 C C . ASP A 1 644 ? 5.694 -55.132 16.965 1.00 35.62 644 ASP A C 1
ATOM 5063 O O . ASP A 1 644 ? 5.715 -56.340 17.191 1.00 35.62 644 ASP A O 1
ATOM 5067 N N . GLU A 1 645 ? 5.642 -54.683 15.702 1.00 31.14 645 GLU A N 1
ATOM 5068 C CA . GLU A 1 645 ? 6.300 -55.455 14.635 1.00 31.14 645 GLU A CA 1
ATOM 5069 C C . GLU A 1 645 ? 6.939 -54.552 13.563 1.00 31.14 645 GLU A C 1
ATOM 5071 O O . GLU A 1 645 ? 6.325 -53.628 13.017 1.00 31.14 645 GLU A O 1
ATOM 5076 N N . GLU A 1 646 ? 8.209 -54.822 13.254 1.00 36.25 646 GLU A N 1
ATOM 5077 C CA . GLU A 1 646 ? 8.936 -54.179 12.161 1.00 36.25 646 GLU A CA 1
ATOM 5078 C C . GLU A 1 646 ? 8.457 -54.704 10.795 1.00 36.25 646 GLU A C 1
ATOM 5080 O O . GLU A 1 646 ? 8.203 -55.892 10.619 1.00 36.25 646 GLU A O 1
ATOM 5085 N N . GLY A 1 647 ? 8.449 -53.845 9.767 1.00 33.94 647 GLY A N 1
ATOM 5086 C CA . GLY A 1 647 ? 8.524 -54.335 8.383 1.00 33.94 647 GLY A CA 1
ATOM 5087 C C . GLY A 1 647 ? 7.258 -54.298 7.520 1.00 33.94 647 GLY A C 1
ATOM 5088 O O . GLY A 1 647 ? 7.042 -55.211 6.727 1.00 33.94 647 GLY A O 1
ATOM 5089 N N . ARG A 1 648 ? 6.493 -53.195 7.518 1.00 31.19 648 ARG A N 1
ATOM 5090 C CA . ARG A 1 648 ? 5.681 -52.802 6.341 1.00 31.19 648 ARG A CA 1
ATOM 5091 C C . ARG A 1 648 ? 5.767 -51.301 6.070 1.00 31.19 648 ARG A C 1
ATOM 5093 O O . ARG A 1 648 ? 5.405 -50.480 6.906 1.00 31.19 648 ARG A O 1
ATOM 5100 N N . GLY A 1 649 ? 6.256 -50.948 4.879 1.00 33.75 649 GLY A N 1
ATOM 5101 C CA . GLY A 1 649 ? 6.580 -49.577 4.477 1.00 33.75 649 GLY A CA 1
ATOM 5102 C C . GLY A 1 649 ? 5.366 -48.682 4.222 1.00 33.75 649 GLY A C 1
ATOM 5103 O O . GLY A 1 649 ? 5.084 -48.333 3.077 1.00 33.75 649 GLY A O 1
ATOM 5104 N N . GLY A 1 650 ? 4.677 -48.256 5.281 1.00 36.84 650 GLY A N 1
ATOM 5105 C CA . GLY A 1 650 ? 3.845 -47.056 5.219 1.00 36.84 650 GLY A CA 1
ATOM 5106 C C . GLY A 1 650 ? 4.732 -45.840 4.938 1.00 36.84 650 GLY A C 1
ATOM 5107 O O . GLY A 1 650 ? 5.734 -45.641 5.627 1.00 36.84 650 GLY A O 1
ATOM 5108 N N . LYS A 1 651 ? 4.391 -45.030 3.925 1.00 44.09 651 LYS A N 1
ATOM 5109 C CA . LYS A 1 651 ? 5.113 -43.780 3.638 1.00 44.09 651 LYS A CA 1
ATOM 5110 C C . LYS A 1 651 ? 5.127 -42.912 4.900 1.00 44.09 651 LYS A C 1
ATOM 5112 O O . LYS A 1 651 ? 4.069 -42.483 5.356 1.00 44.09 651 LYS A O 1
ATOM 5117 N N . ARG A 1 652 ? 6.319 -42.640 5.442 1.00 55.25 652 ARG A N 1
ATOM 5118 C CA . ARG A 1 652 ? 6.513 -41.614 6.475 1.00 55.25 652 ARG A CA 1
ATOM 5119 C C . ARG A 1 652 ? 6.101 -40.278 5.862 1.00 55.25 652 ARG A C 1
ATOM 5121 O O . ARG A 1 652 ? 6.774 -39.793 4.957 1.00 55.25 652 ARG A O 1
ATOM 5128 N N . GLY A 1 653 ? 4.967 -39.736 6.295 1.00 58.16 653 GLY A N 1
ATOM 5129 C CA . GLY A 1 653 ? 4.532 -38.411 5.869 1.00 58.16 653 GLY A CA 1
ATOM 5130 C C . GLY A 1 653 ? 5.459 -37.364 6.473 1.00 58.16 653 GLY A C 1
ATOM 5131 O O . GLY A 1 653 ? 5.639 -37.364 7.689 1.00 58.16 653 GLY A O 1
ATOM 5132 N N . GLY A 1 654 ? 6.038 -36.516 5.629 1.00 67.81 654 GLY A N 1
ATOM 5133 C CA . GLY A 1 654 ? 6.704 -35.277 6.019 1.00 67.81 654 GLY A CA 1
ATOM 5134 C C . GLY A 1 654 ? 5.912 -34.086 5.484 1.00 67.81 654 GLY A C 1
ATOM 5135 O O . GLY A 1 654 ? 5.374 -34.169 4.380 1.00 67.81 654 GLY A O 1
ATOM 5136 N N . ASP A 1 655 ? 5.823 -33.003 6.254 1.00 75.38 655 ASP A N 1
ATOM 5137 C CA . ASP A 1 655 ? 5.337 -31.700 5.781 1.00 75.38 655 ASP A CA 1
ATOM 5138 C C . ASP A 1 655 ? 6.526 -30.729 5.760 1.00 75.38 655 ASP A C 1
ATOM 5140 O O . ASP A 1 655 ? 7.323 -30.684 6.699 1.00 75.38 655 ASP A O 1
ATOM 5144 N N . ASN A 1 656 ? 6.648 -29.943 4.693 1.00 80.62 656 ASN A N 1
ATOM 5145 C CA . ASN A 1 656 ? 7.695 -28.931 4.547 1.00 80.62 656 ASN A CA 1
ATOM 5146 C C . ASN A 1 656 ? 7.583 -27.825 5.609 1.00 80.62 656 ASN A C 1
ATOM 5148 O O . ASN A 1 656 ? 8.586 -27.214 5.955 1.00 80.62 656 ASN A O 1
ATOM 5152 N N . LYS A 1 657 ? 6.398 -27.632 6.206 1.00 81.94 657 LYS A N 1
ATOM 5153 C CA . LYS A 1 657 ? 6.172 -26.709 7.335 1.00 81.94 657 LYS A CA 1
ATOM 5154 C C . LYS A 1 657 ? 6.863 -27.119 8.642 1.00 81.94 657 LYS A C 1
ATOM 5156 O O . LYS A 1 657 ? 6.827 -26.355 9.600 1.00 81.94 657 LYS A O 1
ATOM 5161 N N . TRP A 1 658 ? 7.449 -28.315 8.716 1.00 86.44 658 TRP A N 1
ATOM 5162 C CA . TRP A 1 658 ? 8.212 -28.771 9.886 1.00 86.44 658 TRP A CA 1
ATOM 5163 C C . TRP A 1 658 ? 9.632 -28.193 9.937 1.00 86.44 658 TRP A C 1
ATOM 5165 O O . TRP A 1 658 ? 10.368 -28.474 10.881 1.00 86.44 658 TRP A O 1
ATOM 5175 N N . VAL A 1 659 ? 10.024 -27.407 8.934 1.00 86.44 659 VAL A N 1
ATOM 5176 C CA . VAL A 1 659 ? 11.301 -26.696 8.883 1.00 86.44 659 VAL A CA 1
ATOM 5177 C C . VAL A 1 659 ? 11.011 -25.217 8.666 1.00 86.44 659 VAL A C 1
ATOM 5179 O O . VAL A 1 659 ? 10.354 -24.840 7.698 1.00 86.44 659 VAL A O 1
ATOM 5182 N N . GLU A 1 660 ? 11.494 -24.387 9.578 1.00 86.94 660 GLU A N 1
ATOM 5183 C CA . GLU A 1 660 ? 11.408 -22.932 9.533 1.00 86.94 660 GLU A CA 1
ATOM 5184 C C . GLU A 1 660 ? 12.846 -22.398 9.485 1.00 86.94 660 GLU A C 1
ATOM 5186 O O . GLU A 1 660 ? 13.667 -22.783 10.316 1.00 86.94 660 GLU A O 1
ATOM 5191 N N . LEU A 1 661 ? 13.178 -21.589 8.474 1.00 89.19 661 LEU A N 1
ATOM 5192 C CA . LEU A 1 661 ? 14.531 -21.067 8.261 1.00 89.19 661 LEU A CA 1
ATOM 5193 C C . LEU A 1 661 ? 14.495 -19.540 8.229 1.00 89.19 661 LEU A C 1
ATOM 5195 O O . LEU A 1 661 ? 13.866 -18.947 7.349 1.00 89.19 661 LEU A O 1
ATOM 5199 N N . SER A 1 662 ? 15.182 -18.919 9.179 1.00 84.56 662 SER A N 1
ATOM 5200 C CA . SER A 1 662 ? 15.427 -17.480 9.233 1.00 84.56 662 SER A CA 1
ATOM 5201 C C . SER A 1 662 ? 16.836 -17.172 8.722 1.00 84.56 662 SER A C 1
ATOM 5203 O O . SER A 1 662 ? 17.693 -18.050 8.704 1.00 84.56 662 SER A O 1
ATOM 5205 N N . ILE A 1 663 ? 17.073 -15.938 8.278 1.00 88.56 663 ILE A N 1
ATOM 5206 C CA . ILE A 1 663 ? 18.423 -15.414 8.042 1.00 88.56 663 ILE A CA 1
ATOM 5207 C C . ILE A 1 663 ? 18.440 -13.958 8.489 1.00 88.56 663 ILE A C 1
ATOM 5209 O O . ILE A 1 663 ? 17.687 -13.145 7.956 1.00 88.56 663 ILE A O 1
ATOM 5213 N N . ASP A 1 664 ? 19.342 -13.644 9.412 1.00 84.75 664 ASP A N 1
ATOM 5214 C CA . ASP A 1 664 ? 19.744 -12.281 9.751 1.00 84.75 664 ASP A CA 1
ATOM 5215 C C . ASP A 1 664 ? 21.051 -11.953 9.002 1.00 84.75 664 ASP A C 1
ATOM 5217 O O . ASP A 1 664 ? 22.004 -12.738 9.012 1.00 84.75 664 ASP A O 1
ATOM 5221 N N . ILE A 1 665 ? 21.089 -10.810 8.313 1.00 85.00 665 ILE A N 1
ATOM 5222 C CA . ILE A 1 665 ? 22.301 -10.276 7.684 1.00 85.00 665 ILE A CA 1
ATOM 5223 C C . ILE A 1 665 ? 22.531 -8.882 8.279 1.00 85.00 665 ILE A C 1
ATOM 5225 O O . ILE A 1 665 ? 21.774 -7.967 7.945 1.00 85.00 665 ILE A O 1
ATOM 5229 N N . PRO A 1 666 ? 23.582 -8.672 9.096 1.00 77.88 666 PRO A N 1
ATOM 5230 C CA . PRO A 1 666 ? 23.837 -7.383 9.733 1.00 77.88 666 PRO A CA 1
ATOM 5231 C C . PRO A 1 666 ? 23.860 -6.220 8.728 1.00 77.88 666 PRO A C 1
ATOM 5233 O O . PRO A 1 666 ? 24.689 -6.192 7.815 1.00 77.88 666 PRO A O 1
ATOM 5236 N N . GLY A 1 667 ? 22.956 -5.252 8.911 1.00 68.75 667 GLY A N 1
ATOM 5237 C CA . GLY A 1 667 ? 22.763 -4.109 8.008 1.00 68.75 667 GLY A CA 1
ATOM 5238 C C . GLY A 1 667 ? 21.654 -4.266 6.955 1.00 68.75 667 GLY A C 1
ATOM 5239 O O . GLY A 1 667 ? 21.469 -3.354 6.150 1.00 68.75 667 GLY A O 1
ATOM 5240 N N . PHE A 1 668 ? 20.915 -5.380 6.950 1.00 60.22 668 PHE A N 1
ATOM 5241 C CA . PHE A 1 668 ? 19.708 -5.603 6.141 1.00 60.22 668 PHE A CA 1
ATOM 5242 C C . PHE A 1 668 ? 18.493 -5.863 7.042 1.00 60.22 668 PHE A C 1
ATOM 5244 O O . PHE A 1 668 ? 18.640 -6.249 8.198 1.00 60.22 668 PHE A O 1
ATOM 5251 N N . ARG A 1 669 ? 17.280 -5.645 6.522 1.00 56.06 669 ARG A N 1
ATOM 5252 C CA . ARG A 1 669 ? 16.026 -5.776 7.284 1.00 56.06 669 ARG A CA 1
ATOM 5253 C C . ARG A 1 669 ? 15.371 -7.140 7.033 1.00 56.06 669 ARG A C 1
ATOM 5255 O O . ARG A 1 669 ? 15.379 -7.622 5.902 1.00 56.06 669 ARG A O 1
ATOM 5262 N N . ASP A 1 670 ? 14.702 -7.712 8.036 1.00 57.56 670 ASP A N 1
ATOM 5263 C CA . ASP A 1 670 ? 13.964 -8.992 7.938 1.00 57.56 670 ASP A CA 1
ATOM 5264 C C . ASP A 1 670 ? 12.880 -9.028 6.836 1.00 57.56 670 ASP A C 1
ATOM 5266 O O . ASP A 1 670 ? 12.422 -10.102 6.434 1.00 57.56 670 ASP A O 1
ATOM 5270 N N . ASP A 1 671 ? 12.392 -7.864 6.390 1.00 62.19 671 ASP A N 1
ATOM 5271 C CA . ASP A 1 671 ? 11.428 -7.717 5.293 1.00 62.19 671 ASP A CA 1
ATOM 5272 C C . ASP A 1 671 ? 12.042 -7.196 3.981 1.00 62.19 671 ASP A C 1
ATOM 5274 O O . ASP A 1 671 ? 11.317 -7.065 2.990 1.00 62.19 671 ASP A O 1
ATOM 5278 N N . ASP A 1 672 ? 13.355 -6.944 3.938 1.00 63.28 672 ASP A N 1
ATOM 5279 C CA . ASP A 1 672 ? 14.054 -6.624 2.695 1.00 63.28 672 ASP A CA 1
ATOM 5280 C C . ASP A 1 672 ? 14.118 -7.850 1.778 1.00 63.28 672 ASP A C 1
ATOM 5282 O O . ASP A 1 672 ? 14.170 -9.007 2.203 1.00 63.28 672 ASP A O 1
ATOM 5286 N N . ALA A 1 673 ? 14.162 -7.594 0.469 1.00 63.59 673 ALA A N 1
ATOM 5287 C CA . ALA A 1 673 ? 14.159 -8.659 -0.524 1.00 63.59 673 ALA A CA 1
ATOM 5288 C C . ALA A 1 673 ? 15.347 -9.628 -0.368 1.00 63.59 673 ALA A C 1
ATOM 5290 O O . ALA A 1 673 ? 15.172 -10.816 -0.611 1.00 63.59 673 ALA A O 1
ATOM 5291 N N . MET A 1 674 ? 16.533 -9.160 0.048 1.00 72.06 674 MET A N 1
ATOM 5292 C CA . MET A 1 674 ? 17.735 -10.004 0.095 1.00 72.06 674 MET A CA 1
ATOM 5293 C C . MET A 1 674 ? 17.673 -11.097 1.185 1.00 72.06 674 MET A C 1
ATOM 5295 O O . MET A 1 674 ? 17.773 -12.265 0.798 1.00 72.06 674 MET A O 1
ATOM 5299 N N . PRO A 1 675 ? 17.454 -10.811 2.490 1.00 75.25 675 PRO A N 1
ATOM 5300 C CA . PRO A 1 675 ? 17.345 -11.871 3.500 1.00 75.25 675 PRO A CA 1
ATOM 5301 C C . PRO A 1 675 ? 16.163 -12.815 3.244 1.00 75.25 675 PRO A C 1
ATOM 5303 O O . PRO A 1 675 ? 16.315 -14.032 3.338 1.00 75.25 675 PRO A O 1
ATOM 5306 N N . VAL A 1 676 ? 15.008 -12.282 2.820 1.00 70.62 676 VAL A N 1
ATOM 5307 C CA . VAL A 1 676 ? 13.807 -13.082 2.508 1.00 70.62 676 VAL A CA 1
ATOM 5308 C C . VAL A 1 676 ? 14.040 -14.036 1.330 1.00 70.62 676 VAL A C 1
ATOM 5310 O O . VAL A 1 676 ? 13.633 -15.201 1.385 1.00 70.62 676 VAL A O 1
ATOM 5313 N N . VAL A 1 677 ? 14.698 -13.571 0.263 1.00 73.56 677 VAL A N 1
ATOM 5314 C CA . VAL A 1 677 ? 15.040 -14.412 -0.895 1.00 73.56 677 VAL A CA 1
ATOM 5315 C C . VAL A 1 677 ? 16.086 -15.454 -0.514 1.00 73.56 677 VAL A C 1
ATOM 5317 O O . VAL A 1 677 ? 15.907 -16.619 -0.858 1.00 73.56 677 VAL A O 1
ATOM 5320 N N . LEU A 1 678 ? 17.129 -15.087 0.236 1.00 79.94 678 LEU A N 1
ATOM 5321 C CA . LEU A 1 678 ? 18.166 -16.036 0.645 1.00 79.94 678 LEU A CA 1
ATOM 5322 C C . LEU A 1 678 ? 17.610 -17.121 1.587 1.00 79.94 678 LEU A C 1
ATOM 5324 O O . LEU A 1 678 ? 17.901 -18.298 1.382 1.00 79.94 678 LEU A O 1
ATOM 5328 N N . SER A 1 679 ? 16.747 -16.751 2.542 1.00 79.25 679 SER A N 1
ATOM 5329 C CA . SER A 1 679 ? 16.016 -17.696 3.405 1.00 79.25 679 SER A CA 1
ATOM 5330 C C . SER A 1 679 ? 15.192 -18.677 2.566 1.00 79.25 679 SER A C 1
ATOM 5332 O O . SER A 1 679 ? 15.302 -19.893 2.736 1.00 79.25 679 SER A O 1
ATOM 5334 N N . SER A 1 680 ? 14.442 -18.162 1.587 1.00 77.31 680 SER A N 1
ATOM 5335 C CA . SER A 1 680 ? 13.629 -18.987 0.685 1.00 77.31 680 SER A CA 1
ATOM 5336 C C . SER A 1 680 ? 14.488 -19.955 -0.141 1.00 77.31 680 SER A C 1
ATOM 5338 O O . SER A 1 680 ? 14.164 -21.137 -0.216 1.00 77.31 680 SER A O 1
ATOM 5340 N N . ILE A 1 681 ? 15.612 -19.490 -0.702 1.00 82.56 681 ILE A N 1
ATOM 5341 C CA . ILE A 1 681 ? 16.540 -20.315 -1.494 1.00 82.56 681 ILE A CA 1
ATOM 5342 C C . ILE A 1 681 ? 17.152 -21.437 -0.644 1.00 82.56 681 ILE A C 1
ATOM 5344 O O . ILE A 1 681 ? 17.195 -22.582 -1.092 1.00 82.56 681 ILE A O 1
ATOM 5348 N N . LEU A 1 682 ? 17.610 -21.143 0.579 1.00 84.56 682 LEU A N 1
ATOM 5349 C CA . LEU A 1 682 ? 18.187 -22.168 1.457 1.00 84.56 682 LEU A CA 1
ATOM 5350 C C . LEU A 1 682 ? 17.134 -23.176 1.935 1.00 84.56 682 LEU A C 1
ATOM 5352 O O . LEU A 1 682 ? 17.421 -24.373 1.983 1.00 84.56 682 LEU A O 1
ATOM 5356 N N . ALA A 1 683 ? 15.914 -22.723 2.235 1.00 82.06 683 ALA A N 1
ATOM 5357 C CA . ALA A 1 683 ? 14.806 -23.604 2.596 1.00 82.06 683 ALA A CA 1
ATOM 5358 C C . ALA A 1 683 ? 14.408 -24.528 1.431 1.00 82.06 683 ALA A C 1
ATOM 5360 O O . ALA A 1 683 ? 14.262 -25.734 1.629 1.00 82.06 683 ALA A O 1
ATOM 5361 N N . GLU A 1 684 ? 14.289 -23.998 0.208 1.00 80.94 684 GLU A N 1
ATOM 5362 C CA . GLU A 1 684 ? 14.024 -24.801 -0.992 1.00 80.94 684 GLU A CA 1
ATOM 5363 C C . GLU A 1 684 ? 15.155 -25.804 -1.256 1.00 80.94 684 GLU A C 1
ATOM 5365 O O . GLU A 1 684 ? 14.880 -26.988 -1.441 1.00 80.94 684 GLU A O 1
ATOM 5370 N N . ALA A 1 685 ? 16.423 -25.382 -1.188 1.00 83.31 685 ALA A N 1
ATOM 5371 C CA . ALA A 1 685 ? 17.576 -26.261 -1.397 1.00 83.31 685 ALA A CA 1
ATOM 5372 C C . ALA A 1 685 ? 17.661 -27.405 -0.367 1.00 83.31 685 ALA A C 1
ATOM 5374 O O . ALA A 1 685 ? 17.992 -28.535 -0.730 1.00 83.31 685 ALA A O 1
ATOM 5375 N N . LEU A 1 686 ? 17.326 -27.140 0.901 1.00 83.06 686 LEU A N 1
ATOM 5376 C CA . LEU A 1 686 ? 17.293 -28.146 1.970 1.00 83.06 686 LEU A CA 1
ATOM 5377 C C . LEU A 1 686 ? 16.140 -29.154 1.807 1.00 83.06 686 LEU A C 1
ATOM 5379 O O . LEU A 1 686 ? 16.254 -30.300 2.243 1.00 83.06 686 LEU A O 1
ATOM 5383 N N . LEU A 1 687 ? 15.030 -28.734 1.196 1.00 83.88 687 LEU A N 1
ATOM 5384 C CA . LEU A 1 687 ? 13.815 -29.540 1.031 1.00 83.88 687 LEU A CA 1
ATOM 5385 C C . LEU A 1 687 ? 13.697 -30.205 -0.354 1.00 83.88 687 LEU A C 1
ATOM 5387 O O . LEU A 1 687 ? 12.860 -31.094 -0.528 1.00 83.88 687 LEU A O 1
ATOM 5391 N N . ALA A 1 688 ? 14.535 -29.815 -1.321 1.00 77.62 688 ALA A N 1
ATOM 5392 C CA . ALA A 1 688 ? 14.474 -30.239 -2.722 1.00 77.62 688 ALA A CA 1
ATOM 5393 C C . ALA A 1 688 ? 14.552 -31.761 -2.935 1.00 77.62 688 ALA A C 1
ATOM 5395 O O . ALA A 1 688 ? 13.991 -32.278 -3.901 1.00 77.62 688 ALA A O 1
ATOM 5396 N N . ASP A 1 689 ? 15.229 -32.494 -2.045 1.00 76.50 689 ASP A N 1
ATOM 5397 C CA . ASP A 1 689 ? 15.385 -33.950 -2.156 1.00 76.50 689 ASP A CA 1
ATOM 5398 C C . ASP A 1 689 ? 14.166 -34.750 -1.649 1.00 76.50 689 ASP A C 1
ATOM 5400 O O . ASP A 1 689 ? 14.093 -35.964 -1.856 1.00 76.50 689 ASP A O 1
ATOM 5404 N N . GLY A 1 690 ? 13.223 -34.097 -0.954 1.00 76.56 690 GLY A N 1
ATOM 5405 C CA . GLY A 1 690 ? 12.075 -34.729 -0.293 1.00 76.56 690 GLY A CA 1
ATOM 5406 C C . GLY A 1 690 ? 12.430 -35.777 0.779 1.00 76.56 690 GLY A C 1
ATOM 5407 O O . GLY A 1 690 ? 11.539 -36.451 1.299 1.00 76.56 690 GLY A O 1
ATOM 5408 N N . SER A 1 691 ? 13.712 -35.945 1.115 1.00 81.62 691 SER A N 1
ATOM 5409 C CA . SER A 1 691 ? 14.243 -36.972 2.021 1.00 81.62 691 SER A CA 1
ATOM 5410 C C . SER A 1 691 ? 14.490 -36.445 3.434 1.00 81.62 691 SER A C 1
ATOM 5412 O O . SER A 1 691 ? 14.639 -37.247 4.362 1.00 81.62 691 SER A O 1
ATOM 5414 N N . PHE A 1 692 ? 14.510 -35.121 3.614 1.00 84.06 692 PHE A N 1
ATOM 5415 C CA . PHE A 1 692 ? 14.724 -34.472 4.906 1.00 84.06 692 PHE A CA 1
ATOM 5416 C C . PHE A 1 692 ? 13.508 -34.577 5.846 1.00 84.06 692 PHE A C 1
ATOM 5418 O O . PHE A 1 692 ? 13.605 -35.176 6.919 1.00 84.06 692 PHE A O 1
ATOM 5425 N N . THR A 1 693 ? 12.332 -34.081 5.441 1.00 86.06 693 THR A N 1
ATOM 5426 C CA . THR A 1 693 ? 11.135 -34.017 6.312 1.00 86.06 693 THR A CA 1
ATOM 5427 C C . THR A 1 693 ? 10.616 -35.377 6.812 1.00 86.06 693 THR A C 1
ATOM 5429 O O . THR A 1 693 ? 10.208 -35.441 7.975 1.00 86.06 693 THR A O 1
ATOM 5432 N N . PRO A 1 694 ? 10.711 -36.509 6.074 1.00 86.44 694 PRO A N 1
ATOM 5433 C CA . PRO A 1 694 ? 10.331 -37.825 6.603 1.00 86.44 694 PRO A CA 1
ATOM 5434 C C . PRO A 1 694 ? 11.230 -38.343 7.742 1.00 86.44 694 PRO A C 1
ATOM 5436 O O . PRO A 1 694 ? 10.894 -39.351 8.371 1.00 86.44 694 PRO A O 1
ATOM 5439 N N . ARG A 1 695 ? 12.378 -37.695 8.006 1.00 90.44 695 ARG A N 1
ATOM 5440 C CA . ARG A 1 695 ? 13.277 -38.004 9.139 1.00 90.44 695 ARG A CA 1
ATOM 5441 C C . ARG A 1 695 ? 12.870 -37.292 10.429 1.00 90.44 695 ARG A C 1
ATOM 5443 O O . ARG A 1 695 ? 13.269 -37.733 11.498 1.00 90.44 695 ARG A O 1
ATOM 5450 N N . LEU A 1 696 ? 12.070 -36.229 10.329 1.00 89.62 696 LEU A N 1
ATOM 5451 C CA . LEU A 1 696 ? 11.571 -35.453 11.470 1.00 89.62 696 LEU A CA 1
ATOM 5452 C C . LEU A 1 696 ? 10.336 -36.095 12.127 1.00 89.62 696 LEU A C 1
ATOM 5454 O O . LEU A 1 696 ? 9.932 -35.716 13.224 1.00 89.62 696 LEU A O 1
ATOM 5458 N N . TRP A 1 697 ? 9.731 -37.089 11.476 1.00 88.56 697 TRP A N 1
ATOM 5459 C CA . TRP A 1 697 ? 8.600 -37.841 12.011 1.00 88.56 697 TRP A CA 1
ATOM 5460 C C . TRP A 1 697 ? 9.000 -38.665 13.247 1.00 88.56 697 TRP A C 1
ATOM 5462 O O . TRP A 1 697 ? 9.908 -39.493 13.168 1.00 88.56 697 TRP A O 1
ATOM 5472 N N . ILE A 1 698 ? 8.287 -38.485 14.367 1.00 87.62 698 ILE A N 1
ATOM 5473 C CA . ILE A 1 698 ? 8.496 -39.267 15.599 1.00 87.62 698 ILE A CA 1
ATOM 5474 C C . ILE A 1 698 ? 7.479 -40.410 15.667 1.00 87.62 698 ILE A C 1
ATOM 5476 O O . ILE A 1 698 ? 7.851 -41.570 15.819 1.00 87.62 698 ILE A O 1
ATOM 5480 N N . ASN A 1 699 ? 6.182 -40.091 15.587 1.00 84.62 699 ASN A N 1
ATOM 5481 C CA . ASN A 1 699 ? 5.093 -41.070 15.578 1.00 84.62 699 ASN A CA 1
ATOM 5482 C C . ASN A 1 699 ? 3.790 -40.462 15.009 1.00 84.62 699 ASN A C 1
ATOM 5484 O O . ASN A 1 699 ? 3.748 -39.317 14.564 1.00 84.62 699 ASN A O 1
ATOM 5488 N N . ARG A 1 700 ? 2.676 -41.211 15.045 1.00 77.06 700 ARG A N 1
ATOM 5489 C CA . ARG A 1 700 ? 1.360 -40.748 14.547 1.00 77.06 700 ARG A CA 1
ATOM 5490 C C . ARG A 1 700 ? 0.823 -39.472 15.222 1.00 77.06 700 ARG A C 1
ATOM 5492 O O . ARG A 1 700 ? -0.091 -38.865 14.671 1.00 77.06 700 ARG A O 1
ATOM 5499 N N . ARG A 1 701 ? 1.328 -39.096 16.403 1.00 75.12 701 ARG A N 1
ATOM 5500 C CA . ARG A 1 701 ? 0.878 -37.935 17.194 1.00 75.12 701 ARG A CA 1
ATOM 5501 C C . ARG A 1 701 ? 1.874 -36.771 17.192 1.00 75.12 701 ARG A C 1
ATOM 5503 O O . ARG A 1 701 ? 1.436 -35.651 17.447 1.00 75.12 701 ARG A O 1
ATOM 5510 N N . PHE A 1 702 ? 3.159 -37.013 16.920 1.00 85.06 702 PHE A N 1
ATOM 5511 C CA . PHE A 1 702 ? 4.235 -36.032 17.103 1.00 85.06 702 PHE A CA 1
ATOM 5512 C C . PHE A 1 702 ? 5.291 -36.057 15.988 1.00 85.06 702 PHE A C 1
ATOM 5514 O O . PHE A 1 702 ? 5.592 -37.110 15.417 1.00 85.06 702 PHE A O 1
ATOM 5521 N N . HIS A 1 703 ? 5.894 -34.899 15.737 1.00 90.44 703 HIS A N 1
ATOM 5522 C CA . HIS A 1 703 ? 7.054 -34.704 14.866 1.00 90.44 703 HIS A CA 1
ATOM 5523 C C . HIS A 1 703 ? 8.006 -33.676 15.495 1.00 90.44 703 HIS A C 1
ATOM 5525 O O . HIS A 1 703 ? 7.616 -32.922 16.388 1.00 90.44 703 HIS A O 1
ATOM 5531 N N . TRP A 1 704 ? 9.250 -33.655 15.028 1.00 91.56 704 TRP A N 1
ATOM 5532 C CA . TRP A 1 704 ? 10.184 -32.569 15.289 1.00 91.56 704 TRP A CA 1
ATOM 5533 C C . TRP A 1 704 ? 9.900 -31.411 14.339 1.00 91.56 704 TRP A C 1
ATOM 5535 O O . TRP A 1 704 ? 9.915 -31.597 13.123 1.00 91.56 704 TRP A O 1
ATOM 5545 N N . LYS A 1 705 ? 9.686 -30.221 14.891 1.00 93.25 705 LYS A N 1
ATOM 5546 C CA . LYS A 1 705 ? 9.795 -28.968 14.153 1.00 93.25 705 LYS A CA 1
ATOM 5547 C C . LYS A 1 705 ? 11.201 -28.412 14.357 1.00 93.25 705 LYS A C 1
ATOM 5549 O O . LYS A 1 705 ? 11.670 -28.335 15.493 1.00 93.25 705 LYS A O 1
ATOM 5554 N N . LEU A 1 706 ? 11.873 -28.064 13.266 1.00 93.44 706 LEU A N 1
ATOM 5555 C CA . LEU A 1 706 ? 13.197 -27.454 13.283 1.00 93.44 706 LEU A CA 1
ATOM 5556 C C . LEU A 1 706 ? 13.102 -25.965 12.971 1.00 93.44 706 LEU A C 1
ATOM 5558 O O . LEU A 1 706 ? 12.476 -25.580 11.987 1.00 93.44 706 LEU A O 1
ATOM 5562 N N . TYR A 1 707 ? 13.788 -25.169 13.781 1.00 92.69 707 TYR A N 1
ATOM 5563 C CA . TYR A 1 707 ? 14.101 -23.773 13.510 1.00 92.69 707 TYR A CA 1
ATOM 5564 C C . TYR A 1 707 ? 15.590 -23.695 13.186 1.00 92.69 707 TYR A C 1
ATOM 5566 O O . TYR A 1 707 ? 16.412 -24.207 13.953 1.00 92.69 707 TYR A O 1
ATOM 5574 N N . ILE A 1 708 ? 15.913 -23.122 12.034 1.00 93.44 708 ILE A N 1
ATOM 5575 C CA . ILE A 1 708 ? 17.272 -22.887 11.554 1.00 93.44 708 ILE A CA 1
ATOM 5576 C C . ILE A 1 708 ? 17.436 -21.367 11.510 1.00 93.44 708 ILE A C 1
ATOM 5578 O O . ILE A 1 708 ? 16.796 -20.716 10.688 1.00 93.44 708 ILE A O 1
ATOM 5582 N N . ASP A 1 709 ? 18.228 -20.838 12.438 1.00 91.31 709 ASP A N 1
ATOM 5583 C CA . ASP A 1 709 ? 18.508 -19.409 12.637 1.00 91.31 709 ASP A CA 1
ATOM 5584 C C . ASP A 1 709 ? 19.935 -19.070 12.164 1.00 91.31 709 ASP A C 1
ATOM 5586 O O . ASP A 1 709 ? 20.850 -19.874 12.478 1.00 91.31 709 ASP A O 1
#

Foldseek 3Di:
DDDDDDDDPPLPFWEWALPFDPDDPFAKTKTFGLADALALVVLCLLQQWDDFQRMIMHGQQQLDQFRWWWKKAQLVPWDQDPVLLVLLVVVLCVLQDDVNVVVCCVVPPDDPVRVVCVVPDDDLLCRLCSRAQVPDDPDDHGPKHKHKDWAALADDVLVLVQVVQQCCPPQVADPVLSDPVSSCRGRGDHNHDWDWDADPNDIAIFAWTWTFIDINNGTFKTFTWGRHPQEIETDDITGHPVCVVSVVVSSCVSVRSSVCVVNNHRIYTDGTARLPDPVRVCVVVIPQMWIQQQAASDTHTPDPLVSLVVLQDSDDGPVVCVVVVPDRDDNVNSPVNNVVPDGRPPCPPPDPDQPLNVVRRRFDHPVQLVVADQQQAWEDQPPRDIDGNVVDDCSQPDDDPPPPDPDDDPPVSSSSSSVCRSSDRVSRNSYHYYHADPVRDRCNDDPDDDDPDDLADDDDDDDDDDDDDDDDDDDDDDDDDDDDDDDDDDDDDDDDDDDDDDDDDDDDDDPDDDDDDDDDDDDDDDDDDDDDDDDDDDDDDDDDDDDPPDDDDDDPPPVPQDSVRVVVQVVQQPDVQHQHPVRDGPPDDFDKDKDKPPDVVAPIKIWIAGPVGDIDIKGKHKDKDWDDDDPDDDDDDDDDDDDDDDDDDDDQDFDLQLEAEFDDDRSDTSPDPVRVVVRVVVSCVCCVVVPPRSVQDDDNTIGIRMYMD

Secondary structure (DSSP, 8-state):
-------------EEEE-----SSSSSEEEEEEEEB-HHHHHHHHTTT-EEETTEEEEE-TTT-SS--EEEEEEGGG----HHHHHHHHHHHHHHHHHHHHHHHHHHS---HHHHHHHHH---HHHHHHTT-GGGSPSSSPPSS-EEEEEEES---HHHHHHHHHHHHHHS---TTT--HHHHHHHHSS-SB--EEEEETTEEEEEEEEEEEEEETTEEEEEEEEEE-SSEEEEEEEEE-GGGGGG-HHHHHHHHHHHHHHHTT-SEEEEEEE-TT-TTTGGGGGSSSEEEEPTTT--EEE--HHHHHHHHH-SS--HHHHHHTT-PPPPHHHHHHHHHT--------------HHHHT-TTPPPHHHHHTS-GGGSEEE-STT-EEEGGGSTTTT-PPPTTSS--S-S-HHHHHHHHHHHHH-HHHHTTEEE----TT-----SS--------S----------------------------------S---------------PPP----S---------------------------PPPPP----PPPPPS-------HHHHHHHHHHHTSSS---TT---TTPPPPEEEEE---TTSSEEEEEEETTS-EEEEEEEEEEEE----S-S----------------------GGGEEE----TTS-TTSHHHHHHHHHHHHHHHTTS-SGGGSB-SSSEEEEEEE-